Protein AF-A0A3R6YXM2-F1 (afdb_monomer_lite)

Structure (mmCIF, N/CA/C/O backbone):
data_AF-A0A3R6YXM2-F1
#
_entry.id   AF-A0A3R6YXM2-F1
#
loop_
_atom_site.group_PDB
_atom_site.id
_atom_site.type_symbol
_atom_site.label_atom_id
_atom_site.label_alt_id
_atom_site.label_comp_id
_atom_site.label_asym_id
_atom_site.label_entity_id
_atom_site.label_seq_id
_atom_site.pdbx_PDB_ins_code
_atom_site.Cartn_x
_atom_site.Cartn_y
_atom_site.Cartn_z
_atom_site.occupancy
_atom_site.B_iso_or_equiv
_atom_site.auth_seq_id
_atom_site.auth_comp_id
_atom_site.auth_asym_id
_atom_site.auth_atom_id
_atom_site.pdbx_PDB_model_num
ATOM 1 N N . MET A 1 1 ? 65.024 -7.491 -126.373 1.00 33.62 1 MET A N 1
ATOM 2 C CA . MET A 1 1 ? 64.259 -6.268 -126.694 1.00 33.62 1 MET A CA 1
ATOM 3 C C . MET A 1 1 ? 64.023 -5.520 -125.397 1.00 33.62 1 MET A C 1
ATOM 5 O O . MET A 1 1 ? 63.368 -6.037 -124.506 1.00 33.62 1 MET A O 1
ATOM 9 N N . THR A 1 2 ? 64.686 -4.381 -125.263 1.00 30.25 2 THR A N 1
ATOM 10 C CA . THR A 1 2 ? 64.676 -3.477 -124.110 1.00 30.25 2 THR A CA 1
ATOM 11 C C . THR A 1 2 ? 63.388 -2.658 -124.100 1.00 30.25 2 THR A C 1
ATOM 13 O O . THR A 1 2 ? 63.128 -1.926 -125.052 1.00 30.25 2 THR A O 1
ATOM 16 N N . VAL A 1 3 ? 62.588 -2.793 -123.041 1.00 31.59 3 VAL A N 1
ATOM 17 C CA . VAL A 1 3 ? 61.371 -1.999 -122.817 1.00 31.59 3 VAL A CA 1
ATOM 18 C C . VAL A 1 3 ? 61.752 -0.762 -121.990 1.00 31.59 3 VAL A C 1
ATOM 20 O O . VAL A 1 3 ? 62.367 -0.925 -120.934 1.00 31.59 3 VAL A O 1
ATOM 23 N N . PRO A 1 4 ? 61.461 0.464 -122.459 1.00 34.38 4 PRO A N 1
ATOM 24 C CA . PRO A 1 4 ? 61.858 1.689 -121.774 1.00 34.38 4 PRO A CA 1
ATOM 25 C C . PRO A 1 4 ? 60.945 2.017 -120.583 1.00 34.38 4 PRO A C 1
ATOM 27 O O . PRO A 1 4 ? 59.725 1.875 -120.650 1.00 34.38 4 PRO A O 1
ATOM 30 N N . PHE A 1 5 ? 61.568 2.497 -119.504 1.00 29.50 5 PHE A N 1
ATOM 31 C CA . PHE A 1 5 ? 60.925 3.100 -118.336 1.00 29.50 5 PHE A CA 1
ATOM 32 C C . PHE A 1 5 ? 60.281 4.444 -118.714 1.00 29.50 5 PHE A C 1
ATOM 34 O O . PHE A 1 5 ? 60.946 5.316 -119.273 1.00 29.50 5 PHE A O 1
ATOM 41 N N . VAL A 1 6 ? 59.005 4.622 -118.367 1.00 34.41 6 VAL A N 1
ATOM 42 C CA . VAL A 1 6 ? 58.267 5.890 -118.479 1.00 34.41 6 VAL A CA 1
ATOM 43 C C . VAL A 1 6 ? 58.193 6.522 -117.081 1.00 34.41 6 VAL A C 1
ATOM 45 O O . VAL A 1 6 ? 57.674 5.874 -116.170 1.00 34.41 6 VAL A O 1
ATOM 48 N N . PRO A 1 7 ? 58.708 7.745 -116.860 1.00 34.00 7 PRO A N 1
ATOM 49 C CA . PRO A 1 7 ? 58.595 8.415 -115.570 1.00 34.00 7 PRO A CA 1
ATOM 50 C C . PRO A 1 7 ? 57.180 8.980 -115.375 1.00 34.00 7 PRO A C 1
ATOM 52 O O . PRO A 1 7 ? 56.652 9.693 -116.228 1.00 34.00 7 PRO A O 1
ATOM 55 N N . VAL A 1 8 ? 56.573 8.651 -114.235 1.00 32.19 8 VAL A N 1
ATOM 56 C CA . VAL A 1 8 ? 55.247 9.126 -113.820 1.00 32.19 8 VAL A CA 1
ATOM 57 C C . VAL A 1 8 ? 55.351 10.579 -113.345 1.00 32.19 8 VAL A C 1
ATOM 59 O O . VAL A 1 8 ? 56.150 10.901 -112.466 1.00 32.19 8 VAL A O 1
ATOM 62 N N . VAL A 1 9 ? 54.544 11.453 -113.949 1.00 31.03 9 VAL A N 1
ATOM 63 C CA . VAL A 1 9 ? 54.412 12.881 -113.621 1.00 31.03 9 VAL A CA 1
ATOM 64 C C . VAL A 1 9 ? 53.469 13.047 -112.414 1.00 31.03 9 VAL A C 1
ATOM 66 O O . VAL A 1 9 ? 52.434 12.380 -112.364 1.00 31.03 9 VAL A O 1
ATOM 69 N N . PRO A 1 10 ? 53.786 13.922 -111.439 1.00 37.41 10 PRO A N 1
ATOM 70 C CA . PRO A 1 10 ? 52.988 14.115 -110.233 1.00 37.41 10 PRO A CA 1
ATOM 71 C C . PRO A 1 10 ? 51.841 15.096 -110.503 1.00 37.41 10 PRO A C 1
ATOM 73 O O . PRO A 1 10 ? 51.981 16.298 -110.296 1.00 37.41 10 PRO A O 1
ATOM 76 N N . SER A 1 11 ? 50.705 14.609 -110.995 1.00 32.09 11 SER A N 1
ATOM 77 C CA . SER A 1 11 ? 49.514 15.461 -111.171 1.00 32.09 11 SER A CA 1
ATOM 78 C C . SER A 1 11 ? 48.175 14.756 -110.928 1.00 32.09 11 SER A C 1
ATOM 80 O O . SER A 1 11 ? 47.137 15.243 -111.361 1.00 32.09 11 SER A O 1
ATOM 82 N N . THR A 1 12 ? 48.158 13.646 -110.185 1.00 33.53 12 THR A N 1
ATOM 83 C CA . THR A 1 12 ? 46.914 12.916 -109.851 1.00 33.53 12 THR A CA 1
ATOM 84 C C . THR A 1 12 ? 46.789 12.569 -108.365 1.00 33.53 12 THR A C 1
ATOM 86 O O . THR A 1 12 ? 46.248 11.523 -108.020 1.00 33.53 12 THR A O 1
ATOM 89 N N . LEU A 1 13 ? 47.313 13.417 -107.476 1.00 33.16 13 LEU A N 1
ATOM 90 C CA . LEU A 1 13 ? 47.232 13.237 -106.017 1.00 33.16 13 LEU A CA 1
ATOM 91 C C . LEU A 1 13 ? 46.252 14.211 -105.346 1.00 33.16 13 LEU A C 1
ATOM 93 O O . LEU A 1 13 ? 46.360 14.467 -104.154 1.00 33.16 13 LEU A O 1
ATOM 97 N N . ASP A 1 14 ? 45.281 14.713 -106.105 1.00 33.94 14 ASP A N 1
ATOM 98 C CA . ASP A 1 14 ? 44.079 15.324 -105.548 1.00 33.94 14 ASP A CA 1
ATOM 99 C C . ASP A 1 14 ? 42.930 14.320 -105.653 1.00 33.94 14 ASP A C 1
ATOM 101 O O . ASP A 1 14 ? 42.745 13.688 -106.692 1.00 33.94 14 ASP A O 1
ATOM 105 N N . ILE A 1 15 ? 42.130 14.241 -104.586 1.00 39.69 15 ILE A N 1
ATOM 106 C CA . ILE A 1 15 ? 40.940 13.392 -104.388 1.00 39.69 15 ILE A CA 1
ATOM 107 C C . ILE A 1 15 ? 41.227 12.050 -103.686 1.00 39.69 15 ILE A C 1
ATOM 109 O O . ILE A 1 15 ? 40.992 10.974 -104.226 1.00 39.69 15 ILE A O 1
ATOM 113 N N . VAL A 1 16 ? 41.616 12.113 -102.408 1.00 34.09 16 VAL A N 1
ATOM 114 C CA . VAL A 1 16 ? 41.115 11.165 -101.393 1.00 34.09 16 VAL A CA 1
ATOM 115 C C . VAL A 1 16 ? 40.808 11.959 -100.123 1.00 34.09 16 VAL A C 1
ATOM 117 O O . VAL A 1 16 ? 41.707 12.348 -99.383 1.00 34.09 16 VAL A O 1
ATOM 120 N N . ALA A 1 17 ? 39.524 12.227 -99.886 1.00 35.84 17 ALA A N 1
ATOM 121 C CA . ALA A 1 17 ? 39.037 12.759 -98.620 1.00 35.84 17 ALA A CA 1
ATOM 122 C C . ALA A 1 17 ? 39.162 11.668 -97.543 1.00 35.84 17 ALA A C 1
ATOM 124 O O . ALA A 1 17 ? 38.407 10.695 -97.546 1.00 35.84 17 ALA A O 1
ATOM 125 N N . ILE A 1 18 ? 40.141 11.809 -96.650 1.00 35.53 18 ILE A N 1
ATOM 126 C CA . ILE A 1 18 ? 40.253 11.007 -95.426 1.00 35.53 18 ILE A CA 1
ATOM 127 C C . ILE A 1 18 ? 39.327 11.668 -94.391 1.00 35.53 18 ILE A C 1
ATOM 129 O O . ILE A 1 18 ? 39.441 12.878 -94.199 1.00 35.53 18 ILE A O 1
ATOM 133 N N . PRO A 1 19 ? 38.388 10.938 -93.759 1.00 37.53 19 PRO A N 1
ATOM 134 C CA . PRO A 1 19 ? 37.489 11.528 -92.774 1.00 37.53 19 PRO A CA 1
ATOM 135 C C . PRO A 1 19 ? 38.297 11.996 -91.562 1.00 37.53 19 PRO A C 1
ATOM 137 O O . PRO A 1 19 ? 39.212 11.294 -91.130 1.00 37.53 19 PRO A O 1
ATOM 140 N N . ASP A 1 20 ? 37.951 13.177 -91.047 1.00 33.59 20 ASP A N 1
ATOM 141 C CA . ASP A 1 20 ? 38.615 13.880 -89.949 1.00 33.59 20 ASP A CA 1
ATOM 142 C C . ASP A 1 20 ? 38.993 12.941 -88.791 1.00 33.59 20 ASP A C 1
ATOM 144 O O . ASP A 1 20 ? 38.183 12.614 -87.919 1.00 33.59 20 ASP A O 1
ATOM 148 N N . ALA A 1 21 ? 40.257 12.517 -88.755 1.00 41.12 21 ALA A N 1
ATOM 149 C CA . ALA A 1 21 ? 40.858 12.032 -87.529 1.00 41.12 21 ALA A CA 1
ATOM 150 C C . ALA A 1 21 ? 40.925 13.243 -86.595 1.00 41.12 21 ALA A C 1
ATOM 152 O O . ALA A 1 21 ? 41.631 14.209 -86.878 1.00 41.12 21 ALA A O 1
ATOM 153 N N . ILE A 1 22 ? 40.141 13.226 -85.517 1.00 43.28 22 ILE A N 1
ATOM 154 C CA . ILE A 1 22 ? 40.160 14.270 -84.490 1.00 43.28 22 ILE A CA 1
ATOM 155 C C . ILE A 1 22 ? 41.529 14.196 -83.802 1.00 43.28 22 ILE A C 1
ATOM 157 O O . ILE A 1 22 ? 41.722 13.464 -82.832 1.00 43.28 22 ILE A O 1
ATOM 161 N N . VAL A 1 23 ? 42.508 14.910 -84.354 1.00 47.16 23 VAL A N 1
ATOM 162 C CA . VAL A 1 23 ? 43.833 15.077 -83.762 1.00 47.16 23 VAL A CA 1
ATOM 163 C C . VAL A 1 23 ? 43.674 16.088 -82.633 1.00 47.16 23 VAL A C 1
ATOM 165 O O . VAL A 1 23 ? 43.623 17.295 -82.863 1.00 47.16 23 VAL A O 1
ATOM 168 N N . LEU A 1 24 ? 43.523 15.582 -81.408 1.00 48.12 24 LEU A N 1
ATOM 169 C CA . LEU A 1 24 ? 43.498 16.418 -80.211 1.00 48.12 24 LEU A CA 1
ATOM 170 C C . LEU A 1 24 ? 44.863 17.101 -80.060 1.00 48.12 24 LEU A C 1
ATOM 172 O O . LEU A 1 24 ? 45.904 16.445 -80.125 1.00 48.12 24 LEU A O 1
ATOM 176 N N . SER A 1 25 ? 44.869 18.419 -79.865 1.00 54.12 25 SER A N 1
ATOM 177 C CA . SER A 1 25 ? 46.111 19.160 -79.632 1.00 54.12 25 SER A CA 1
ATOM 178 C C . SER A 1 25 ? 46.761 18.742 -78.298 1.00 54.12 25 SER A C 1
ATOM 180 O O . SER A 1 25 ? 46.068 18.253 -77.400 1.00 54.12 25 SER A O 1
ATOM 182 N N . PRO A 1 26 ? 48.078 18.949 -78.109 1.00 55.47 26 PRO A N 1
ATOM 183 C CA . PRO A 1 26 ? 48.757 18.637 -76.846 1.00 55.47 26 PRO A CA 1
ATOM 184 C C . PRO A 1 26 ? 48.091 19.275 -75.616 1.00 55.47 26 PRO A C 1
ATOM 186 O O . PRO A 1 26 ? 48.037 18.660 -74.550 1.00 55.47 26 PRO A O 1
ATOM 189 N N . ASP A 1 27 ? 47.517 20.470 -75.780 1.00 52.66 27 ASP A N 1
ATOM 190 C CA . ASP A 1 27 ? 46.759 21.158 -74.732 1.00 52.66 27 ASP A CA 1
ATOM 191 C C . ASP A 1 27 ? 45.419 20.461 -74.443 1.00 52.66 27 ASP A C 1
ATOM 193 O O . ASP A 1 27 ? 45.069 20.264 -73.283 1.00 52.66 27 ASP A O 1
ATOM 197 N N . GLN A 1 28 ? 44.718 19.966 -75.470 1.00 52.12 28 GLN A N 1
ATOM 198 C CA . GLN A 1 28 ? 43.488 19.183 -75.294 1.00 52.12 28 GLN A CA 1
ATOM 199 C C . GLN A 1 28 ? 43.748 17.831 -74.612 1.00 52.12 28 GLN A C 1
ATOM 201 O O . GLN A 1 28 ? 42.944 17.396 -73.792 1.00 52.12 28 GLN A O 1
ATOM 206 N N . ILE A 1 29 ? 44.881 17.176 -74.887 1.00 58.56 29 ILE A N 1
ATOM 207 C CA . ILE A 1 29 ? 45.281 15.938 -74.192 1.00 58.56 29 ILE A CA 1
ATOM 208 C C . ILE A 1 29 ? 45.573 16.225 -72.713 1.00 58.56 29 ILE A C 1
ATOM 210 O O . ILE A 1 29 ? 45.187 15.445 -71.838 1.00 58.56 29 ILE A O 1
ATOM 214 N N . ARG A 1 30 ? 46.221 17.358 -72.416 1.00 57.16 30 ARG A N 1
ATOM 215 C CA . ARG A 1 30 ? 46.497 17.788 -71.041 1.00 57.16 30 ARG A CA 1
ATOM 216 C C . ARG A 1 30 ? 45.212 18.115 -70.279 1.00 57.16 30 ARG A C 1
ATOM 218 O O . ARG A 1 30 ? 45.063 17.651 -69.150 1.00 57.16 30 ARG A O 1
ATOM 225 N N . ASP A 1 31 ? 44.277 18.829 -70.897 1.00 57.19 31 ASP A N 1
ATOM 226 C CA . ASP A 1 31 ? 42.992 19.184 -70.285 1.00 57.19 31 ASP A CA 1
ATOM 227 C C . ASP A 1 31 ? 42.115 17.950 -70.037 1.00 57.19 31 ASP A C 1
ATOM 229 O O . ASP A 1 31 ? 41.536 17.805 -68.958 1.00 57.19 31 ASP A O 1
ATOM 233 N N . VAL A 1 32 ? 42.080 17.005 -70.983 1.00 58.75 32 VAL A N 1
ATOM 234 C CA . VAL A 1 32 ? 41.374 15.725 -70.812 1.00 58.75 32 VAL A CA 1
ATOM 235 C C . VAL A 1 32 ? 42.035 14.875 -69.724 1.00 58.75 32 VAL A C 1
ATOM 237 O O . VAL A 1 32 ? 41.332 14.296 -68.900 1.00 58.75 32 VAL A O 1
ATOM 240 N N . SER A 1 33 ? 43.368 14.836 -69.654 1.00 59.62 33 SER A N 1
ATOM 241 C CA . SER A 1 33 ? 44.098 14.114 -68.601 1.00 59.62 33 SER A CA 1
ATOM 242 C C . SER A 1 33 ? 43.811 14.683 -67.208 1.00 59.62 33 SER A C 1
ATOM 244 O O . SER A 1 33 ? 43.491 13.931 -66.285 1.00 59.62 33 SER A O 1
ATOM 246 N N . ILE A 1 34 ? 43.826 16.013 -67.061 1.00 66.12 34 ILE A N 1
ATOM 247 C CA . ILE A 1 34 ? 43.461 16.689 -65.808 1.00 66.12 34 ILE A CA 1
ATOM 248 C C . ILE A 1 34 ? 41.994 16.405 -65.458 1.00 66.12 34 ILE A C 1
ATOM 250 O O . ILE A 1 34 ? 41.694 16.106 -64.302 1.00 66.12 34 ILE A O 1
ATOM 254 N N . ALA A 1 35 ? 41.085 16.430 -66.438 1.00 63.94 35 ALA A N 1
ATOM 255 C CA . ALA A 1 35 ? 39.673 16.120 -66.223 1.00 63.94 35 ALA A CA 1
ATOM 256 C C . ALA A 1 35 ? 39.453 14.662 -65.779 1.00 63.94 35 ALA A C 1
ATOM 258 O O . ALA A 1 35 ? 38.719 14.416 -64.822 1.00 63.94 35 ALA A O 1
ATOM 259 N N . VAL A 1 36 ? 40.123 13.692 -66.409 1.00 67.25 36 VAL A N 1
ATOM 260 C CA . VAL A 1 36 ? 40.046 12.270 -66.033 1.00 67.25 36 VAL A CA 1
ATOM 261 C C . VAL A 1 36 ? 40.626 12.049 -64.637 1.00 67.25 36 VAL A C 1
ATOM 263 O O . VAL A 1 36 ? 39.985 11.405 -63.808 1.00 67.25 36 VAL A O 1
ATOM 266 N N . GLN A 1 37 ? 41.787 12.632 -64.326 1.00 67.50 37 GLN A N 1
ATOM 267 C CA . GLN A 1 37 ? 42.371 12.559 -62.985 1.00 67.50 37 GLN A CA 1
ATOM 268 C C . GLN A 1 37 ? 41.460 13.197 -61.930 1.00 67.50 37 GLN A C 1
ATOM 270 O O . GLN A 1 37 ? 41.269 12.613 -60.865 1.00 67.50 37 GLN A O 1
ATOM 275 N N . ALA A 1 38 ? 40.837 14.341 -62.229 1.00 64.06 38 ALA A N 1
ATOM 276 C CA . ALA A 1 38 ? 39.884 14.991 -61.334 1.00 64.06 38 ALA A CA 1
ATOM 277 C C . ALA A 1 38 ? 38.639 14.122 -61.082 1.00 64.06 38 ALA A C 1
ATOM 279 O O . ALA A 1 38 ? 38.196 14.010 -59.938 1.00 64.06 38 ALA A O 1
ATOM 280 N N . ILE A 1 39 ? 38.109 13.455 -62.114 1.00 69.44 39 ILE A N 1
ATOM 281 C CA . ILE A 1 39 ? 36.972 12.527 -61.992 1.00 69.44 39 ILE A CA 1
ATOM 282 C C . ILE A 1 39 ? 37.355 11.292 -61.164 1.00 69.44 39 ILE A C 1
ATOM 284 O O . ILE A 1 39 ? 36.588 10.880 -60.292 1.00 69.44 39 ILE A O 1
ATOM 288 N N . LEU A 1 40 ? 38.545 10.723 -61.381 1.00 69.88 40 LEU A N 1
ATOM 289 C CA . LEU A 1 40 ? 39.050 9.592 -60.596 1.00 69.88 40 LEU A CA 1
ATOM 290 C C . LEU A 1 40 ? 39.202 9.964 -59.115 1.00 69.88 40 LEU A C 1
ATOM 292 O O . LEU A 1 40 ? 38.753 9.228 -58.235 1.00 69.88 40 LEU A O 1
ATOM 296 N N . LEU A 1 41 ? 39.778 11.134 -58.836 1.00 71.56 41 LEU A N 1
ATOM 297 C CA . LEU A 1 41 ? 39.989 11.632 -57.478 1.00 71.56 41 LEU A CA 1
ATOM 298 C C . LEU A 1 41 ? 38.647 11.932 -56.787 1.00 71.56 41 LEU A C 1
ATOM 300 O O . LEU A 1 41 ? 38.445 11.540 -55.637 1.00 71.56 41 LEU A O 1
ATOM 304 N N . ALA A 1 42 ? 37.686 12.516 -57.512 1.00 64.88 42 ALA A N 1
ATOM 305 C CA . ALA A 1 42 ? 36.316 12.694 -57.036 1.00 64.88 42 ALA A CA 1
ATOM 306 C C . ALA A 1 42 ? 35.635 11.348 -56.722 1.00 64.88 42 ALA A C 1
ATOM 308 O O . ALA A 1 42 ? 35.002 11.211 -55.674 1.00 64.88 42 ALA A O 1
ATOM 309 N N . GLY A 1 43 ? 35.819 10.329 -57.569 1.00 69.62 43 GLY A N 1
ATOM 310 C CA . GLY A 1 43 ? 35.308 8.976 -57.337 1.00 69.62 43 GLY A CA 1
ATOM 311 C C . GLY A 1 43 ? 35.856 8.341 -56.054 1.00 69.62 43 GLY A C 1
ATOM 312 O O . GLY A 1 43 ? 35.086 7.814 -55.248 1.00 69.62 43 GLY A O 1
ATOM 313 N N . VAL A 1 44 ? 37.166 8.455 -55.808 1.00 71.75 44 VAL A N 1
ATOM 314 C CA . VAL A 1 44 ? 37.809 7.948 -54.581 1.00 71.75 44 VAL A CA 1
ATOM 315 C C . VAL A 1 44 ? 37.293 8.676 -53.335 1.00 71.75 44 VAL A C 1
ATOM 317 O O . VAL A 1 44 ? 36.990 8.031 -52.328 1.00 71.75 44 VAL A O 1
ATOM 320 N N . ILE A 1 45 ? 37.123 10.001 -53.405 1.00 68.38 45 ILE A N 1
ATOM 321 C CA . ILE A 1 45 ? 36.560 10.797 -52.303 1.00 68.38 45 ILE A CA 1
ATOM 322 C C . ILE A 1 45 ? 35.126 10.349 -51.987 1.00 68.38 45 ILE A C 1
ATOM 324 O O . ILE A 1 45 ? 34.792 10.143 -50.819 1.00 68.38 45 ILE A O 1
ATOM 328 N N . VAL A 1 46 ? 34.285 10.138 -53.005 1.00 70.62 46 VAL A N 1
ATOM 329 C CA . VAL A 1 46 ? 32.897 9.682 -52.820 1.00 70.62 46 VAL A CA 1
ATOM 330 C C . VAL A 1 46 ? 32.847 8.303 -52.158 1.00 70.62 46 VAL A C 1
ATOM 332 O O . VAL A 1 46 ? 32.098 8.114 -51.197 1.00 70.62 46 VAL A O 1
ATOM 335 N N . VAL A 1 47 ? 33.678 7.353 -52.597 1.00 73.62 47 VAL A N 1
ATOM 336 C CA . VAL A 1 47 ? 33.760 6.016 -51.982 1.00 73.62 47 VAL A CA 1
ATOM 337 C C . VAL A 1 47 ? 34.208 6.101 -50.520 1.00 73.62 47 VAL A C 1
ATOM 339 O O . VAL A 1 47 ? 33.620 5.439 -49.661 1.00 73.62 47 VAL A O 1
ATOM 342 N N . ALA A 1 48 ? 35.194 6.946 -50.207 1.00 69.12 48 ALA A N 1
ATOM 343 C CA . ALA A 1 48 ? 35.659 7.151 -48.837 1.00 69.12 48 ALA A CA 1
ATOM 344 C C . ALA A 1 48 ? 34.569 7.761 -47.934 1.00 69.12 48 ALA A C 1
ATOM 346 O O . ALA A 1 48 ? 34.384 7.315 -46.797 1.00 69.12 48 ALA A O 1
ATOM 347 N N . ILE A 1 49 ? 33.802 8.733 -48.443 1.00 70.31 49 ILE A N 1
ATOM 348 C CA . ILE A 1 49 ? 32.671 9.341 -47.724 1.00 70.31 49 ILE A CA 1
ATOM 349 C C . ILE A 1 49 ? 31.576 8.299 -47.465 1.00 70.31 49 ILE A C 1
ATOM 351 O O . ILE A 1 49 ? 31.127 8.161 -46.326 1.00 70.31 49 ILE A O 1
ATOM 355 N N . ILE A 1 50 ? 31.184 7.520 -48.479 1.00 72.06 50 ILE A N 1
ATOM 356 C CA . ILE A 1 50 ? 30.176 6.457 -48.334 1.00 72.06 50 ILE A CA 1
ATOM 357 C C . ILE A 1 50 ? 30.648 5.406 -47.324 1.00 72.06 50 ILE A C 1
ATOM 359 O O . ILE A 1 50 ? 29.893 5.043 -46.423 1.00 72.06 50 ILE A O 1
ATOM 363 N N . GLY A 1 51 ? 31.905 4.959 -47.412 1.00 69.88 51 GLY A N 1
ATOM 364 C CA . GLY A 1 51 ? 32.489 4.008 -46.463 1.00 69.88 51 GLY A CA 1
ATOM 365 C C . GLY A 1 51 ? 32.458 4.523 -45.022 1.00 69.88 51 GLY A C 1
ATOM 366 O O . GLY A 1 51 ? 32.094 3.785 -44.102 1.00 69.88 51 GLY A O 1
ATOM 367 N N . ARG A 1 52 ? 32.749 5.815 -44.821 1.00 72.38 52 ARG A N 1
ATOM 368 C CA . ARG A 1 52 ? 32.672 6.466 -43.508 1.00 72.38 52 ARG A CA 1
ATOM 369 C C . ARG A 1 52 ? 31.237 6.546 -42.985 1.00 72.38 52 ARG A C 1
ATOM 371 O O . ARG A 1 52 ? 31.011 6.217 -41.824 1.00 72.38 52 ARG A O 1
ATOM 378 N N . ILE A 1 53 ? 30.271 6.918 -43.827 1.00 71.44 53 ILE A N 1
ATOM 379 C CA . ILE A 1 53 ? 28.845 6.955 -43.458 1.00 71.44 53 ILE A CA 1
ATOM 380 C C . ILE A 1 53 ? 28.359 5.553 -43.073 1.00 71.44 53 ILE A C 1
ATOM 382 O O . ILE A 1 53 ? 27.746 5.384 -42.022 1.00 71.44 53 ILE A O 1
ATOM 386 N N . VAL A 1 54 ? 28.680 4.530 -43.871 1.00 78.12 54 VAL A N 1
ATOM 387 C CA . VAL A 1 54 ? 28.302 3.136 -43.591 1.00 78.12 54 VAL A CA 1
ATOM 388 C C . VAL A 1 54 ? 28.909 2.650 -42.275 1.00 78.12 54 VAL A C 1
ATOM 390 O O . VAL A 1 54 ? 28.214 2.005 -41.491 1.00 78.12 54 VAL A O 1
ATOM 393 N N . SER A 1 55 ? 30.174 2.981 -42.006 1.00 72.88 55 SER A N 1
ATOM 394 C CA . SER A 1 55 ? 30.832 2.651 -40.738 1.00 72.88 55 SER A CA 1
ATOM 395 C C . SER A 1 55 ? 30.112 3.286 -39.542 1.00 72.88 55 SER A C 1
ATOM 397 O O . SER A 1 55 ? 29.748 2.578 -38.606 1.00 72.88 55 SER A O 1
ATOM 399 N N . ILE A 1 56 ? 29.797 4.586 -39.617 1.00 74.94 56 ILE A N 1
ATOM 400 C CA . ILE A 1 56 ? 29.060 5.314 -38.567 1.00 74.94 56 ILE A CA 1
ATOM 401 C C . ILE A 1 56 ? 27.658 4.726 -38.349 1.00 74.94 56 ILE A C 1
ATOM 403 O O . ILE A 1 56 ? 27.198 4.595 -37.216 1.00 74.94 56 ILE A O 1
ATOM 407 N N . VAL A 1 57 ? 26.961 4.348 -39.423 1.00 75.56 57 VAL A N 1
ATOM 408 C CA . VAL A 1 57 ? 25.629 3.737 -39.320 1.00 75.56 57 VAL A CA 1
ATOM 409 C C . VAL A 1 57 ? 25.707 2.356 -38.666 1.00 75.56 57 VAL A C 1
ATOM 411 O O . VAL A 1 57 ? 24.870 2.040 -37.823 1.00 75.56 57 VAL A O 1
ATOM 414 N N . ARG A 1 58 ? 26.708 1.534 -39.008 1.00 77.50 58 ARG A N 1
ATOM 415 C CA . ARG A 1 58 ? 26.894 0.211 -38.387 1.00 77.50 58 ARG A CA 1
ATOM 416 C C . ARG A 1 58 ? 27.213 0.316 -36.903 1.00 77.50 58 ARG A C 1
ATOM 418 O O . ARG A 1 58 ? 26.628 -0.427 -36.119 1.00 77.50 58 ARG A O 1
ATOM 425 N N . THR A 1 59 ? 28.097 1.234 -36.512 1.00 74.56 59 THR A N 1
ATOM 426 C CA . THR A 1 59 ? 28.423 1.431 -35.095 1.00 74.56 59 THR A CA 1
ATOM 427 C C . THR A 1 59 ? 27.209 1.926 -34.316 1.00 74.56 59 THR A C 1
ATOM 429 O O . THR A 1 59 ? 26.917 1.367 -33.265 1.00 74.56 59 THR A O 1
ATOM 432 N N . ARG A 1 60 ? 26.423 2.870 -34.855 1.00 77.94 60 ARG A N 1
ATOM 433 C CA . ARG A 1 60 ? 25.159 3.297 -34.225 1.00 77.94 60 ARG A CA 1
ATOM 434 C C . ARG A 1 60 ? 24.147 2.162 -34.073 1.00 77.94 60 ARG A C 1
ATOM 436 O O . ARG A 1 60 ? 23.603 1.995 -32.989 1.00 77.94 60 ARG A O 1
ATOM 443 N N . ARG A 1 61 ? 23.932 1.344 -35.109 1.00 78.50 61 ARG A N 1
ATOM 444 C CA . ARG A 1 61 ? 23.011 0.192 -35.026 1.00 78.50 61 ARG A CA 1
ATOM 445 C C . ARG A 1 61 ? 23.446 -0.827 -33.977 1.00 78.50 61 ARG A C 1
ATOM 447 O O . ARG A 1 61 ? 22.614 -1.287 -33.205 1.00 78.50 61 ARG A O 1
ATOM 454 N N . ALA A 1 62 ? 24.742 -1.130 -33.895 1.00 79.06 62 ALA A N 1
ATOM 455 C CA . ALA A 1 62 ? 25.268 -2.032 -32.870 1.00 79.06 62 ALA A CA 1
ATOM 456 C C . ALA A 1 62 ? 25.021 -1.494 -31.445 1.00 79.06 62 ALA A C 1
ATOM 458 O O . ALA A 1 62 ? 24.687 -2.253 -30.532 1.00 79.06 62 ALA A O 1
ATOM 459 N N . VAL A 1 63 ? 25.125 -0.175 -31.256 1.00 79.31 63 VAL A N 1
ATOM 460 C CA . VAL A 1 63 ? 24.805 0.482 -29.980 1.00 79.31 63 VAL A CA 1
ATOM 461 C C . VAL A 1 63 ? 23.306 0.412 -29.690 1.00 79.31 63 VAL A C 1
ATOM 463 O O . VAL A 1 63 ? 22.921 -0.006 -28.604 1.00 79.31 63 VAL A O 1
ATOM 466 N N . GLU A 1 64 ? 22.444 0.706 -30.661 1.00 80.94 64 GLU A N 1
ATOM 467 C CA . GLU A 1 64 ? 20.990 0.570 -30.499 1.00 80.94 64 GLU A CA 1
ATOM 468 C C . GLU A 1 64 ? 20.561 -0.867 -30.164 1.00 80.94 64 GLU A C 1
ATOM 470 O O . GLU A 1 64 ? 19.707 -1.077 -29.297 1.00 80.94 64 GLU A O 1
ATOM 475 N N . ASP A 1 65 ? 21.163 -1.867 -30.808 1.00 81.12 65 ASP A N 1
ATOM 476 C CA . ASP A 1 65 ? 20.863 -3.275 -30.553 1.00 81.12 65 ASP A CA 1
ATOM 477 C C . ASP A 1 65 ? 21.352 -3.731 -29.174 1.00 81.12 65 ASP A C 1
ATOM 479 O O . ASP A 1 65 ? 20.632 -4.459 -28.484 1.00 81.12 65 ASP A O 1
ATOM 483 N N . SER A 1 66 ? 22.520 -3.258 -28.725 1.00 81.75 66 SER A N 1
ATOM 484 C CA . SER A 1 66 ? 23.013 -3.528 -27.366 1.00 81.75 66 SER A CA 1
ATOM 485 C C . SER A 1 66 ? 22.160 -2.842 -26.291 1.00 81.75 66 SER A C 1
ATOM 487 O O . SER A 1 66 ? 21.810 -3.478 -25.296 1.00 81.75 66 SER A O 1
ATOM 489 N N . ILE A 1 67 ? 21.714 -1.600 -26.519 1.00 82.38 67 ILE A N 1
ATOM 490 C CA . ILE A 1 67 ? 20.747 -0.911 -25.650 1.00 82.38 67 ILE A CA 1
ATOM 491 C C . ILE A 1 67 ? 19.435 -1.705 -25.585 1.00 82.38 67 ILE A C 1
ATOM 493 O O . ILE A 1 67 ? 18.920 -1.991 -24.500 1.00 82.38 67 ILE A O 1
ATOM 497 N N . ARG A 1 68 ? 18.905 -2.136 -26.737 1.00 81.62 68 ARG A N 1
ATOM 498 C CA . ARG A 1 68 ? 17.680 -2.946 -26.802 1.00 81.62 68 ARG A CA 1
ATOM 499 C C . ARG A 1 68 ? 17.841 -4.284 -26.079 1.00 81.62 68 ARG A C 1
ATOM 501 O O . ARG A 1 68 ? 16.884 -4.748 -25.458 1.00 81.62 68 ARG A O 1
ATOM 508 N N . HIS A 1 69 ? 19.021 -4.899 -26.151 1.00 83.00 69 HIS A N 1
ATOM 509 C CA . HIS A 1 69 ? 19.333 -6.127 -25.427 1.00 83.00 69 HIS A CA 1
ATOM 510 C C . HIS A 1 69 ? 19.271 -5.916 -23.909 1.00 83.00 69 HIS A C 1
ATOM 512 O O . HIS A 1 69 ? 18.597 -6.685 -23.226 1.00 83.00 69 HIS A O 1
ATOM 518 N N . VAL A 1 70 ? 19.862 -4.835 -23.387 1.00 85.19 70 VAL A N 1
ATOM 519 C CA . VAL A 1 70 ? 19.825 -4.528 -21.946 1.00 85.19 70 VAL A CA 1
ATOM 520 C C . VAL A 1 70 ? 18.400 -4.373 -21.425 1.00 85.19 70 VAL A C 1
ATOM 522 O O . VAL A 1 70 ? 18.072 -4.939 -20.388 1.00 85.19 70 VAL A O 1
ATOM 525 N N . TYR A 1 71 ? 17.510 -3.705 -22.163 1.00 82.19 71 TYR A N 1
ATOM 526 C CA . TYR A 1 71 ? 16.107 -3.551 -21.746 1.00 82.19 71 TYR A CA 1
ATOM 527 C C . TYR A 1 71 ? 15.304 -4.867 -21.693 1.00 82.19 71 TYR A C 1
ATOM 529 O O . TYR A 1 71 ? 14.226 -4.912 -21.077 1.00 82.19 71 TYR A O 1
ATOM 537 N N . ARG A 1 72 ? 15.800 -5.934 -22.338 1.00 82.81 72 ARG A N 1
ATOM 538 C CA . ARG A 1 72 ? 15.232 -7.290 -22.247 1.00 82.81 72 ARG A CA 1
ATOM 539 C C . ARG A 1 72 ? 15.729 -8.051 -21.023 1.00 82.81 72 ARG A C 1
ATOM 541 O O . ARG A 1 72 ? 15.057 -8.989 -20.605 1.00 82.81 72 ARG A O 1
ATOM 548 N N . LEU A 1 73 ? 16.863 -7.659 -20.443 1.00 84.81 73 LEU A N 1
ATOM 549 C CA . LEU A 1 73 ? 17.365 -8.282 -19.225 1.00 84.81 73 LEU A CA 1
ATOM 550 C C . LEU A 1 73 ? 16.417 -7.971 -18.062 1.00 84.81 73 LEU A C 1
ATOM 552 O O . LEU A 1 73 ? 16.015 -6.825 -17.843 1.00 84.81 73 LEU A O 1
ATOM 556 N N . VAL A 1 74 ? 16.045 -9.026 -17.338 1.00 80.50 74 VAL A N 1
ATOM 557 C CA . VAL A 1 74 ? 15.162 -8.974 -16.160 1.00 80.50 74 VAL A CA 1
ATOM 558 C C . VAL A 1 74 ? 15.968 -9.056 -14.862 1.00 80.50 74 VAL A C 1
ATOM 560 O O . VAL A 1 74 ? 15.448 -8.735 -13.800 1.00 80.50 74 VAL A O 1
ATOM 563 N N . ASP A 1 75 ? 17.237 -9.454 -14.936 1.00 87.50 75 ASP A N 1
ATOM 564 C CA . ASP A 1 75 ? 18.111 -9.582 -13.775 1.00 87.50 75 ASP A CA 1
ATOM 565 C C . ASP A 1 75 ? 19.002 -8.343 -13.602 1.00 87.50 75 ASP A C 1
ATOM 567 O O . ASP A 1 75 ? 19.699 -7.914 -14.524 1.00 87.50 75 ASP A O 1
ATOM 571 N N . VAL A 1 76 ? 18.999 -7.788 -12.389 1.00 87.69 76 VAL A N 1
ATOM 572 C CA . VAL A 1 76 ? 19.834 -6.651 -11.982 1.00 87.69 76 VAL A CA 1
ATOM 573 C C . VAL A 1 76 ? 21.320 -7.004 -12.074 1.00 87.69 76 VAL A C 1
ATOM 575 O O . VAL A 1 76 ? 22.119 -6.150 -12.464 1.00 87.69 76 VAL A O 1
ATOM 578 N N . ALA A 1 77 ? 21.700 -8.242 -11.739 1.00 88.12 77 ALA A N 1
ATOM 579 C CA . ALA A 1 77 ? 23.092 -8.681 -11.801 1.00 88.12 77 ALA A CA 1
ATOM 580 C C . ALA A 1 77 ? 23.597 -8.713 -13.250 1.00 88.12 77 ALA A C 1
ATOM 582 O O . ALA A 1 77 ? 24.653 -8.151 -13.540 1.00 88.12 77 ALA A O 1
ATOM 583 N N . ALA A 1 78 ? 22.792 -9.256 -14.168 1.00 87.62 78 ALA A N 1
ATOM 584 C CA . ALA A 1 78 ? 23.105 -9.285 -15.595 1.00 87.62 78 ALA A CA 1
ATOM 585 C C . ALA A 1 78 ? 23.257 -7.874 -16.191 1.00 87.62 78 ALA A C 1
ATOM 587 O O . ALA A 1 78 ? 24.175 -7.623 -16.967 1.00 87.62 78 ALA A O 1
ATOM 588 N N . VAL A 1 79 ? 22.405 -6.920 -15.796 1.00 88.00 79 VAL A N 1
ATOM 589 C CA . VAL A 1 79 ? 22.521 -5.524 -16.258 1.00 88.00 79 VAL A CA 1
ATOM 590 C C . VAL A 1 79 ? 23.787 -4.857 -15.710 1.00 88.00 79 VAL A C 1
ATOM 592 O O . VAL A 1 79 ? 24.472 -4.149 -16.444 1.00 88.00 79 VAL A O 1
ATOM 595 N N . ARG A 1 80 ? 24.139 -5.095 -14.439 1.00 89.19 80 ARG A N 1
ATOM 596 C CA . ARG A 1 80 ? 25.383 -4.571 -13.843 1.00 89.19 80 ARG A CA 1
ATOM 597 C C . ARG A 1 80 ? 26.631 -5.165 -14.489 1.00 89.19 80 ARG A C 1
ATOM 599 O O . ARG A 1 80 ? 27.595 -4.437 -14.701 1.00 89.19 80 ARG A O 1
ATOM 606 N N . GLN A 1 81 ? 26.600 -6.448 -14.833 1.00 89.06 81 GLN A N 1
ATOM 607 C CA . GLN A 1 81 ? 27.677 -7.092 -15.576 1.00 89.06 81 GLN A CA 1
ATOM 608 C C . GLN A 1 81 ? 27.819 -6.487 -16.979 1.00 89.06 81 GLN A C 1
ATOM 610 O O . GLN A 1 81 ? 28.918 -6.107 -17.368 1.00 89.06 81 GLN A O 1
ATOM 615 N N . ALA A 1 82 ? 26.709 -6.280 -17.691 1.00 86.06 82 ALA A N 1
ATOM 616 C CA . ALA A 1 82 ? 26.732 -5.642 -19.005 1.00 86.06 82 ALA A CA 1
ATOM 617 C C . ALA A 1 82 ? 27.277 -4.197 -18.949 1.00 86.06 82 ALA A C 1
ATOM 619 O O . ALA A 1 82 ? 27.970 -3.756 -19.864 1.00 86.06 82 ALA A O 1
ATOM 620 N N . ILE A 1 83 ? 27.015 -3.465 -17.856 1.00 88.69 83 ILE A N 1
ATOM 621 C CA . ILE A 1 83 ? 27.635 -2.157 -17.576 1.00 88.69 83 ILE A CA 1
ATOM 622 C C . ILE A 1 83 ? 29.147 -2.292 -17.381 1.00 88.69 83 ILE A C 1
ATOM 624 O O . ILE A 1 83 ? 29.868 -1.428 -17.852 1.00 88.69 83 ILE A O 1
ATOM 628 N N . ALA A 1 84 ? 29.638 -3.331 -16.705 1.00 87.00 84 ALA A N 1
ATOM 629 C CA . ALA A 1 84 ? 31.073 -3.520 -16.481 1.00 87.00 84 ALA A CA 1
ATOM 630 C C . ALA A 1 84 ? 31.840 -3.909 -17.760 1.00 87.00 84 ALA A C 1
ATOM 632 O O . ALA A 1 84 ? 33.016 -3.582 -17.891 1.00 87.00 84 ALA A O 1
ATOM 633 N N . GLU A 1 85 ? 31.182 -4.599 -18.694 1.00 86.56 85 GLU A N 1
ATOM 634 C CA . GLU A 1 85 ? 31.785 -5.087 -19.943 1.00 86.56 85 GLU A CA 1
ATOM 635 C C . GLU A 1 85 ? 31.790 -4.041 -21.073 1.00 86.56 85 GLU A C 1
ATOM 637 O O . GLU A 1 85 ? 32.590 -4.129 -22.005 1.00 86.56 85 GLU A O 1
ATOM 642 N N . SER A 1 86 ? 30.905 -3.044 -21.008 1.00 82.94 86 SER A N 1
ATOM 643 C CA . SER A 1 86 ? 30.787 -1.995 -22.024 1.00 82.94 86 SER A CA 1
ATOM 644 C C . SER A 1 86 ? 31.661 -0.783 -21.700 1.00 82.94 86 SER A C 1
ATOM 646 O O . SER A 1 86 ? 31.853 -0.433 -20.541 1.00 82.94 86 SER A O 1
ATOM 648 N N . THR A 1 87 ? 32.161 -0.106 -22.735 1.00 82.81 87 THR A N 1
ATOM 649 C CA . THR A 1 87 ? 32.898 1.168 -22.630 1.00 82.81 87 THR A CA 1
ATOM 650 C C . THR A 1 87 ? 32.109 2.359 -23.184 1.00 82.81 87 THR A C 1
ATOM 652 O O . THR A 1 87 ? 32.602 3.488 -23.195 1.00 82.81 87 THR A O 1
ATOM 655 N N . ASN A 1 88 ? 30.887 2.134 -23.682 1.00 83.25 88 ASN A N 1
ATOM 656 C CA . ASN A 1 88 ? 30.106 3.163 -24.364 1.00 83.25 88 ASN A CA 1
ATOM 657 C C . ASN A 1 88 ? 29.233 3.967 -23.384 1.00 83.25 88 ASN A C 1
ATOM 659 O O . ASN A 1 88 ? 28.334 3.425 -22.740 1.00 83.25 88 ASN A O 1
ATOM 663 N N . ALA A 1 89 ? 29.439 5.287 -23.335 1.00 83.12 89 ALA A N 1
ATOM 664 C CA . ALA A 1 89 ? 28.690 6.218 -22.489 1.00 83.12 89 ALA A CA 1
ATOM 665 C C . ALA A 1 89 ? 27.165 6.194 -22.720 1.00 83.12 89 ALA A C 1
ATOM 667 O O . ALA A 1 89 ? 26.404 6.214 -21.752 1.00 83.12 89 ALA A O 1
ATOM 668 N N . GLU A 1 90 ? 26.706 6.104 -23.974 1.00 80.44 90 GLU A N 1
ATOM 669 C CA . GLU A 1 90 ? 25.272 6.042 -24.303 1.00 80.44 90 GLU A CA 1
ATOM 670 C C . GLU A 1 90 ? 24.638 4.754 -23.765 1.00 80.44 90 GLU A C 1
ATOM 672 O O . GLU A 1 90 ? 23.541 4.765 -23.202 1.00 80.44 90 GLU A O 1
ATOM 677 N N . PHE A 1 91 ? 25.373 3.645 -23.861 1.00 84.88 91 PHE A N 1
ATOM 678 C CA . PHE A 1 91 ? 24.967 2.368 -23.290 1.00 84.88 91 PHE A CA 1
ATOM 679 C C . PHE A 1 91 ? 24.902 2.430 -21.757 1.00 84.88 91 PHE A C 1
ATOM 681 O O . PHE A 1 91 ? 23.914 1.986 -21.175 1.00 84.88 91 PHE A O 1
ATOM 688 N N . HIS A 1 92 ? 25.903 3.016 -21.088 1.00 85.81 92 HIS A N 1
ATOM 689 C CA . HIS A 1 92 ? 25.885 3.173 -19.627 1.00 85.81 92 HIS A CA 1
ATOM 690 C C . HIS A 1 92 ? 24.707 4.038 -19.155 1.00 85.81 92 HIS A C 1
ATOM 692 O O . HIS A 1 92 ? 24.061 3.717 -18.151 1.00 85.81 92 HIS A O 1
ATOM 698 N N . ALA A 1 93 ? 24.383 5.110 -19.884 1.00 83.88 93 ALA A N 1
ATOM 699 C CA . ALA A 1 93 ? 23.224 5.949 -19.592 1.00 83.88 93 ALA A CA 1
ATOM 700 C C . ALA A 1 93 ? 21.911 5.153 -19.712 1.00 83.88 93 ALA A C 1
ATOM 702 O O . ALA A 1 93 ? 21.099 5.162 -18.786 1.00 83.88 93 ALA A O 1
ATOM 703 N N . ALA A 1 94 ? 21.735 4.386 -20.791 1.00 83.44 94 ALA A N 1
ATOM 704 C CA . ALA A 1 94 ? 20.549 3.552 -20.985 1.00 83.44 94 ALA A CA 1
ATOM 705 C C . ALA A 1 94 ? 20.440 2.412 -19.953 1.00 83.44 94 ALA A C 1
ATOM 707 O O . ALA A 1 94 ? 19.365 2.160 -19.407 1.00 83.44 94 ALA A O 1
ATOM 708 N N . ALA A 1 95 ? 21.551 1.746 -19.634 1.00 86.56 95 ALA A N 1
ATOM 709 C CA . ALA A 1 95 ? 21.586 0.650 -18.670 1.00 86.56 95 ALA A CA 1
ATOM 710 C C . ALA A 1 95 ? 21.338 1.129 -17.230 1.00 86.56 95 ALA A C 1
ATOM 712 O O . ALA A 1 95 ? 20.587 0.499 -16.484 1.00 86.56 95 ALA A O 1
ATOM 713 N N . SER A 1 96 ? 21.903 2.276 -16.839 1.00 88.00 96 SER A N 1
ATOM 714 C CA . SER A 1 96 ? 21.627 2.888 -15.531 1.00 88.00 96 SER A CA 1
ATOM 715 C C . SER A 1 96 ? 20.174 3.357 -15.407 1.00 88.00 96 SER A C 1
ATOM 717 O O . SER A 1 96 ? 19.555 3.171 -14.356 1.00 88.00 96 SER A O 1
ATOM 719 N N . LEU A 1 97 ? 19.593 3.889 -16.486 1.00 86.38 97 LEU A N 1
ATOM 720 C CA . LEU A 1 97 ? 18.168 4.195 -16.557 1.00 86.38 97 LEU A CA 1
ATOM 721 C C . LEU A 1 97 ? 17.322 2.922 -16.411 1.00 86.38 97 LEU A C 1
ATOM 723 O O . LEU A 1 97 ? 16.397 2.905 -15.604 1.00 86.38 97 LEU A O 1
ATOM 727 N N . HIS A 1 98 ? 17.661 1.840 -17.118 1.00 88.12 98 HIS A N 1
ATOM 728 C CA . HIS A 1 98 ? 16.972 0.549 -16.997 1.00 88.12 98 HIS A CA 1
ATOM 729 C C . HIS A 1 98 ? 17.000 -0.000 -15.563 1.00 88.12 98 HIS A C 1
ATOM 731 O O . HIS A 1 98 ? 15.963 -0.429 -15.060 1.00 88.12 98 HIS A O 1
ATOM 737 N N . LEU A 1 99 ? 18.132 0.103 -14.858 1.00 90.00 99 LEU A N 1
ATOM 738 C CA . LEU A 1 99 ? 18.223 -0.277 -13.441 1.00 90.00 99 LEU A CA 1
ATOM 739 C C . LEU A 1 99 ? 17.257 0.521 -12.557 1.00 90.00 99 LEU A C 1
ATOM 741 O O . LEU A 1 99 ? 16.528 -0.069 -11.760 1.00 90.00 99 LEU A O 1
ATOM 745 N N . ARG A 1 100 ? 17.205 1.849 -12.728 1.00 88.88 100 ARG A N 1
ATOM 746 C CA . ARG A 1 100 ? 16.267 2.710 -11.985 1.00 88.88 100 ARG A CA 1
ATOM 747 C C . ARG A 1 100 ? 14.812 2.361 -12.291 1.00 88.88 100 ARG A C 1
ATOM 749 O O . ARG A 1 100 ? 13.975 2.372 -11.393 1.00 88.88 100 ARG A O 1
ATOM 756 N N . LEU A 1 101 ? 14.512 2.026 -13.545 1.00 87.69 101 LEU A N 1
ATOM 757 C CA . LEU A 1 101 ? 13.178 1.594 -13.955 1.00 87.69 101 LEU A CA 1
ATOM 758 C C . LEU A 1 101 ? 12.784 0.261 -13.319 1.00 87.69 101 LEU A C 1
ATOM 760 O O . LEU A 1 101 ? 11.666 0.128 -12.828 1.00 87.69 101 LEU A O 1
ATOM 764 N N . MET A 1 102 ? 13.691 -0.714 -13.297 1.00 88.88 102 MET A N 1
ATOM 765 C CA . MET A 1 102 ? 13.450 -1.996 -12.638 1.00 88.88 102 MET A CA 1
ATOM 766 C C . MET A 1 102 ? 13.224 -1.833 -11.134 1.00 88.88 102 MET A C 1
ATOM 768 O O . MET A 1 102 ? 12.301 -2.433 -10.585 1.00 88.88 102 MET A O 1
ATOM 772 N N . GLU A 1 103 ? 14.034 -1.003 -10.476 1.00 90.69 103 GLU A N 1
ATOM 773 C CA . GLU A 1 103 ? 13.881 -0.703 -9.053 1.00 90.69 103 GLU A CA 1
ATOM 774 C C . GLU A 1 103 ? 12.531 -0.041 -8.762 1.00 90.69 103 GLU A C 1
ATOM 776 O O . GLU A 1 103 ? 11.803 -0.498 -7.878 1.00 90.69 103 GLU A O 1
ATOM 781 N N . PHE A 1 104 ? 12.155 0.973 -9.547 1.00 90.69 104 PHE A N 1
ATOM 782 C CA . PHE A 1 104 ? 10.856 1.629 -9.426 1.00 90.69 104 PHE A CA 1
ATOM 783 C C . PHE A 1 104 ? 9.702 0.639 -9.600 1.00 90.69 104 PHE A C 1
ATOM 785 O O . PHE A 1 104 ? 8.806 0.606 -8.763 1.00 90.69 104 PHE A O 1
ATOM 792 N N . LEU A 1 105 ? 9.725 -0.189 -10.650 1.00 88.88 105 LEU A N 1
ATOM 793 C CA . LEU A 1 105 ? 8.661 -1.162 -10.913 1.00 88.88 105 LEU A CA 1
ATOM 794 C C . LEU A 1 105 ? 8.531 -2.192 -9.788 1.00 88.88 105 LEU A C 1
ATOM 796 O O . LEU A 1 105 ? 7.413 -2.565 -9.434 1.00 88.88 105 LEU A O 1
ATOM 800 N N . ARG A 1 106 ? 9.650 -2.639 -9.206 1.00 90.62 106 ARG A N 1
ATOM 801 C CA . ARG A 1 106 ? 9.633 -3.544 -8.052 1.00 90.62 106 ARG A CA 1
ATOM 802 C C . ARG A 1 106 ? 8.947 -2.883 -6.857 1.00 90.62 106 ARG A C 1
ATOM 804 O O . ARG A 1 106 ? 7.949 -3.403 -6.374 1.00 90.62 106 ARG A O 1
ATOM 811 N N . VAL A 1 107 ? 9.426 -1.708 -6.446 1.00 91.44 107 VAL A N 1
ATOM 812 C CA . VAL A 1 107 ? 8.878 -0.970 -5.294 1.00 91.44 107 VAL A CA 1
ATOM 813 C C . VAL A 1 107 ? 7.408 -0.595 -5.517 1.00 91.44 107 VAL A C 1
ATOM 815 O O . VAL A 1 107 ? 6.591 -0.710 -4.608 1.00 91.44 107 VAL A O 1
ATOM 818 N N . ALA A 1 108 ? 7.043 -0.195 -6.736 1.00 89.94 108 ALA A N 1
ATOM 819 C CA . ALA A 1 108 ? 5.668 0.120 -7.107 1.00 89.94 108 ALA A CA 1
ATOM 820 C C . ALA A 1 108 ? 4.732 -1.089 -6.968 1.00 89.94 108 ALA A C 1
ATOM 822 O O . ALA A 1 108 ? 3.611 -0.942 -6.485 1.00 89.94 108 ALA A O 1
ATOM 823 N N . ASN A 1 109 ? 5.183 -2.274 -7.386 1.00 89.00 109 ASN A N 1
ATOM 824 C CA . ASN A 1 109 ? 4.406 -3.504 -7.260 1.00 89.00 109 ASN A CA 1
ATOM 825 C C . ASN A 1 109 ? 4.250 -3.938 -5.804 1.00 89.00 109 ASN A C 1
ATOM 827 O O . ASN A 1 109 ? 3.138 -4.284 -5.407 1.00 89.00 109 ASN A O 1
ATOM 831 N N . ASP A 1 110 ? 5.325 -3.864 -5.018 1.00 89.94 110 ASP A N 1
ATOM 832 C CA . ASP A 1 110 ? 5.302 -4.196 -3.592 1.00 89.94 110 ASP A CA 1
ATOM 833 C C . ASP A 1 110 ? 4.290 -3.292 -2.857 1.00 89.94 110 ASP A C 1
ATOM 835 O O . ASP A 1 110 ? 3.384 -3.785 -2.183 1.00 89.94 110 ASP A O 1
ATOM 839 N N . LEU A 1 111 ? 4.331 -1.975 -3.106 1.00 90.19 111 LEU A N 1
ATOM 840 C CA . LEU A 1 111 ? 3.387 -1.010 -2.525 1.00 90.19 111 LEU A CA 1
ATOM 841 C C . LEU A 1 111 ? 1.947 -1.186 -3.009 1.00 90.19 111 LEU A C 1
ATOM 843 O O . LEU A 1 111 ? 0.989 -1.032 -2.243 1.00 90.19 111 LEU A O 1
ATOM 847 N N . ALA A 1 112 ? 1.765 -1.487 -4.294 1.00 87.94 112 ALA A N 1
ATOM 848 C CA . ALA A 1 112 ? 0.441 -1.748 -4.839 1.00 87.94 112 ALA A CA 1
ATOM 849 C C . ALA A 1 112 ? -0.175 -3.010 -4.221 1.00 87.94 112 ALA A C 1
ATOM 851 O O . ALA A 1 112 ? -1.380 -3.020 -3.973 1.00 87.94 112 ALA A O 1
ATOM 852 N N . ALA A 1 113 ? 0.631 -4.044 -3.958 1.00 86.75 113 ALA A N 1
ATOM 853 C CA . ALA A 1 113 ? 0.192 -5.272 -3.306 1.00 86.75 113 ALA A CA 1
ATOM 854 C C . ALA A 1 113 ? -0.147 -5.039 -1.829 1.00 86.75 113 ALA A C 1
ATOM 856 O O . ALA A 1 113 ? -1.224 -5.438 -1.386 1.00 86.75 113 ALA A O 1
ATOM 857 N N . GLU A 1 114 ? 0.722 -4.334 -1.101 1.00 85.94 114 GLU A N 1
ATOM 858 C CA . GLU A 1 114 ? 0.529 -4.014 0.315 1.00 85.94 114 GLU A CA 1
ATOM 859 C C . GLU A 1 114 ? -0.772 -3.231 0.539 1.00 85.94 114 GLU A C 1
ATOM 861 O O . GLU A 1 114 ? -1.566 -3.554 1.417 1.00 85.94 114 GLU A O 1
ATOM 866 N N . THR A 1 115 ? -1.058 -2.243 -0.308 1.00 86.62 115 THR A N 1
ATOM 867 C CA . THR A 1 115 ? -2.246 -1.379 -0.171 1.00 86.62 115 THR A CA 1
ATOM 868 C C . THR A 1 115 ? -3.535 -1.980 -0.726 1.00 86.62 115 THR A C 1
ATOM 870 O O . THR A 1 115 ? -4.610 -1.403 -0.544 1.00 86.62 115 THR A O 1
ATOM 873 N N . TYR A 1 116 ? -3.473 -3.110 -1.436 1.00 84.12 116 TYR A N 1
ATOM 874 C CA . TYR A 1 116 ? -4.602 -3.580 -2.241 1.00 84.12 116 TYR A CA 1
ATOM 875 C C . TYR A 1 116 ? -5.821 -3.968 -1.396 1.00 84.12 116 TYR A C 1
ATOM 877 O O . TYR A 1 116 ? -6.958 -3.714 -1.807 1.00 84.12 116 TYR A O 1
ATOM 885 N N . TYR A 1 117 ? -5.580 -4.581 -0.237 1.00 83.81 117 TYR A N 1
ATOM 886 C CA . TYR A 1 117 ? -6.615 -5.190 0.595 1.00 83.81 117 TYR A CA 1
ATOM 887 C C . TYR A 1 117 ? -6.801 -4.509 1.953 1.00 83.81 117 TYR A C 1
ATOM 889 O O . TYR A 1 117 ? -7.538 -5.042 2.770 1.00 83.81 117 TYR A O 1
ATOM 897 N N . LYS A 1 118 ? -6.183 -3.356 2.223 1.00 88.62 118 LYS A N 1
ATOM 898 C CA . LYS A 1 118 ? -6.321 -2.705 3.535 1.00 88.62 118 LYS A CA 1
ATOM 899 C C . LYS A 1 118 ? -7.692 -2.038 3.684 1.00 88.62 118 LYS A C 1
ATOM 901 O O . LYS A 1 118 ? -8.123 -1.282 2.811 1.00 88.62 118 LYS A O 1
ATOM 906 N N . GLU A 1 119 ? -8.364 -2.316 4.796 1.00 88.69 119 GLU A N 1
ATOM 907 C CA . GLU A 1 119 ? -9.685 -1.793 5.149 1.00 88.69 119 GLU A CA 1
ATOM 908 C C . GLU A 1 119 ? -9.723 -1.465 6.651 1.00 88.69 119 GLU A C 1
ATOM 910 O O . GLU A 1 119 ? -8.990 -2.060 7.441 1.00 88.69 119 GLU A O 1
ATOM 915 N N . PHE A 1 120 ? -10.551 -0.500 7.052 1.00 89.06 120 PHE A N 1
ATOM 916 C CA . PHE A 1 120 ? -10.718 -0.135 8.459 1.00 89.06 120 PHE A CA 1
ATOM 917 C C . PHE A 1 120 ? -11.923 -0.863 9.054 1.00 89.06 120 PHE A C 1
ATOM 919 O O . PHE A 1 120 ? -13.052 -0.663 8.597 1.00 89.06 120 PHE A O 1
ATOM 926 N N . ASP A 1 121 ? -11.689 -1.682 10.079 1.00 87.00 121 ASP A N 1
ATOM 927 C CA . ASP A 1 121 ? -12.750 -2.300 10.867 1.00 87.00 121 ASP A CA 1
ATOM 928 C C . ASP A 1 121 ? -13.109 -1.399 12.052 1.00 87.00 121 ASP A C 1
ATOM 930 O O . ASP A 1 121 ? -12.430 -1.364 13.080 1.00 87.00 121 ASP A O 1
ATOM 934 N N . HIS A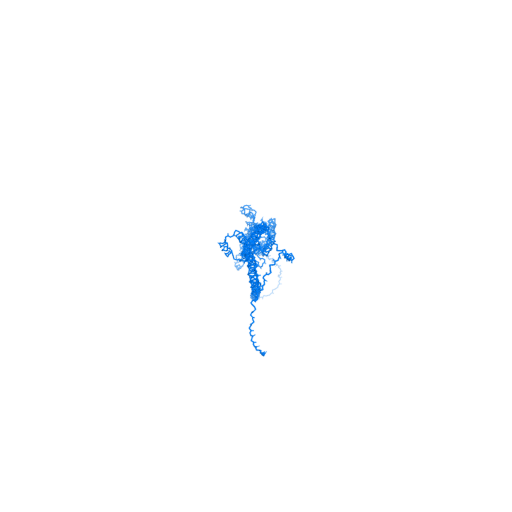 1 122 ? -14.214 -0.671 11.896 1.00 83.50 122 HIS A N 1
ATOM 935 C CA . HIS A 1 122 ? -14.746 0.215 12.926 1.00 83.50 122 HIS A CA 1
ATOM 936 C C . HIS A 1 122 ? -15.217 -0.536 14.178 1.00 83.50 122 HIS A C 1
ATOM 938 O O . HIS A 1 122 ? -15.224 0.041 15.260 1.00 83.50 122 HIS A O 1
ATOM 944 N N . ALA A 1 123 ? -15.657 -1.792 14.059 1.00 82.50 123 ALA A N 1
ATOM 945 C CA . ALA A 1 123 ? -16.168 -2.530 15.211 1.00 82.50 123 ALA A CA 1
ATOM 946 C C . ALA A 1 123 ? -15.039 -2.937 16.164 1.00 82.50 123 ALA A C 1
ATOM 948 O O . ALA A 1 123 ? -15.255 -3.018 17.366 1.00 82.50 123 ALA A O 1
ATOM 949 N N . ARG A 1 124 ? -13.842 -3.183 15.622 1.00 80.88 124 ARG A N 1
ATOM 950 C CA . ARG A 1 124 ? -12.682 -3.682 16.375 1.00 80.88 124 ARG A CA 1
ATOM 951 C C . ARG A 1 124 ? -11.563 -2.656 16.555 1.00 80.88 124 ARG A C 1
ATOM 953 O O . ARG A 1 124 ? -10.547 -2.997 17.163 1.00 80.88 124 ARG A O 1
ATOM 960 N N . TRP A 1 125 ? -11.739 -1.451 16.005 1.00 85.00 125 TRP A N 1
ATOM 961 C CA . TRP A 1 125 ? -10.757 -0.363 16.008 1.00 85.00 125 TRP A CA 1
ATOM 962 C C . TRP A 1 125 ? -9.385 -0.817 15.515 1.00 85.00 125 TRP A C 1
ATOM 964 O O . TRP A 1 125 ? -8.374 -0.656 16.190 1.00 85.00 125 TRP A O 1
ATOM 974 N N . MET A 1 126 ? -9.344 -1.391 14.312 1.00 86.12 126 MET A N 1
ATOM 975 C CA . MET A 1 126 ? -8.106 -1.916 13.735 1.00 86.12 126 MET A CA 1
ATOM 976 C C . MET A 1 126 ? -8.126 -1.899 12.206 1.00 86.12 126 MET A C 1
ATOM 978 O O . MET A 1 126 ? -9.183 -1.887 11.569 1.00 86.12 126 MET A O 1
ATOM 982 N N . ILE A 1 127 ? -6.935 -1.907 11.610 1.00 87.31 127 ILE A N 1
ATOM 983 C CA . ILE A 1 127 ? -6.765 -2.091 10.168 1.00 87.31 127 ILE A CA 1
ATOM 984 C C . ILE A 1 127 ? -6.696 -3.588 9.905 1.00 87.31 127 ILE A C 1
ATOM 986 O O . ILE A 1 127 ? -5.932 -4.314 10.541 1.00 87.31 127 ILE A O 1
ATOM 990 N N . VAL A 1 128 ? -7.517 -4.044 8.968 1.00 88.19 128 VAL A N 1
ATOM 991 C CA . VAL A 1 128 ? -7.603 -5.452 8.601 1.00 88.19 128 VAL A CA 1
ATOM 992 C C . VAL A 1 128 ? -7.349 -5.633 7.123 1.00 88.19 128 VAL A C 1
ATOM 994 O O . VAL A 1 128 ? -7.666 -4.780 6.285 1.00 88.19 128 VAL A O 1
ATOM 997 N N . ASN A 1 129 ? -6.839 -6.808 6.788 1.00 86.19 129 ASN A N 1
ATOM 998 C CA . ASN A 1 129 ? -6.872 -7.262 5.416 1.00 86.19 129 ASN A CA 1
ATOM 999 C C . ASN A 1 129 ? -8.313 -7.667 5.061 1.00 86.19 129 ASN A C 1
ATOM 1001 O O . ASN A 1 129 ? -8.910 -8.546 5.677 1.00 86.19 129 ASN A O 1
ATOM 1005 N N . 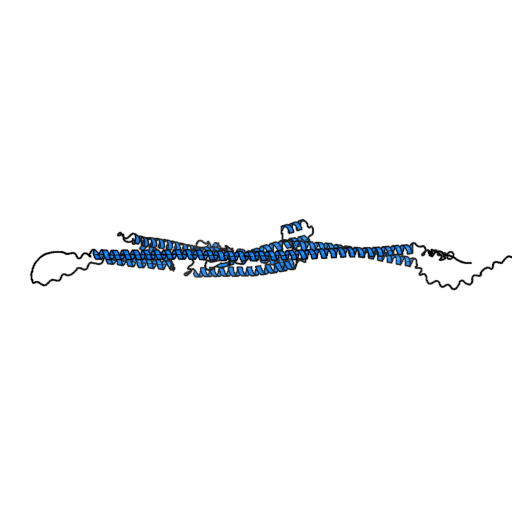ARG A 1 130 ? -8.888 -7.045 4.034 1.00 81.31 130 ARG A N 1
ATOM 1006 C CA . ARG A 1 130 ? -10.252 -7.280 3.549 1.00 81.31 130 ARG A CA 1
ATOM 1007 C C . ARG A 1 130 ? -10.537 -8.749 3.233 1.00 81.31 130 ARG A C 1
ATOM 1009 O O . ARG A 1 130 ? -11.686 -9.169 3.364 1.00 81.31 130 ARG A O 1
ATOM 1016 N N . VAL A 1 131 ? -9.528 -9.504 2.791 1.00 82.50 131 VAL A N 1
ATOM 1017 C CA . VAL A 1 131 ? -9.671 -10.903 2.360 1.00 82.50 131 VAL A CA 1
ATOM 1018 C C . VAL A 1 131 ? -9.555 -11.863 3.534 1.00 82.50 131 VAL A C 1
ATOM 1020 O O . VAL A 1 131 ? -10.426 -12.713 3.693 1.00 82.50 131 VAL A O 1
ATOM 1023 N N . THR A 1 132 ? -8.502 -11.742 4.344 1.00 81.50 132 THR A N 1
ATOM 1024 C CA . THR A 1 132 ? -8.261 -12.674 5.458 1.00 81.50 132 THR A CA 1
ATOM 1025 C C . THR A 1 132 ? -8.999 -12.271 6.733 1.00 81.50 132 THR A C 1
ATOM 1027 O O . THR A 1 132 ? -9.221 -13.115 7.591 1.00 81.50 132 THR A O 1
ATOM 1030 N N . LYS A 1 133 ? -9.420 -11.002 6.844 1.00 80.12 133 LYS A N 1
ATOM 1031 C CA . LYS A 1 133 ? -9.984 -10.379 8.057 1.00 80.12 133 LYS A CA 1
ATOM 1032 C C . LYS A 1 133 ? -9.052 -10.458 9.272 1.00 80.12 133 LYS A C 1
ATOM 1034 O O . LYS A 1 133 ? -9.485 -10.262 10.407 1.00 80.12 133 LYS A O 1
ATOM 1039 N N . GLU A 1 134 ? -7.774 -10.710 9.015 1.00 83.25 134 GLU A N 1
ATOM 1040 C CA . GLU A 1 134 ? -6.711 -10.698 10.009 1.00 83.25 134 GLU A CA 1
ATOM 1041 C C . GLU A 1 134 ? -6.199 -9.276 10.230 1.00 83.25 134 GLU A C 1
ATOM 1043 O O . GLU A 1 134 ? -6.340 -8.398 9.370 1.00 83.25 134 GLU A O 1
ATOM 1048 N N . GLU A 1 135 ? -5.623 -9.079 11.411 1.00 79.88 135 GLU A N 1
ATOM 1049 C CA . GLU A 1 135 ? -4.958 -7.845 11.804 1.00 79.88 135 GLU A CA 1
ATOM 1050 C C . GLU A 1 135 ? -3.761 -7.560 10.904 1.00 79.88 135 GLU A C 1
ATOM 1052 O O . GLU A 1 135 ? -2.934 -8.437 10.659 1.00 79.88 135 GLU A O 1
ATOM 1057 N N . ASP A 1 136 ? -3.672 -6.321 10.430 1.00 77.06 136 ASP A N 1
ATOM 1058 C CA . ASP A 1 136 ? -2.565 -5.857 9.606 1.00 77.06 136 ASP A CA 1
ATOM 1059 C C . ASP A 1 136 ? -1.952 -4.608 10.262 1.00 77.06 136 ASP A C 1
ATOM 1061 O O . ASP A 1 136 ? -2.448 -3.495 10.030 1.00 77.06 136 ASP A O 1
ATOM 1065 N N . PRO A 1 137 ? -0.916 -4.764 11.115 1.00 73.25 137 PRO A N 1
ATOM 1066 C CA . PRO A 1 137 ? -0.289 -3.657 11.830 1.00 73.25 137 PRO A CA 1
ATOM 1067 C C . PRO A 1 137 ? 0.429 -2.745 10.832 1.00 73.25 137 PRO A C 1
ATOM 1069 O O . PRO A 1 137 ? 1.597 -2.925 10.495 1.00 73.25 137 PRO A O 1
ATOM 1072 N N . THR A 1 138 ? -0.306 -1.760 10.323 1.00 80.75 138 THR A N 1
ATOM 1073 C CA . THR A 1 138 ? 0.153 -0.875 9.256 1.00 80.75 138 THR A CA 1
ATOM 1074 C C . THR A 1 138 ? 0.293 0.539 9.780 1.00 80.75 138 THR A C 1
ATOM 1076 O O . THR A 1 138 ? -0.691 1.144 10.197 1.00 80.75 138 THR A O 1
ATOM 1079 N N . ASN A 1 139 ? 1.485 1.118 9.653 1.00 86.88 139 ASN A N 1
ATOM 1080 C CA . ASN A 1 139 ? 1.650 2.562 9.780 1.00 86.88 139 ASN A CA 1
ATOM 1081 C C . ASN A 1 139 ? 1.096 3.250 8.518 1.00 86.88 139 ASN A C 1
ATOM 1083 O O . ASN A 1 139 ? 1.777 3.347 7.495 1.00 86.88 139 ASN A O 1
ATOM 1087 N N . VAL A 1 140 ? -0.159 3.702 8.577 1.00 88.75 140 VAL A N 1
ATOM 1088 C CA . VAL A 1 140 ? -0.871 4.324 7.449 1.00 88.75 140 VAL A CA 1
ATOM 1089 C C . VAL A 1 140 ? -0.192 5.611 6.997 1.00 88.75 140 VAL A C 1
ATOM 1091 O O . VAL A 1 140 ? -0.087 5.843 5.792 1.00 88.75 140 VAL A O 1
ATOM 1094 N N . ALA A 1 141 ? 0.275 6.442 7.932 1.00 89.38 141 ALA A N 1
ATOM 1095 C CA . ALA A 1 141 ? 0.955 7.691 7.598 1.00 89.38 141 ALA A CA 1
ATOM 1096 C C . ALA A 1 141 ? 2.305 7.447 6.923 1.00 89.38 141 ALA A C 1
ATOM 1098 O O . ALA A 1 141 ? 2.558 8.007 5.856 1.00 89.38 141 ALA A O 1
ATOM 1099 N N . GLY A 1 142 ? 3.123 6.554 7.486 1.00 89.50 142 GLY A N 1
ATOM 1100 C CA . GLY A 1 142 ? 4.403 6.169 6.889 1.00 89.50 142 GLY A CA 1
ATOM 1101 C C . GLY A 1 142 ? 4.226 5.548 5.501 1.00 89.50 142 GLY A C 1
ATOM 1102 O O . GLY A 1 142 ? 4.956 5.882 4.568 1.00 89.50 142 GLY A O 1
ATOM 1103 N N . LEU A 1 143 ? 3.198 4.711 5.320 1.00 91.19 143 LEU A N 1
ATOM 1104 C CA . LEU A 1 143 ? 2.863 4.134 4.019 1.00 91.19 143 LEU A CA 1
ATOM 1105 C C . LEU A 1 143 ? 2.422 5.210 3.015 1.00 91.19 143 LEU A C 1
ATOM 1107 O O . LEU A 1 143 ? 2.865 5.200 1.868 1.00 91.19 143 LEU A O 1
ATOM 1111 N N . LEU A 1 144 ? 1.597 6.175 3.432 1.00 92.88 144 LEU A N 1
ATOM 1112 C CA . LEU A 1 144 ? 1.180 7.301 2.590 1.00 92.88 144 LEU A CA 1
ATOM 1113 C C . LEU A 1 144 ? 2.347 8.193 2.164 1.00 92.88 144 LEU A C 1
ATOM 1115 O O . LEU A 1 144 ? 2.417 8.590 0.995 1.00 92.88 144 LEU A O 1
ATOM 1119 N N . GLU A 1 145 ? 3.257 8.494 3.088 1.00 92.81 145 GLU A N 1
ATOM 1120 C CA . GLU A 1 145 ? 4.480 9.238 2.802 1.00 92.81 145 GLU A CA 1
ATOM 1121 C C . GLU A 1 145 ? 5.350 8.463 1.811 1.00 92.81 145 GLU A C 1
ATOM 1123 O O . GLU A 1 145 ? 5.735 8.996 0.766 1.00 92.81 145 GLU A O 1
ATOM 1128 N N . HIS A 1 146 ? 5.570 7.170 2.059 1.00 93.00 146 HIS A N 1
ATOM 1129 C CA . HIS A 1 146 ? 6.356 6.335 1.164 1.00 93.00 146 HIS A CA 1
ATOM 1130 C C . HIS A 1 146 ? 5.742 6.279 -0.244 1.00 93.00 146 HIS A C 1
ATOM 1132 O O . HIS A 1 146 ? 6.438 6.537 -1.230 1.00 93.00 146 HIS A O 1
ATOM 1138 N N . MET A 1 147 ? 4.426 6.086 -0.364 1.00 93.38 147 MET A N 1
ATOM 1139 C CA . MET A 1 147 ? 3.725 6.162 -1.648 1.00 93.38 147 MET A CA 1
ATOM 1140 C C . MET A 1 147 ? 3.879 7.528 -2.321 1.00 93.38 147 MET A C 1
ATOM 1142 O O . MET A 1 147 ? 4.061 7.590 -3.537 1.00 93.38 147 MET A O 1
ATOM 1146 N N . ALA A 1 148 ? 3.826 8.630 -1.566 1.00 93.38 148 ALA A N 1
ATOM 1147 C CA . ALA A 1 148 ? 4.047 9.963 -2.116 1.00 93.38 148 ALA A CA 1
ATOM 1148 C C . ALA A 1 148 ? 5.459 10.102 -2.704 1.00 93.38 148 ALA A C 1
ATOM 1150 O O . ALA A 1 148 ? 5.582 10.560 -3.838 1.00 93.38 148 ALA A O 1
ATOM 1151 N N . THR A 1 149 ? 6.491 9.641 -1.988 1.00 93.94 149 THR A N 1
ATOM 1152 C CA . THR A 1 149 ? 7.880 9.667 -2.481 1.00 93.94 149 THR A CA 1
ATOM 1153 C C . THR A 1 149 ? 8.086 8.799 -3.721 1.00 93.94 149 THR A C 1
ATOM 1155 O O . THR A 1 149 ? 8.850 9.156 -4.615 1.00 93.94 149 THR A O 1
ATOM 1158 N N . VAL A 1 150 ? 7.409 7.653 -3.811 1.00 93.38 150 VAL A N 1
ATOM 1159 C CA . VAL A 1 150 ? 7.528 6.762 -4.970 1.00 93.38 150 VAL A CA 1
ATOM 1160 C C . VAL A 1 150 ? 6.796 7.342 -6.175 1.00 93.38 150 VAL A C 1
ATOM 1162 O O . VAL A 1 150 ? 7.335 7.301 -7.277 1.00 93.38 150 VAL A O 1
ATOM 1165 N N . VAL A 1 151 ? 5.622 7.954 -5.985 1.00 93.75 151 VAL A N 1
ATOM 1166 C CA . VAL A 1 151 ? 4.911 8.657 -7.065 1.00 93.75 151 VAL A CA 1
ATOM 1167 C C . VAL A 1 151 ? 5.757 9.806 -7.620 1.00 93.75 151 VAL A C 1
ATOM 1169 O O . VAL A 1 151 ? 5.921 9.878 -8.835 1.00 93.75 151 VAL A O 1
ATOM 1172 N N . THR A 1 152 ? 6.365 10.643 -6.771 1.00 93.25 152 THR A N 1
ATOM 1173 C CA . THR A 1 152 ? 7.221 11.749 -7.245 1.00 93.25 152 THR A CA 1
ATOM 1174 C C . THR A 1 152 ? 8.477 11.245 -7.958 1.00 93.25 152 THR A C 1
ATOM 1176 O O . THR A 1 152 ? 8.840 11.774 -9.008 1.00 93.25 152 THR A O 1
ATOM 1179 N N . LYS A 1 153 ? 9.112 10.172 -7.458 1.00 91.19 153 LYS A N 1
ATOM 1180 C CA . LYS A 1 153 ? 10.216 9.491 -8.161 1.00 91.19 153 LYS A CA 1
ATOM 1181 C C . LYS A 1 153 ? 9.778 8.952 -9.524 1.00 91.19 153 LYS A C 1
ATOM 1183 O O . LYS A 1 153 ? 10.510 9.101 -10.499 1.00 91.19 153 LYS A O 1
ATOM 1188 N N . GLY A 1 154 ? 8.593 8.352 -9.606 1.00 89.81 154 GLY A N 1
ATOM 1189 C CA . GLY A 1 154 ? 8.016 7.868 -10.858 1.00 89.81 154 GLY A CA 1
ATOM 1190 C C . GLY A 1 154 ? 7.750 8.997 -11.855 1.00 89.81 154 GLY A C 1
ATOM 1191 O O . GLY A 1 154 ? 8.051 8.858 -13.037 1.00 89.81 154 GLY A O 1
ATOM 1192 N N . GLU A 1 155 ? 7.236 10.135 -11.388 1.00 90.62 155 GLU A N 1
ATOM 1193 C CA . GLU A 1 155 ? 6.969 11.310 -12.228 1.00 90.62 155 GLU A CA 1
ATOM 1194 C C . GLU A 1 155 ? 8.266 11.914 -12.766 1.00 90.62 155 GLU A C 1
ATOM 1196 O O . GLU A 1 155 ? 8.361 12.206 -13.959 1.00 90.62 155 GLU A O 1
ATOM 1201 N N . ALA A 1 156 ? 9.300 12.000 -11.924 1.00 88.75 156 ALA A N 1
ATOM 1202 C CA . ALA A 1 156 ? 10.638 12.388 -12.352 1.00 88.75 156 ALA A CA 1
ATOM 1203 C C . ALA A 1 156 ? 11.209 11.407 -13.393 1.00 88.75 156 ALA A C 1
ATOM 1205 O O . ALA A 1 156 ? 11.780 11.840 -14.391 1.00 88.75 156 ALA A O 1
ATOM 1206 N N . LEU A 1 157 ? 11.008 10.094 -13.217 1.00 87.69 157 LEU A N 1
ATOM 1207 C CA . LEU A 1 157 ? 11.425 9.090 -14.202 1.00 87.69 157 LEU A CA 1
ATOM 1208 C C . LEU A 1 157 ? 10.701 9.273 -15.542 1.00 87.69 157 LEU A C 1
ATOM 1210 O O . LEU A 1 157 ? 11.355 9.296 -16.582 1.00 87.69 157 LEU A O 1
ATOM 1214 N N . VAL A 1 158 ? 9.384 9.481 -15.541 1.00 86.94 158 VAL A N 1
ATOM 1215 C CA . VAL A 1 158 ? 8.624 9.759 -16.773 1.00 86.94 158 VAL A CA 1
ATOM 1216 C C . VAL A 1 158 ? 9.108 11.046 -17.448 1.00 86.94 158 VAL A C 1
ATOM 1218 O O . VAL A 1 158 ? 9.271 11.062 -18.668 1.00 86.94 158 VAL A O 1
ATOM 1221 N N . ALA A 1 159 ? 9.416 12.094 -16.678 1.00 85.56 159 ALA A N 1
ATOM 1222 C CA . ALA A 1 159 ? 9.991 13.325 -17.215 1.00 85.56 159 ALA A CA 1
ATOM 1223 C C . ALA A 1 159 ? 11.378 13.090 -17.841 1.00 85.56 159 ALA A C 1
ATOM 1225 O O . ALA A 1 159 ? 11.628 13.552 -18.953 1.00 85.56 159 ALA A O 1
ATOM 1226 N N . THR A 1 160 ? 12.256 12.307 -17.197 1.00 83.50 160 THR A N 1
ATOM 1227 C CA . THR A 1 160 ? 13.564 11.948 -17.782 1.00 83.50 160 THR A CA 1
ATOM 1228 C C . THR A 1 160 ? 13.424 11.136 -19.069 1.00 83.50 160 THR A C 1
ATOM 1230 O O . THR A 1 160 ? 14.155 11.384 -20.022 1.00 83.50 160 THR A O 1
ATOM 1233 N N . LEU A 1 161 ? 12.439 10.234 -19.139 1.00 81.12 161 LEU A N 1
ATOM 1234 C CA . LEU A 1 161 ? 12.116 9.463 -20.343 1.00 81.12 161 LEU A CA 1
ATOM 1235 C C . LEU A 1 161 ? 11.526 10.312 -21.474 1.00 81.12 161 LEU A C 1
ATOM 1237 O O . LEU A 1 161 ? 11.579 9.902 -22.629 1.00 81.12 161 LEU A O 1
ATOM 1241 N N . ALA A 1 162 ? 10.908 11.449 -21.153 1.00 79.50 162 ALA A N 1
ATOM 1242 C CA . ALA A 1 162 ? 10.408 12.394 -22.144 1.00 79.50 162 ALA A CA 1
ATOM 1243 C C . ALA A 1 162 ? 11.499 13.358 -22.636 1.00 79.50 162 ALA A C 1
ATOM 1245 O O . ALA A 1 162 ? 11.438 13.795 -23.780 1.00 79.50 162 ALA A O 1
ATOM 1246 N N . ALA A 1 163 ? 12.474 13.686 -21.781 1.00 76.19 163 ALA A N 1
ATOM 1247 C CA . ALA A 1 163 ? 13.551 14.627 -22.081 1.00 76.19 163 ALA A CA 1
ATOM 1248 C C . ALA A 1 163 ? 14.769 13.989 -22.774 1.00 76.19 163 ALA A C 1
ATOM 1250 O O . ALA A 1 163 ? 15.528 14.694 -23.432 1.00 76.19 163 ALA A O 1
ATOM 1251 N N . GLN A 1 164 ? 14.995 12.682 -22.603 1.00 65.81 164 GLN A N 1
ATOM 1252 C CA . GLN A 1 164 ? 16.115 11.977 -23.225 1.00 65.81 164 GLN A CA 1
ATOM 1253 C C . GLN A 1 164 ? 15.730 11.376 -24.583 1.00 65.81 164 GLN A C 1
ATOM 1255 O O . GLN A 1 164 ? 14.800 10.578 -24.663 1.00 65.81 164 GLN A O 1
ATOM 1260 N N . ASP A 1 165 ? 16.549 11.628 -25.610 1.00 59.47 165 ASP A N 1
ATOM 1261 C CA . ASP A 1 165 ? 16.541 10.917 -26.907 1.00 59.47 165 ASP A CA 1
ATOM 1262 C C . ASP A 1 165 ? 17.059 9.462 -26.799 1.00 59.47 165 ASP A C 1
ATOM 1264 O O . ASP A 1 165 ? 17.461 8.841 -27.784 1.00 59.47 165 ASP A O 1
ATOM 1268 N N . VAL A 1 166 ? 17.087 8.889 -25.591 1.00 61.44 166 VAL A N 1
ATOM 1269 C CA . VAL A 1 166 ? 17.522 7.508 -25.373 1.00 61.44 166 VAL A CA 1
ATOM 1270 C C . VAL A 1 166 ? 16.409 6.573 -25.860 1.00 61.44 166 VAL A C 1
ATOM 1272 O O . VAL A 1 166 ? 15.265 6.701 -25.412 1.00 61.44 166 VAL A O 1
ATOM 1275 N N . PRO A 1 167 ? 16.704 5.607 -26.749 1.00 64.94 167 PRO A N 1
ATOM 1276 C CA . PRO A 1 167 ? 15.697 4.721 -27.319 1.00 64.94 167 PRO A CA 1
ATOM 1277 C C . PRO A 1 167 ? 15.183 3.724 -26.270 1.00 64.94 167 PRO A C 1
ATOM 1279 O O . PRO A 1 167 ? 15.652 2.591 -26.161 1.00 64.94 167 PRO A O 1
ATOM 1282 N N . VAL A 1 168 ? 14.182 4.139 -25.495 1.00 70.50 168 VAL A N 1
ATOM 1283 C CA . VAL A 1 168 ? 13.469 3.273 -24.550 1.00 70.50 168 VAL A CA 1
ATOM 1284 C C . VAL A 1 168 ? 12.337 2.553 -25.294 1.00 70.50 168 VAL A C 1
ATOM 1286 O O . VAL A 1 168 ? 11.566 3.195 -26.018 1.00 70.50 168 VAL A O 1
ATOM 1289 N N . PRO A 1 169 ? 12.168 1.228 -25.124 1.00 73.69 169 PRO A N 1
ATOM 1290 C CA . PRO A 1 169 ? 11.056 0.505 -25.732 1.00 73.69 169 PRO A CA 1
ATOM 1291 C C . PRO A 1 169 ? 9.696 1.099 -25.336 1.00 73.69 169 PRO A C 1
ATOM 1293 O O . PRO A 1 169 ? 9.421 1.309 -24.152 1.00 73.69 169 PRO A O 1
ATOM 1296 N N . LYS A 1 170 ? 8.809 1.314 -26.318 1.00 77.06 170 LYS A N 1
ATOM 1297 C CA . LYS A 1 170 ? 7.463 1.888 -26.101 1.00 77.06 170 LYS A CA 1
ATOM 1298 C C . LYS A 1 170 ? 6.659 1.132 -25.036 1.00 77.06 170 LYS A C 1
ATOM 1300 O O . LYS A 1 170 ? 5.935 1.753 -24.262 1.00 77.06 170 LYS A O 1
ATOM 1305 N N . ASP A 1 171 ? 6.828 -0.185 -24.964 1.00 75.00 171 ASP A N 1
ATOM 1306 C CA . ASP A 1 171 ? 6.130 -1.042 -24.000 1.00 75.00 171 ASP A CA 1
ATOM 1307 C C . ASP A 1 171 ? 6.556 -0.757 -22.555 1.00 75.00 171 ASP A C 1
ATOM 1309 O O . ASP A 1 171 ? 5.722 -0.748 -21.652 1.00 75.00 171 ASP A O 1
ATOM 1313 N N . ARG A 1 172 ? 7.839 -0.437 -22.330 1.00 75.50 172 ARG A N 1
ATOM 1314 C CA . ARG A 1 172 ? 8.353 -0.069 -21.002 1.00 75.50 172 ARG A CA 1
ATOM 1315 C C . ARG A 1 172 ? 7.799 1.275 -20.549 1.00 75.50 172 ARG A C 1
ATOM 1317 O O . ARG A 1 172 ? 7.378 1.388 -19.402 1.00 75.50 172 ARG A O 1
ATOM 1324 N N . LYS A 1 173 ? 7.735 2.260 -21.451 1.00 79.56 173 LYS A N 1
ATOM 1325 C CA . LYS A 1 173 ? 7.137 3.572 -21.159 1.00 79.56 173 LYS A CA 1
ATOM 1326 C C . LYS A 1 173 ? 5.671 3.436 -20.730 1.00 79.56 173 LYS A C 1
ATOM 1328 O O . LYS A 1 173 ? 5.302 3.930 -19.670 1.00 79.56 173 LYS A O 1
ATOM 1333 N N . ARG A 1 174 ? 4.875 2.674 -21.491 1.00 82.75 174 ARG A N 1
ATOM 1334 C CA . ARG A 1 174 ? 3.467 2.389 -21.155 1.00 82.75 174 ARG A CA 1
ATOM 1335 C C . ARG A 1 174 ? 3.311 1.657 -19.824 1.00 82.75 174 ARG A C 1
ATOM 1337 O O . ARG A 1 174 ? 2.410 1.981 -19.056 1.00 82.75 174 ARG A O 1
ATOM 1344 N N . ALA A 1 175 ? 4.177 0.683 -19.540 1.00 81.81 175 ALA A N 1
ATOM 1345 C CA . ALA A 1 175 ? 4.138 -0.044 -18.274 1.00 81.81 175 ALA A CA 1
ATOM 1346 C C . ALA A 1 175 ? 4.360 0.896 -17.078 1.00 81.81 175 ALA A C 1
ATOM 1348 O O . ALA A 1 175 ? 3.618 0.828 -16.102 1.00 81.81 175 ALA A O 1
ATOM 1349 N N . ILE A 1 176 ? 5.331 1.808 -17.167 1.00 84.50 176 ILE A N 1
ATOM 1350 C CA . ILE A 1 176 ? 5.617 2.782 -16.102 1.00 84.50 176 ILE A CA 1
ATOM 1351 C C . ILE A 1 176 ? 4.428 3.713 -15.887 1.00 84.50 176 ILE A C 1
ATOM 1353 O O . ILE A 1 176 ? 3.992 3.876 -14.751 1.00 84.50 176 ILE A O 1
ATOM 1357 N N . GLU A 1 177 ? 3.883 4.283 -16.963 1.00 87.56 177 GLU A N 1
ATOM 1358 C CA . GLU A 1 177 ? 2.712 5.165 -16.895 1.00 87.56 177 GLU A CA 1
ATOM 1359 C C . GLU A 1 177 ? 1.518 4.454 -16.233 1.00 87.56 177 GLU A C 1
ATOM 1361 O O . GLU A 1 177 ? 0.903 5.007 -15.322 1.00 87.56 177 GLU A O 1
ATOM 1366 N N . SER A 1 178 ? 1.261 3.192 -16.597 1.00 88.50 178 SER A N 1
ATOM 1367 C CA . SER A 1 178 ? 0.189 2.373 -16.013 1.00 88.50 178 SER A CA 1
ATOM 1368 C C . SER A 1 178 ? 0.409 2.042 -14.527 1.00 88.50 178 SER A C 1
ATOM 1370 O O . SER A 1 178 ? -0.516 2.153 -13.714 1.00 88.50 178 SER A O 1
ATOM 1372 N N . HIS A 1 179 ? 1.632 1.667 -14.133 1.00 88.56 179 HIS A N 1
ATOM 1373 C CA . HIS A 1 179 ? 1.957 1.422 -12.723 1.00 88.56 179 HIS A CA 1
ATOM 1374 C C . HIS A 1 179 ? 1.850 2.698 -11.891 1.00 88.56 179 HIS A C 1
ATOM 1376 O O . HIS A 1 179 ? 1.370 2.665 -10.759 1.00 88.56 179 HIS A O 1
ATOM 1382 N N . LEU A 1 180 ? 2.250 3.832 -12.458 1.00 91.69 180 LEU A N 1
ATOM 1383 C CA . LEU A 1 180 ? 2.184 5.123 -11.797 1.00 91.69 180 LEU A CA 1
ATOM 1384 C C . LEU A 1 180 ? 0.730 5.585 -11.620 1.00 91.69 180 LEU A C 1
ATOM 1386 O O . LEU A 1 180 ? 0.362 6.046 -10.540 1.00 91.69 180 LEU A O 1
ATOM 1390 N N . GLU A 1 181 ? -0.126 5.388 -12.622 1.00 91.69 181 GLU A N 1
ATOM 1391 C CA . GLU A 1 181 ? -1.571 5.613 -12.503 1.00 91.69 181 GLU A CA 1
ATOM 1392 C C . GLU A 1 181 ? -2.195 4.739 -11.404 1.00 91.69 181 GLU A C 1
ATOM 1394 O O . GLU A 1 181 ? -2.922 5.238 -10.540 1.00 91.69 181 GLU A O 1
ATOM 1399 N N . THR A 1 182 ? -1.824 3.456 -11.366 1.00 90.75 182 THR A N 1
ATOM 1400 C CA . THR A 1 182 ? -2.259 2.527 -10.313 1.00 90.75 182 THR A CA 1
ATOM 1401 C C . THR A 1 182 ? -1.816 3.009 -8.930 1.00 90.75 182 THR A C 1
ATOM 1403 O O . THR A 1 182 ? -2.628 3.059 -8.005 1.00 90.75 182 THR A O 1
ATOM 1406 N N . LEU A 1 183 ? -0.554 3.423 -8.778 1.00 91.88 183 LEU A N 1
ATOM 1407 C CA . LEU A 1 183 ? -0.029 3.963 -7.523 1.00 91.88 183 LEU A CA 1
ATOM 1408 C C . LEU A 1 183 ? -0.749 5.244 -7.089 1.00 91.88 183 LEU A C 1
ATOM 1410 O O . LEU A 1 183 ? -1.063 5.382 -5.908 1.00 91.88 183 LEU A O 1
ATOM 1414 N N . ARG A 1 184 ? -1.062 6.163 -8.013 1.00 92.50 184 ARG A N 1
ATOM 1415 C CA . ARG A 1 184 ? -1.838 7.378 -7.698 1.00 92.50 184 ARG A CA 1
ATOM 1416 C C . ARG A 1 184 ? -3.234 7.036 -7.189 1.00 92.50 184 ARG A C 1
ATOM 1418 O O . ARG A 1 184 ? -3.663 7.580 -6.169 1.00 92.50 184 ARG A O 1
ATOM 1425 N N . ALA A 1 185 ? -3.923 6.109 -7.856 1.00 91.56 185 ALA A N 1
ATOM 1426 C CA . ALA A 1 185 ? -5.239 5.648 -7.425 1.00 91.56 185 ALA A CA 1
ATOM 1427 C C . ALA A 1 185 ? -5.180 5.016 -6.024 1.00 91.56 185 ALA A C 1
ATOM 1429 O O . ALA A 1 185 ? -6.010 5.319 -5.163 1.00 91.56 185 ALA A O 1
ATOM 1430 N N . ARG A 1 186 ? -4.155 4.197 -5.757 1.00 90.38 186 ARG A N 1
ATOM 1431 C CA . ARG A 1 186 ? -3.949 3.567 -4.445 1.00 90.38 186 ARG A CA 1
ATOM 1432 C C . ARG A 1 186 ? -3.585 4.576 -3.362 1.00 90.38 186 ARG A C 1
ATOM 1434 O O . ARG A 1 186 ? -4.139 4.502 -2.270 1.00 90.38 186 ARG A O 1
ATOM 1441 N N . LYS A 1 187 ? -2.743 5.566 -3.668 1.00 93.75 187 LYS A N 1
ATOM 1442 C CA . LYS A 1 187 ? -2.419 6.668 -2.752 1.00 93.75 187 LYS A CA 1
ATOM 1443 C C . LYS A 1 187 ? -3.684 7.436 -2.369 1.00 93.75 187 LYS A C 1
ATOM 1445 O O . LYS A 1 187 ? -3.897 7.715 -1.195 1.00 93.75 187 LYS A O 1
ATOM 1450 N N . SER A 1 188 ? -4.555 7.728 -3.339 1.00 92.38 188 SER A N 1
ATOM 1451 C CA . SER A 1 188 ? -5.850 8.370 -3.077 1.00 92.38 188 SER A CA 1
ATOM 1452 C C . SER A 1 188 ? -6.749 7.512 -2.180 1.00 92.38 188 SER A C 1
ATOM 1454 O O . SER A 1 188 ? -7.353 8.035 -1.247 1.00 92.38 188 SER A O 1
ATOM 1456 N N . HIS A 1 189 ? -6.808 6.197 -2.415 1.00 90.38 189 HIS A N 1
ATOM 1457 C CA . HIS A 1 189 ? -7.554 5.273 -1.558 1.00 90.38 189 HIS A CA 1
ATOM 1458 C C . HIS A 1 189 ? -7.036 5.280 -0.114 1.00 90.38 189 HIS A C 1
ATOM 1460 O O . HIS A 1 189 ? -7.821 5.456 0.815 1.00 90.38 189 HIS A O 1
ATOM 1466 N N . MET A 1 190 ? -5.721 5.160 0.079 1.00 92.12 190 MET A N 1
ATOM 1467 C CA . MET A 1 190 ? -5.108 5.208 1.409 1.00 92.12 190 MET A CA 1
ATOM 1468 C C . MET A 1 190 ? -5.316 6.564 2.094 1.00 92.12 190 MET A C 1
ATOM 1470 O O . MET A 1 190 ? -5.539 6.605 3.298 1.00 92.12 190 MET A O 1
ATOM 1474 N N . ALA A 1 191 ? -5.317 7.670 1.343 1.00 92.75 191 ALA A N 1
ATOM 1475 C CA . ALA A 1 191 ? -5.578 8.997 1.898 1.00 92.75 191 ALA A CA 1
ATOM 1476 C C . ALA A 1 191 ? -7.032 9.125 2.374 1.00 92.75 191 ALA A C 1
ATOM 1478 O O . ALA A 1 191 ? -7.289 9.651 3.452 1.00 92.75 191 ALA A O 1
ATOM 1479 N N . LYS A 1 192 ? -7.991 8.582 1.612 1.00 92.69 192 LYS A N 1
ATOM 1480 C CA . LYS A 1 192 ? -9.394 8.496 2.047 1.00 92.69 192 LYS A CA 1
ATOM 1481 C C . LYS A 1 192 ? -9.544 7.631 3.294 1.00 92.69 192 LYS A C 1
ATOM 1483 O O . LYS A 1 192 ? -10.293 8.005 4.193 1.00 92.69 192 LYS A O 1
ATOM 1488 N N . LEU A 1 193 ? -8.836 6.502 3.355 1.00 90.69 193 LEU A N 1
ATOM 1489 C CA . LEU A 1 193 ? -8.823 5.633 4.529 1.00 90.69 193 LEU A CA 1
ATOM 1490 C C . LEU A 1 193 ? -8.295 6.390 5.755 1.00 90.69 193 LEU A C 1
ATOM 1492 O O . LEU A 1 193 ? -8.968 6.413 6.776 1.00 90.69 193 LEU A O 1
ATOM 1496 N N . HIS A 1 194 ? -7.159 7.082 5.625 1.00 93.12 194 HIS A N 1
ATOM 1497 C CA . HIS A 1 194 ? -6.567 7.910 6.683 1.00 93.12 194 HIS A CA 1
ATOM 1498 C C . HIS A 1 194 ? -7.546 8.965 7.215 1.00 93.12 194 HIS A C 1
ATOM 1500 O O . HIS A 1 194 ? -7.806 9.004 8.417 1.00 93.12 194 HIS A O 1
ATOM 1506 N N . VAL A 1 195 ? -8.182 9.736 6.324 1.00 92.50 195 VAL A N 1
ATOM 1507 C CA . VAL A 1 195 ? -9.205 10.732 6.699 1.00 92.50 195 VAL A CA 1
ATOM 1508 C C . VAL A 1 195 ? -10.406 10.079 7.387 1.00 92.50 195 VAL A C 1
ATOM 1510 O O . VAL A 1 195 ? -10.927 10.617 8.361 1.00 92.50 195 VAL A O 1
ATOM 1513 N N . THR A 1 196 ? -10.839 8.910 6.910 1.00 91.50 196 THR A N 1
ATOM 1514 C CA . THR A 1 196 ? -11.981 8.187 7.488 1.00 91.50 196 THR A CA 1
ATOM 1515 C C . THR A 1 196 ? -11.676 7.707 8.903 1.00 91.50 196 THR A C 1
ATOM 1517 O O . THR A 1 196 ? -12.481 7.937 9.801 1.00 91.50 196 THR A O 1
ATOM 1520 N N . ILE A 1 197 ? -10.517 7.073 9.119 1.00 91.12 197 ILE A N 1
ATOM 1521 C CA . ILE A 1 197 ? -10.100 6.611 10.451 1.00 91.12 197 ILE A CA 1
ATOM 1522 C C . ILE A 1 197 ? -9.987 7.814 11.389 1.00 91.12 197 ILE A C 1
ATOM 1524 O O . ILE A 1 197 ? -10.553 7.787 12.478 1.00 91.12 197 ILE A O 1
ATOM 1528 N N . ARG A 1 198 ? -9.335 8.896 10.944 1.00 90.56 198 ARG A N 1
ATOM 1529 C CA . ARG A 1 198 ? -9.190 10.123 11.732 1.00 90.56 198 ARG A CA 1
ATOM 1530 C C . ARG A 1 198 ? -10.541 10.704 12.150 1.00 90.56 198 ARG A C 1
ATOM 1532 O O . ARG A 1 198 ? -10.755 10.926 13.333 1.00 90.56 198 ARG A O 1
ATOM 1539 N N . SER A 1 199 ? -11.469 10.874 11.209 1.00 89.75 199 SER A N 1
ATOM 1540 C CA . SER A 1 199 ? -12.812 11.388 11.503 1.00 89.75 199 SER A CA 1
ATOM 1541 C C . SER A 1 199 ? -13.574 10.495 12.487 1.00 89.75 199 SER A C 1
ATOM 1543 O O . SER A 1 199 ? -14.303 10.994 13.341 1.00 89.75 199 SER A O 1
ATOM 1545 N N . LYS A 1 200 ? -13.402 9.170 12.402 1.00 88.50 200 LYS A N 1
ATOM 1546 C CA . LYS A 1 200 ? -14.022 8.225 13.340 1.00 88.50 200 LYS A CA 1
ATOM 1547 C C . LYS A 1 200 ? -13.418 8.305 14.736 1.00 88.50 200 LYS A C 1
ATOM 1549 O O . LYS A 1 200 ? -14.170 8.269 15.704 1.00 88.50 200 LYS A O 1
ATOM 1554 N N . ILE A 1 201 ? -12.100 8.446 14.834 1.00 86.69 201 ILE A N 1
ATOM 1555 C CA . ILE A 1 201 ? -11.410 8.686 16.102 1.00 86.69 201 ILE A CA 1
ATOM 1556 C C . ILE A 1 201 ? -11.878 10.009 16.718 1.00 86.69 201 ILE A C 1
ATOM 1558 O O . ILE A 1 201 ? -12.269 10.015 17.878 1.00 86.69 201 ILE A O 1
ATOM 1562 N N . GLU A 1 202 ? -11.905 11.103 15.953 1.00 85.44 202 GLU A N 1
ATOM 1563 C CA . GLU A 1 202 ? -12.373 12.416 16.424 1.00 85.44 202 GLU A CA 1
ATOM 1564 C C . GLU A 1 202 ? -13.823 12.337 16.930 1.00 85.44 202 GLU A C 1
ATOM 1566 O O . GLU A 1 202 ? -14.105 12.756 18.051 1.00 85.44 202 GLU A O 1
ATOM 1571 N N . ALA A 1 203 ? -14.719 11.685 16.180 1.00 83.81 203 ALA A N 1
ATOM 1572 C CA . ALA A 1 203 ? -16.100 11.460 16.608 1.00 83.81 203 ALA A CA 1
ATOM 1573 C C . ALA A 1 203 ? -16.202 10.613 17.891 1.00 83.81 203 ALA A C 1
ATOM 1575 O O . ALA A 1 203 ? -17.056 10.875 18.739 1.00 83.81 203 ALA A O 1
ATOM 1576 N N . ALA A 1 204 ? -15.337 9.607 18.062 1.00 79.81 204 ALA A N 1
ATOM 1577 C CA . ALA A 1 204 ? -15.279 8.841 19.303 1.00 79.81 204 ALA A CA 1
ATOM 1578 C C . ALA A 1 204 ? -14.765 9.702 20.465 1.00 79.81 204 ALA A C 1
ATOM 1580 O O . ALA A 1 204 ? -15.348 9.674 21.545 1.00 79.81 204 ALA A O 1
ATOM 1581 N N . ILE A 1 205 ? -13.734 10.518 20.264 1.00 78.62 205 ILE A N 1
ATOM 1582 C CA . ILE A 1 205 ? -13.234 11.421 21.307 1.00 78.62 205 ILE A CA 1
ATOM 1583 C C . ILE A 1 205 ? -14.317 12.432 21.711 1.00 78.62 205 ILE A C 1
ATOM 1585 O O . ILE A 1 205 ? -14.525 12.650 22.901 1.00 78.62 205 ILE A O 1
ATOM 1589 N N . GLU A 1 206 ? -15.071 12.999 20.770 1.00 75.00 206 GLU A N 1
ATOM 1590 C CA . GLU A 1 206 ? -16.169 13.927 21.083 1.00 75.00 206 GLU A CA 1
ATOM 1591 C C . GLU A 1 206 ? -17.321 13.255 21.848 1.00 75.00 206 GLU A C 1
ATOM 1593 O O . GLU A 1 206 ? -17.873 13.834 22.787 1.00 75.00 206 GLU A O 1
ATOM 1598 N N . ALA A 1 207 ? -17.648 12.005 21.510 1.00 70.06 207 ALA A N 1
ATOM 1599 C CA . ALA A 1 207 ? -18.670 11.223 22.209 1.00 70.06 207 ALA A CA 1
ATOM 1600 C C . ALA A 1 207 ? -18.254 10.784 23.633 1.00 70.06 207 ALA A C 1
ATOM 1602 O O . ALA A 1 207 ? -19.105 10.370 24.431 1.00 70.06 207 ALA A O 1
ATOM 1603 N N . SER A 1 208 ? -16.966 10.909 23.984 1.00 58.19 208 SER A N 1
ATOM 1604 C CA . SER A 1 208 ? -16.378 10.404 25.234 1.00 58.19 208 SER A CA 1
ATOM 1605 C C . SER A 1 208 ? -16.876 11.065 26.523 1.00 58.19 208 SER A C 1
ATOM 1607 O O . SER A 1 208 ? -16.561 10.567 27.597 1.00 58.19 208 SER A O 1
ATOM 1609 N N . LYS A 1 209 ? -17.684 12.134 26.464 1.00 54.53 209 LYS A N 1
ATOM 1610 C CA . LYS A 1 209 ? -18.205 12.749 27.694 1.00 54.53 209 LYS A CA 1
ATOM 1611 C C . LYS A 1 209 ? -19.282 11.923 28.400 1.00 54.53 209 LYS A C 1
ATOM 1613 O O . LYS A 1 209 ? -19.297 11.963 29.617 1.00 54.53 209 LYS A O 1
ATOM 1618 N N . HIS A 1 210 ? -20.129 11.168 27.687 1.00 49.03 210 HIS A N 1
ATOM 1619 C CA . HIS A 1 210 ? -21.238 10.427 28.327 1.00 49.03 210 HIS A CA 1
ATOM 1620 C C . HIS A 1 210 ? -21.657 9.109 27.633 1.00 49.03 210 HIS A C 1
ATOM 1622 O O . HIS A 1 210 ? -22.636 8.504 28.055 1.00 49.03 210 HIS A O 1
ATOM 1628 N N . ARG A 1 211 ? -21.029 8.672 26.522 1.00 49.22 211 ARG A N 1
ATOM 1629 C CA . ARG A 1 211 ? -21.661 7.651 25.645 1.00 49.22 211 ARG A CA 1
ATOM 1630 C C . ARG A 1 211 ? -20.772 6.662 24.907 1.00 49.22 211 ARG A C 1
ATOM 1632 O O . ARG A 1 211 ? -21.285 5.906 24.082 1.00 49.22 211 ARG A O 1
ATOM 1639 N N . ASN A 1 212 ? -19.478 6.607 25.175 1.00 57.34 212 ASN A N 1
ATOM 1640 C CA . ASN A 1 212 ? -18.684 5.572 24.532 1.00 57.34 212 ASN A CA 1
ATOM 1641 C C . ASN A 1 212 ? -18.698 4.311 25.379 1.00 57.34 212 ASN A C 1
ATOM 1643 O O . ASN A 1 212 ? -17.892 4.162 26.288 1.00 57.34 212 ASN A O 1
ATOM 1647 N N . GLY A 1 213 ? -19.578 3.373 25.018 1.00 62.09 213 GLY A N 1
ATOM 1648 C CA . GLY A 1 213 ? -19.514 1.963 25.428 1.00 62.09 213 GLY A CA 1
ATOM 1649 C C . GLY A 1 213 ? -18.280 1.236 24.873 1.00 62.09 213 GLY A C 1
ATOM 1650 O O . GLY A 1 213 ? -18.369 0.089 24.451 1.00 62.09 213 GLY A O 1
ATOM 1651 N N . MET A 1 214 ? -17.148 1.934 24.800 1.00 73.62 214 MET A N 1
ATOM 1652 C CA . MET A 1 214 ? -15.875 1.459 24.289 1.00 73.62 214 MET A CA 1
ATOM 1653 C C . MET A 1 214 ? -15.169 0.701 25.408 1.00 73.62 214 MET A C 1
ATOM 1655 O O . MET A 1 214 ? -15.032 1.210 26.520 1.00 73.62 214 MET A O 1
ATOM 1659 N N . GLN A 1 215 ? -14.751 -0.530 25.128 1.00 79.06 215 GLN A N 1
ATOM 1660 C CA . GLN A 1 215 ? -14.081 -1.358 26.125 1.00 79.06 215 GLN A CA 1
ATOM 1661 C C . GLN A 1 215 ? -12.618 -0.926 26.298 1.00 79.06 215 GLN A C 1
ATOM 1663 O O . GLN A 1 215 ? -12.046 -0.252 25.438 1.00 79.06 215 GLN A O 1
ATOM 1668 N N . LEU A 1 216 ? -11.987 -1.347 27.401 1.00 83.88 216 LEU A N 1
ATOM 1669 C CA . LEU A 1 216 ? -10.582 -1.028 27.680 1.00 83.88 216 LEU A CA 1
ATOM 1670 C C . LEU A 1 216 ? -9.649 -1.454 26.532 1.00 83.88 216 LEU A C 1
ATOM 1672 O O . LEU A 1 216 ? -8.719 -0.725 26.186 1.00 83.88 216 LEU A O 1
ATOM 1676 N N . ASP A 1 217 ? -9.905 -2.614 25.926 1.00 84.75 217 ASP A N 1
ATOM 1677 C CA . ASP A 1 217 ? -9.096 -3.130 24.818 1.00 84.75 217 ASP A CA 1
ATOM 1678 C C . ASP A 1 217 ? -9.246 -2.282 23.548 1.00 84.75 217 ASP A C 1
ATOM 1680 O O . ASP A 1 217 ? -8.254 -1.998 22.876 1.00 84.75 217 ASP A O 1
ATOM 1684 N N . ASP A 1 218 ? -10.458 -1.808 23.252 1.00 85.19 218 ASP A N 1
ATOM 1685 C CA . ASP A 1 218 ? -10.710 -0.911 22.120 1.00 85.19 218 ASP A CA 1
ATOM 1686 C C . ASP A 1 218 ? -10.048 0.457 22.337 1.00 85.19 218 ASP A C 1
ATOM 1688 O O . ASP A 1 218 ? -9.510 1.042 21.396 1.00 85.19 218 ASP A O 1
ATOM 1692 N N . TRP A 1 219 ? -10.012 0.942 23.584 1.00 85.75 219 TRP A N 1
ATOM 1693 C CA . TRP A 1 219 ? -9.312 2.179 23.943 1.00 85.75 219 TRP A CA 1
ATOM 1694 C C . TRP A 1 219 ? -7.796 2.064 23.741 1.00 85.75 219 TRP A C 1
ATOM 1696 O O . TRP A 1 219 ? -7.170 2.968 23.187 1.00 85.75 219 TRP A O 1
ATOM 1706 N N . LYS A 1 220 ? -7.199 0.927 24.121 1.00 85.88 220 LYS A N 1
ATOM 1707 C CA . LYS A 1 220 ? -5.773 0.653 23.873 1.00 85.88 220 LYS A CA 1
ATOM 1708 C C . LYS A 1 220 ? -5.462 0.600 22.377 1.00 85.88 220 LYS A C 1
ATOM 1710 O O . LYS A 1 220 ? -4.506 1.232 21.936 1.00 85.88 220 LYS A O 1
ATOM 1715 N N . ARG A 1 221 ? -6.309 -0.063 21.583 1.00 86.75 221 ARG A N 1
ATOM 1716 C CA . ARG A 1 221 ? -6.165 -0.099 20.117 1.00 86.75 221 ARG A CA 1
ATOM 1717 C C . ARG A 1 221 ? -6.336 1.270 19.466 1.00 86.75 221 ARG A C 1
ATOM 1719 O O . ARG A 1 221 ? -5.685 1.554 18.465 1.00 86.75 221 ARG A O 1
ATOM 1726 N N . LEU A 1 222 ? -7.169 2.143 20.035 1.00 87.62 222 LEU A N 1
ATOM 1727 C CA . LEU A 1 222 ? -7.322 3.515 19.553 1.00 87.62 222 LEU A CA 1
ATOM 1728 C C . LEU A 1 222 ? -6.008 4.300 19.646 1.00 87.62 222 LEU A C 1
ATOM 1730 O O . LEU A 1 222 ? -5.711 5.069 18.733 1.00 87.62 222 LEU A O 1
ATOM 1734 N N . LYS A 1 223 ? -5.193 4.078 20.687 1.00 86.81 223 LYS A N 1
ATOM 1735 C CA . LYS A 1 223 ? -3.839 4.648 20.755 1.00 86.81 223 LYS A CA 1
ATOM 1736 C C . LYS A 1 223 ? -2.958 4.134 19.625 1.00 86.81 223 LYS A C 1
ATOM 1738 O O . LYS A 1 223 ? -2.339 4.944 18.941 1.00 86.81 223 LYS A O 1
ATOM 1743 N N . ASP A 1 224 ? -2.924 2.827 19.395 1.00 86.38 224 ASP A N 1
ATOM 1744 C CA . ASP A 1 224 ? -2.097 2.255 18.327 1.00 86.38 224 ASP A CA 1
ATOM 1745 C C . ASP A 1 224 ? -2.531 2.783 16.949 1.00 86.38 224 ASP A C 1
ATOM 1747 O O . ASP A 1 224 ? -1.696 3.155 16.122 1.00 86.38 224 ASP A O 1
ATOM 1751 N N . LEU A 1 225 ? -3.842 2.935 16.730 1.00 88.19 225 LEU A N 1
ATOM 1752 C CA . LEU A 1 225 ? -4.389 3.586 15.542 1.00 88.19 225 LEU A CA 1
ATOM 1753 C C . LEU A 1 225 ? -4.002 5.064 15.439 1.00 88.19 225 LEU A C 1
ATOM 1755 O O . LEU A 1 225 ? -3.602 5.498 14.360 1.00 88.19 225 LEU A O 1
ATOM 1759 N N . TRP A 1 226 ? -4.098 5.834 16.523 1.00 88.75 226 TRP A N 1
ATOM 1760 C CA . TRP A 1 226 ? -3.703 7.246 16.560 1.00 88.75 226 TRP A CA 1
ATOM 1761 C C . TRP A 1 226 ? -2.255 7.423 16.098 1.00 88.75 226 TRP A C 1
ATOM 1763 O O . TRP A 1 226 ? -1.969 8.220 15.202 1.00 88.75 226 TRP A O 1
ATOM 1773 N N . ILE A 1 227 ? -1.360 6.601 16.645 1.00 87.94 227 ILE A N 1
ATOM 1774 C CA . ILE A 1 227 ? 0.059 6.586 16.286 1.00 87.94 227 ILE A CA 1
ATOM 1775 C C . ILE A 1 227 ? 0.238 6.141 14.826 1.00 87.94 227 ILE A C 1
ATOM 1777 O O . ILE A 1 227 ? 0.976 6.774 14.073 1.00 87.94 227 ILE A O 1
ATOM 1781 N N . SER A 1 228 ? -0.497 5.118 14.372 1.00 87.25 228 SER A N 1
ATOM 1782 C CA . SER A 1 228 ? -0.445 4.641 12.978 1.00 87.25 228 SER A CA 1
ATOM 1783 C C . SER A 1 228 ? -0.869 5.694 11.941 1.00 87.25 228 SER A C 1
ATOM 1785 O O . SER A 1 228 ? -0.452 5.641 10.782 1.00 87.25 228 SER A O 1
ATOM 1787 N N . LEU A 1 229 ? -1.694 6.666 12.345 1.00 87.81 229 LEU A N 1
ATOM 1788 C CA . LEU A 1 229 ? -2.095 7.805 11.520 1.00 87.81 229 LEU A CA 1
ATOM 1789 C C . LEU A 1 229 ? -1.049 8.927 11.498 1.00 87.81 229 LEU A C 1
ATOM 1791 O O . LEU A 1 229 ? -1.283 9.941 10.833 1.00 87.81 229 LEU A O 1
ATOM 1795 N N . GLY A 1 230 ? 0.088 8.758 12.180 1.00 85.38 230 GLY A N 1
ATOM 1796 C CA . GLY A 1 230 ? 1.145 9.763 12.286 1.00 85.38 230 GLY A CA 1
ATOM 1797 C C . GLY A 1 230 ? 0.753 10.959 13.152 1.00 85.38 230 GLY A C 1
ATOM 1798 O O . GLY A 1 230 ? 1.288 12.050 12.965 1.00 85.38 230 GLY A O 1
ATOM 1799 N N . LEU A 1 231 ? -0.221 10.785 14.050 1.00 85.88 231 LEU A N 1
ATOM 1800 C CA . LEU A 1 231 ? -0.627 11.817 14.998 1.00 85.88 231 LEU A CA 1
ATOM 1801 C C . LEU A 1 231 ? 0.318 11.833 16.210 1.00 85.88 231 LEU A C 1
ATOM 1803 O O . LEU A 1 231 ? 1.078 10.894 16.442 1.00 85.88 231 LEU A O 1
ATOM 1807 N N . SER A 1 232 ? 0.289 12.927 16.976 1.00 84.62 232 SER A N 1
ATOM 1808 C CA . SER A 1 232 ? 1.254 13.170 18.052 1.00 84.62 232 SER A CA 1
ATOM 1809 C C . SER A 1 232 ? 1.200 12.083 19.127 1.00 84.62 232 SER A C 1
ATOM 1811 O O . SER A 1 232 ? 0.196 11.940 19.827 1.00 84.62 232 SER A O 1
ATOM 1813 N N . GLU A 1 233 ? 2.307 11.357 19.302 1.00 84.88 233 GLU A N 1
ATOM 1814 C CA . GLU A 1 233 ? 2.487 10.428 20.424 1.00 84.88 233 GLU A CA 1
ATOM 1815 C C . GLU A 1 233 ? 2.515 11.163 21.768 1.00 84.88 233 GLU A C 1
ATOM 1817 O O . GLU A 1 233 ? 2.089 10.620 22.786 1.00 84.88 233 GLU A O 1
ATOM 1822 N N . VAL A 1 234 ? 3.002 12.408 21.775 1.00 83.56 234 VAL A N 1
ATOM 1823 C CA . VAL A 1 234 ? 3.121 13.229 22.987 1.00 83.56 234 VAL A CA 1
ATOM 1824 C C . VAL A 1 234 ? 1.744 13.508 23.582 1.00 83.56 234 VAL A C 1
ATOM 1826 O O . VAL A 1 234 ? 1.576 13.410 24.790 1.00 83.56 234 VAL A O 1
ATOM 1829 N N . GLU A 1 235 ? 0.751 13.776 22.735 1.00 81.31 235 GLU A N 1
ATOM 1830 C CA . GLU A 1 235 ? -0.617 14.088 23.162 1.00 81.31 235 GLU A CA 1
ATOM 1831 C C . GLU A 1 235 ? -1.291 12.901 23.872 1.00 81.31 235 GLU A C 1
ATOM 1833 O O . GLU A 1 235 ? -1.976 13.058 24.879 1.00 81.31 235 GLU A O 1
ATOM 1838 N N . VAL A 1 236 ? -1.051 11.683 23.381 1.00 84.50 236 VAL A N 1
ATOM 1839 C CA . VAL A 1 236 ? -1.633 10.450 23.939 1.00 84.50 236 VAL A CA 1
ATOM 1840 C C . VAL A 1 236 ? -0.867 9.961 25.176 1.00 84.50 236 VAL A C 1
ATOM 1842 O O . VAL A 1 236 ? -1.424 9.292 26.053 1.00 84.50 236 VAL A O 1
ATOM 1845 N N . ASN A 1 237 ? 0.423 10.282 25.266 1.00 84.75 237 ASN A N 1
ATOM 1846 C CA . ASN A 1 237 ? 1.284 9.903 26.386 1.00 84.75 237 ASN A CA 1
ATOM 1847 C C . ASN A 1 237 ? 1.333 10.955 27.507 1.00 84.75 237 ASN A C 1
ATOM 1849 O O . ASN A 1 237 ? 1.950 10.698 28.540 1.00 84.75 237 ASN A O 1
ATOM 1853 N N . GLU A 1 238 ? 0.693 12.114 27.336 1.00 87.38 238 GLU A N 1
ATOM 1854 C CA . GLU A 1 238 ? 0.658 13.159 28.354 1.00 87.38 238 GLU A CA 1
ATOM 1855 C C . GLU A 1 238 ? -0.010 12.638 29.644 1.00 87.38 238 GLU A C 1
ATOM 1857 O O . GLU A 1 238 ? -1.150 12.167 29.584 1.00 87.38 238 GLU A O 1
ATOM 1862 N N . PRO A 1 239 ? 0.650 12.720 30.821 1.00 81.81 239 PRO A N 1
ATOM 1863 C CA . PRO A 1 239 ? 0.162 12.103 32.058 1.00 81.81 239 PRO A CA 1
ATOM 1864 C C . PRO A 1 239 ? -1.237 12.558 32.475 1.00 81.81 239 PRO A C 1
ATOM 1866 O O . PRO A 1 239 ? -2.000 11.758 33.017 1.00 81.81 239 PRO A O 1
ATOM 1869 N N . ASP A 1 240 ? -1.567 13.817 32.196 1.00 80.44 240 ASP A N 1
ATOM 1870 C CA . ASP A 1 240 ? -2.873 14.414 32.467 1.00 80.44 240 ASP A CA 1
ATOM 1871 C C . ASP A 1 240 ? -3.645 14.713 31.176 1.00 80.44 240 ASP A C 1
ATOM 1873 O O . ASP A 1 240 ? -4.606 15.480 31.200 1.00 80.44 240 ASP A O 1
ATOM 1877 N N . GLY A 1 241 ? -3.258 14.103 30.055 1.00 82.31 241 GLY A N 1
ATOM 1878 C CA . GLY A 1 241 ? -3.951 14.222 28.777 1.00 82.31 241 GLY A CA 1
ATOM 1879 C C . GLY A 1 241 ? -5.305 13.509 28.772 1.00 82.31 241 GLY A C 1
ATOM 1880 O O . GLY A 1 241 ? -5.602 12.659 29.620 1.00 82.31 241 GLY A O 1
ATOM 1881 N N . TRP A 1 242 ? -6.139 13.833 27.781 1.00 83.00 242 TRP A N 1
ATOM 1882 C CA . TRP A 1 242 ? -7.478 13.247 27.624 1.00 83.00 242 TRP A CA 1
ATOM 1883 C C . TRP A 1 242 ? -7.433 11.712 27.550 1.00 83.00 242 TRP A C 1
ATOM 1885 O O . TRP A 1 242 ? -8.255 11.036 28.169 1.00 83.00 242 TRP A O 1
ATOM 1895 N N . TYR A 1 243 ? -6.431 11.158 26.858 1.00 86.06 243 TYR A N 1
ATOM 1896 C CA . TYR A 1 243 ? -6.287 9.717 26.681 1.00 86.06 243 TYR A CA 1
ATOM 1897 C C . TYR A 1 243 ? -5.976 8.997 27.996 1.00 86.06 243 TYR A C 1
ATOM 1899 O O . TYR A 1 243 ? -6.637 8.011 28.323 1.00 86.06 243 TYR A O 1
ATOM 1907 N N . GLN A 1 244 ? -4.997 9.494 28.763 1.00 87.12 244 GLN A N 1
ATOM 1908 C CA . GLN A 1 244 ? -4.579 8.875 30.025 1.00 87.12 244 GLN A CA 1
ATOM 1909 C C . GLN A 1 244 ? -5.665 8.976 31.097 1.00 87.12 244 GLN A C 1
ATOM 1911 O O . GLN A 1 244 ? -5.864 8.028 31.855 1.00 87.12 244 GLN A O 1
ATOM 1916 N N . ARG A 1 245 ? -6.413 10.089 31.144 1.00 84.62 245 ARG A N 1
ATOM 1917 C CA . ARG A 1 245 ? -7.560 10.230 32.056 1.00 84.62 245 ARG A CA 1
ATOM 1918 C C . ARG A 1 245 ? -8.641 9.192 31.764 1.00 84.62 245 ARG A C 1
ATOM 1920 O O . ARG A 1 245 ? -9.079 8.504 32.683 1.00 84.62 245 ARG A O 1
ATOM 1927 N N . ASN A 1 246 ? -9.021 9.039 30.497 1.00 83.38 246 ASN A N 1
ATOM 1928 C CA . ASN A 1 246 ? -10.026 8.055 30.094 1.00 83.38 246 ASN A CA 1
ATOM 1929 C C . ASN A 1 246 ? -9.536 6.616 30.288 1.00 83.38 246 ASN A C 1
ATOM 1931 O O . ASN A 1 246 ? -10.300 5.783 30.765 1.00 83.38 246 ASN A O 1
ATOM 1935 N N . LEU A 1 247 ? -8.259 6.333 30.006 1.00 87.38 247 LEU A N 1
ATOM 1936 C CA . LEU A 1 247 ? -7.661 5.022 30.262 1.00 87.38 247 LEU A CA 1
ATOM 1937 C C . LEU A 1 247 ? -7.770 4.646 31.747 1.00 87.38 247 LEU A C 1
ATOM 1939 O O . LEU A 1 247 ? -8.272 3.573 32.063 1.00 87.38 247 LEU A O 1
ATOM 1943 N N . ARG A 1 248 ? -7.376 5.548 32.657 1.00 86.44 248 ARG A N 1
ATOM 1944 C CA . ARG A 1 248 ? -7.487 5.315 34.109 1.00 86.44 248 ARG A CA 1
ATOM 1945 C C . ARG A 1 248 ? -8.935 5.116 34.554 1.00 86.44 248 ARG A C 1
ATOM 1947 O O . ARG A 1 248 ? -9.183 4.282 35.419 1.00 86.44 248 ARG A O 1
ATOM 1954 N N . ASN A 1 249 ? -9.880 5.864 33.979 1.00 85.62 249 ASN A N 1
ATOM 1955 C CA . ASN A 1 249 ? -11.304 5.705 34.281 1.00 85.62 249 ASN A CA 1
ATOM 1956 C C . ASN A 1 249 ? -11.811 4.315 33.855 1.00 85.62 249 ASN A C 1
ATOM 1958 O O . ASN A 1 249 ? -12.396 3.601 34.664 1.00 85.62 249 ASN A O 1
ATOM 1962 N N . LEU A 1 250 ? -11.489 3.876 32.632 1.00 85.62 250 LEU A N 1
ATOM 1963 C CA . LEU A 1 250 ? -11.843 2.543 32.128 1.00 85.62 250 LEU A CA 1
ATOM 1964 C C . LEU A 1 250 ? -11.178 1.411 32.932 1.00 85.62 250 LEU A C 1
ATOM 1966 O O . LEU A 1 250 ? -11.811 0.392 33.205 1.00 85.62 250 LEU A O 1
ATOM 1970 N N . GLU A 1 251 ? -9.922 1.579 33.353 1.00 88.81 251 GLU A N 1
ATOM 1971 C CA . GLU A 1 251 ? -9.233 0.620 34.229 1.00 88.81 251 GLU A CA 1
ATOM 1972 C C . GLU A 1 251 ? -9.901 0.530 35.609 1.00 88.81 251 GLU A C 1
ATOM 1974 O O . GLU A 1 251 ? -10.124 -0.570 36.122 1.00 88.81 251 GLU A O 1
ATOM 1979 N N . LEU A 1 252 ? -10.279 1.672 36.197 1.00 87.56 252 LEU A N 1
ATOM 1980 C CA . LEU A 1 252 ? -11.027 1.730 37.456 1.00 87.56 252 LEU A CA 1
ATOM 1981 C C . LEU A 1 252 ? -12.398 1.051 37.316 1.00 87.56 252 LEU A C 1
ATOM 1983 O O . LEU A 1 252 ? -12.817 0.292 38.195 1.00 87.56 252 LEU A O 1
ATOM 1987 N N . GLN A 1 253 ? -13.087 1.299 36.205 1.00 85.75 253 GLN A N 1
ATOM 1988 C CA . GLN A 1 253 ? -14.378 0.704 35.882 1.00 85.75 253 GLN A CA 1
ATOM 1989 C C . GLN A 1 253 ? -14.278 -0.821 35.753 1.00 85.75 253 GLN A C 1
ATOM 1991 O O . GLN A 1 253 ? -15.052 -1.552 36.369 1.00 85.75 253 GLN A O 1
ATOM 1996 N N . GLN A 1 254 ? -13.279 -1.335 35.032 1.00 86.94 254 GLN A N 1
ATOM 1997 C CA . GLN A 1 254 ? -13.082 -2.779 34.904 1.00 86.94 254 GLN A CA 1
ATOM 1998 C C . GLN A 1 254 ? -12.705 -3.430 36.244 1.00 86.94 254 GLN A C 1
ATOM 2000 O O . GLN A 1 254 ? -13.215 -4.502 36.575 1.00 86.94 254 GLN A O 1
ATOM 2005 N N . ALA A 1 255 ? -11.854 -2.779 37.044 1.00 88.06 255 ALA A N 1
ATOM 2006 C CA . ALA A 1 255 ? -11.468 -3.274 38.364 1.00 88.06 255 ALA A CA 1
ATOM 2007 C C . ALA A 1 255 ? -12.658 -3.329 39.339 1.00 88.06 255 ALA A C 1
ATOM 2009 O O . ALA A 1 255 ? -12.812 -4.299 40.083 1.00 88.06 255 ALA A O 1
ATOM 2010 N N . THR A 1 256 ? -13.527 -2.314 39.319 1.00 87.44 256 THR A N 1
ATOM 2011 C CA . THR A 1 256 ? -14.736 -2.281 40.160 1.00 87.44 256 THR A CA 1
ATOM 2012 C C . THR A 1 256 ? -15.767 -3.320 39.730 1.00 87.44 256 THR A C 1
ATOM 2014 O O . THR A 1 256 ? -16.305 -4.005 40.599 1.00 87.44 256 THR A O 1
ATOM 2017 N N . LEU A 1 257 ? -15.993 -3.514 38.425 1.00 88.12 257 LEU A N 1
ATOM 2018 C CA . LEU A 1 257 ? -16.827 -4.612 37.924 1.00 88.12 257 LEU A CA 1
ATOM 2019 C C . LEU A 1 257 ? -16.284 -5.973 38.360 1.00 88.12 257 LEU A C 1
ATOM 2021 O O . LEU A 1 257 ? -17.042 -6.812 38.842 1.00 88.12 257 LEU A O 1
ATOM 2025 N N . PHE A 1 258 ? -14.973 -6.192 38.236 1.00 89.12 258 PHE A N 1
ATOM 2026 C CA . PHE A 1 258 ? -14.341 -7.441 38.651 1.00 89.12 258 PHE A CA 1
ATOM 2027 C C . PHE A 1 258 ? -14.557 -7.734 40.144 1.00 89.12 258 PHE A C 1
ATOM 2029 O O . PHE A 1 258 ? -14.966 -8.841 40.505 1.00 89.12 258 PHE A O 1
ATOM 2036 N N . GLU A 1 259 ? -14.348 -6.743 41.016 1.00 89.81 259 GLU A N 1
ATOM 2037 C CA . GLU A 1 259 ? -14.605 -6.906 42.451 1.00 89.81 259 GLU A CA 1
ATOM 2038 C C . GLU A 1 259 ? -16.100 -7.096 42.755 1.00 89.81 259 GLU A C 1
ATOM 2040 O O . GLU A 1 259 ? -16.445 -7.962 43.560 1.00 89.81 259 GLU A O 1
ATOM 2045 N N . LEU A 1 260 ? -17.008 -6.393 42.068 1.00 88.88 260 LEU A N 1
ATOM 2046 C CA . LEU A 1 260 ? -18.452 -6.612 42.211 1.00 88.88 260 LEU A CA 1
ATOM 2047 C C . LEU A 1 260 ? -18.873 -8.031 41.806 1.00 88.88 260 LEU A C 1
ATOM 2049 O O . LEU A 1 260 ? -19.652 -8.660 42.523 1.00 88.88 260 LEU A O 1
ATOM 2053 N N . TYR A 1 261 ? -18.340 -8.575 40.709 1.00 89.06 261 TYR A N 1
ATOM 2054 C CA . TYR A 1 261 ? -18.616 -9.955 40.294 1.00 89.06 261 TYR A CA 1
ATOM 2055 C C . TYR A 1 261 ? -18.087 -10.980 41.298 1.00 89.06 261 TYR A C 1
ATOM 2057 O O . TYR A 1 261 ? -18.767 -11.959 41.606 1.00 89.06 261 TYR A O 1
ATOM 2065 N N . LYS A 1 262 ? -16.904 -10.741 41.864 1.00 89.12 262 LYS A N 1
ATOM 2066 C CA . LYS A 1 262 ? -16.326 -11.583 42.916 1.00 89.12 262 LYS A CA 1
ATOM 2067 C C . LYS A 1 262 ? -17.159 -11.543 44.200 1.00 89.12 262 LYS A C 1
ATOM 2069 O O . LYS A 1 262 ? -17.372 -12.586 44.821 1.00 89.12 262 LYS A O 1
ATOM 2074 N N . LEU A 1 263 ? -17.664 -10.371 44.593 1.00 86.69 263 LEU A N 1
ATOM 2075 C CA . LEU A 1 263 ? -18.577 -10.225 45.732 1.00 86.69 263 LEU A CA 1
ATOM 2076 C C . LEU A 1 263 ? -19.933 -10.886 45.460 1.00 86.69 263 LEU A C 1
ATOM 2078 O O . LEU A 1 263 ? -20.435 -11.602 46.327 1.00 86.69 263 LEU A O 1
ATOM 2082 N N . LYS A 1 264 ? -20.476 -10.751 44.244 1.00 86.00 264 LYS A N 1
ATOM 2083 C CA . LYS A 1 264 ? -21.680 -11.470 43.804 1.00 86.00 264 LYS A CA 1
ATOM 2084 C C . LYS A 1 264 ? -21.491 -12.983 43.917 1.00 86.00 264 LYS A C 1
ATOM 2086 O O . LYS A 1 264 ? -22.313 -13.652 44.537 1.00 86.00 264 LYS A O 1
ATOM 2091 N N . GLN A 1 265 ? -20.381 -13.516 43.404 1.00 85.69 265 GLN A N 1
ATOM 2092 C CA . GLN A 1 265 ? -20.063 -14.943 43.491 1.00 85.69 265 GLN A CA 1
ATOM 2093 C C . GLN A 1 265 ? -19.949 -15.410 44.950 1.00 85.69 265 GLN A C 1
ATOM 2095 O O . GLN A 1 265 ? -20.456 -16.478 45.294 1.00 85.69 265 GLN A O 1
ATOM 2100 N N . ARG A 1 266 ? -19.344 -14.602 45.836 1.00 81.69 266 ARG A N 1
ATOM 2101 C CA . ARG A 1 266 ? -19.324 -14.877 47.284 1.00 81.69 266 ARG A CA 1
ATOM 2102 C C . ARG A 1 266 ? -20.740 -14.920 47.864 1.00 81.69 266 ARG A C 1
ATOM 2104 O O . ARG A 1 266 ? -21.085 -15.907 48.508 1.00 81.69 266 ARG A O 1
ATOM 2111 N N . ALA A 1 267 ? -21.572 -13.918 47.583 1.00 76.50 267 ALA A N 1
ATOM 2112 C CA . ALA A 1 267 ? -22.960 -13.843 48.047 1.00 76.50 267 ALA A CA 1
ATOM 2113 C C . ALA A 1 267 ? -23.855 -14.982 47.511 1.00 76.50 267 ALA A C 1
ATOM 2115 O O . ALA A 1 267 ? -24.820 -15.389 48.161 1.00 76.50 267 ALA A O 1
ATOM 2116 N N . GLU A 1 268 ? -23.558 -15.516 46.327 1.00 76.56 268 GLU A N 1
ATOM 2117 C CA . GLU A 1 268 ? -24.212 -16.707 45.773 1.00 76.56 268 GLU A CA 1
ATOM 2118 C C . GLU A 1 268 ? -23.701 -17.998 46.426 1.00 76.56 268 GLU A C 1
ATOM 2120 O O . GLU A 1 268 ? -24.502 -18.841 46.826 1.00 76.56 268 GLU A O 1
ATOM 2125 N N . SER A 1 269 ? -22.387 -18.132 46.623 1.00 67.56 269 SER A N 1
ATOM 2126 C CA . SER A 1 269 ? -21.779 -19.316 47.248 1.00 67.56 269 SER A CA 1
ATOM 2127 C C . SER A 1 269 ? -22.160 -19.497 48.722 1.00 67.56 269 SER A C 1
ATOM 2129 O O . SER A 1 269 ? -22.342 -20.628 49.172 1.00 67.56 269 SER A O 1
ATOM 2131 N N . SER A 1 270 ? -22.376 -18.399 49.455 1.00 59.31 270 SER A N 1
ATOM 2132 C CA . SER A 1 270 ? -22.861 -18.436 50.837 1.00 59.31 270 SER A CA 1
ATOM 2133 C C . SER A 1 270 ? -24.256 -19.054 50.960 1.00 59.31 270 SER A C 1
ATOM 2135 O O . SER A 1 270 ? -24.587 -19.552 52.025 1.00 59.31 270 SER A O 1
ATOM 2137 N N . ILE A 1 271 ? -25.069 -19.102 49.897 1.00 52.88 271 ILE A N 1
ATOM 2138 C CA . ILE A 1 271 ? -26.374 -19.787 49.944 1.00 52.88 271 ILE A CA 1
ATOM 2139 C C . ILE A 1 271 ? -26.204 -21.307 49.967 1.00 52.88 271 ILE A C 1
ATOM 2141 O O . ILE A 1 271 ? -26.929 -21.996 50.678 1.00 52.88 271 ILE A O 1
ATOM 2145 N N . VAL A 1 272 ? -25.240 -21.841 49.214 1.00 49.38 272 VAL A N 1
ATOM 2146 C CA . VAL A 1 272 ? -25.061 -23.296 49.059 1.00 49.38 272 VAL A CA 1
ATOM 2147 C C . VAL A 1 272 ? -24.578 -23.947 50.362 1.00 49.38 272 VAL A C 1
ATOM 2149 O O . VAL A 1 272 ? -24.796 -25.135 50.580 1.00 49.38 272 VAL A O 1
ATOM 2152 N N . VAL A 1 273 ? -23.970 -23.168 51.262 1.00 41.94 273 VAL A N 1
ATOM 2153 C CA . VAL A 1 273 ? -23.452 -23.646 52.555 1.00 41.94 273 VAL A CA 1
ATOM 2154 C C . VAL A 1 273 ? -24.445 -23.412 53.711 1.00 41.94 273 VAL A C 1
ATOM 2156 O O . VAL A 1 273 ? -24.313 -24.011 54.777 1.00 41.94 273 VAL A O 1
ATOM 2159 N N . VAL A 1 274 ? -25.499 -22.607 53.520 1.00 41.28 274 VAL A N 1
ATOM 2160 C CA . VAL A 1 274 ? -26.466 -22.249 54.579 1.00 41.28 274 VAL A CA 1
ATOM 2161 C C . VAL A 1 274 ? -27.649 -23.228 54.614 1.00 41.28 274 VAL A C 1
ATOM 2163 O O . VAL A 1 274 ? -28.817 -22.864 54.618 1.00 41.28 274 VAL A O 1
ATOM 2166 N N . SER A 1 275 ? -27.333 -24.517 54.734 1.00 40.84 275 SER A N 1
ATOM 2167 C CA . SER A 1 275 ? -28.164 -25.464 55.494 1.00 40.84 275 SER A CA 1
ATOM 2168 C C . SER A 1 275 ? -27.793 -25.483 56.988 1.00 40.84 275 SER A C 1
ATOM 2170 O O . SER A 1 275 ? -28.422 -26.189 57.770 1.00 40.84 275 SER A O 1
ATOM 2172 N N . SER A 1 276 ? -26.818 -24.668 57.420 1.00 36.97 276 SER A N 1
ATOM 2173 C CA . SER A 1 276 ? -26.549 -24.386 58.837 1.00 36.97 276 SER A CA 1
ATOM 2174 C C . SER A 1 276 ? -26.430 -22.877 59.101 1.00 36.97 276 SER A C 1
ATOM 2176 O O . SER A 1 276 ? -25.371 -22.288 58.909 1.00 36.97 276 SER A O 1
ATOM 2178 N N . SER A 1 277 ? -27.540 -22.253 59.498 1.00 39.47 277 SER A N 1
ATOM 2179 C CA . SER A 1 277 ? -27.659 -21.121 60.443 1.00 39.47 277 SER A CA 1
ATOM 2180 C C . SER A 1 277 ? -26.501 -20.107 60.608 1.00 39.47 277 SER A C 1
ATOM 2182 O O . SER A 1 277 ? -26.196 -19.704 61.732 1.00 39.47 277 SER A O 1
ATOM 2184 N N . LYS A 1 278 ? -25.873 -19.633 59.531 1.00 43.69 278 LYS A N 1
ATOM 2185 C CA . LYS A 1 278 ? -25.117 -18.374 59.544 1.00 43.69 278 LYS A CA 1
ATOM 2186 C C . LYS A 1 278 ? -25.732 -17.459 58.501 1.00 43.69 278 LYS A C 1
ATOM 2188 O O . LYS A 1 278 ? -25.606 -17.702 57.306 1.00 43.69 278 LYS A O 1
ATOM 2193 N N . SER A 1 279 ? -26.449 -16.448 58.984 1.00 49.03 279 SER A N 1
ATOM 2194 C CA . SER A 1 279 ? -26.922 -15.317 58.189 1.00 49.03 279 SER A CA 1
ATOM 2195 C C . SER A 1 279 ? -25.792 -14.825 57.290 1.00 49.03 279 SER A C 1
ATOM 2197 O O . SER A 1 279 ? -24.669 -14.638 57.764 1.00 49.03 279 SER A O 1
ATOM 2199 N N . MET A 1 280 ? -26.090 -14.641 56.007 1.00 52.03 280 MET A N 1
ATOM 2200 C CA . MET A 1 280 ? -25.186 -14.010 55.050 1.00 52.03 280 MET A CA 1
ATOM 2201 C C . MET A 1 280 ? -24.643 -12.716 55.673 1.00 52.03 280 MET A C 1
ATOM 2203 O O . MET A 1 280 ? -25.436 -11.931 56.185 1.00 52.03 280 MET A O 1
ATOM 2207 N N . GLU A 1 281 ? -23.319 -12.529 55.722 1.00 56.09 281 GLU A N 1
ATOM 2208 C CA . GLU A 1 281 ? -22.751 -11.361 56.405 1.00 56.09 281 GLU A CA 1
ATOM 2209 C C . GLU A 1 281 ? -23.283 -10.069 55.749 1.00 56.09 281 GLU A C 1
ATOM 2211 O O . GLU A 1 281 ? -23.022 -9.856 54.560 1.00 56.09 281 GLU A O 1
ATOM 2216 N N . PRO A 1 282 ? -23.992 -9.195 56.495 1.00 60.47 282 PRO A N 1
ATOM 2217 C CA . PRO A 1 282 ? -24.492 -7.904 56.000 1.00 60.47 282 PRO A CA 1
ATOM 2218 C C . PRO A 1 282 ? -23.391 -7.064 55.331 1.00 60.47 282 PRO A C 1
ATOM 2220 O O . PRO A 1 282 ? -23.636 -6.347 54.364 1.00 60.47 282 PRO A O 1
ATOM 2223 N N . SER A 1 283 ? -22.145 -7.275 55.770 1.00 74.62 283 SER A N 1
ATOM 2224 C CA . SER A 1 283 ? -20.932 -6.632 55.267 1.00 74.62 283 SER A CA 1
ATOM 2225 C C . SER A 1 283 ? -20.719 -6.770 53.751 1.00 74.62 283 SER A C 1
ATOM 2227 O O . SER A 1 283 ? -20.168 -5.859 53.139 1.00 74.62 283 SER A O 1
ATOM 2229 N N . VAL A 1 284 ? -21.141 -7.878 53.123 1.00 79.44 284 VAL A N 1
ATOM 2230 C CA . VAL A 1 284 ? -20.877 -8.138 51.694 1.00 79.44 284 VAL A CA 1
ATOM 2231 C C . VAL A 1 284 ? -21.818 -7.332 50.800 1.00 79.44 284 VAL A C 1
ATOM 2233 O O . VAL A 1 284 ? -21.377 -6.772 49.797 1.00 79.44 284 VAL A O 1
ATOM 2236 N N . LEU A 1 285 ? -23.101 -7.242 51.166 1.00 80.06 285 LEU A N 1
ATOM 2237 C CA . LEU A 1 285 ? -24.077 -6.431 50.430 1.00 80.06 285 LEU A CA 1
ATOM 2238 C C . LEU A 1 285 ? -23.801 -4.933 50.616 1.00 80.06 285 LEU A C 1
ATOM 2240 O O . LEU A 1 285 ? -23.920 -4.180 49.650 1.00 80.06 285 LEU A O 1
ATOM 2244 N N . ASP A 1 286 ? -23.346 -4.519 51.802 1.00 82.75 286 ASP A N 1
ATOM 2245 C CA . ASP A 1 286 ? -22.915 -3.141 52.063 1.00 82.75 286 ASP A CA 1
ATOM 2246 C C . ASP A 1 286 ? -21.696 -2.758 51.206 1.00 82.75 286 ASP A C 1
ATOM 2248 O O . ASP A 1 286 ? -21.701 -1.716 50.550 1.00 82.75 286 ASP A O 1
ATOM 2252 N N . GLN A 1 287 ? -20.692 -3.641 51.107 1.00 85.50 287 GLN A N 1
ATOM 2253 C CA . GLN A 1 287 ? -19.532 -3.441 50.225 1.00 85.50 287 GLN A CA 1
ATOM 2254 C C . GLN A 1 287 ? -19.932 -3.331 48.747 1.00 85.50 287 GLN A C 1
ATOM 2256 O O . GLN A 1 287 ? -19.411 -2.476 48.028 1.00 85.50 287 GLN A O 1
ATOM 2261 N N . MET A 1 288 ? -20.867 -4.168 48.280 1.00 86.88 288 MET A N 1
ATOM 2262 C CA . MET A 1 288 ? -21.392 -4.060 46.914 1.00 86.88 288 MET A CA 1
ATOM 2263 C C . MET A 1 288 ? -22.156 -2.744 46.707 1.00 86.88 288 MET A C 1
ATOM 2265 O O . MET A 1 288 ? -21.961 -2.084 45.688 1.00 86.88 288 MET A O 1
ATOM 2269 N N . SER A 1 289 ? -22.974 -2.330 47.678 1.00 87.31 289 SER A N 1
ATOM 2270 C CA . SER A 1 289 ? -23.721 -1.065 47.649 1.00 87.31 289 SER A CA 1
ATOM 2271 C C . SER A 1 289 ? -22.796 0.150 47.569 1.00 87.31 289 SER A C 1
ATOM 2273 O O . SER A 1 289 ? -23.034 1.060 46.775 1.00 87.31 289 SER A O 1
ATOM 2275 N N . ASP A 1 290 ? -21.697 0.162 48.324 1.00 89.50 290 ASP A N 1
ATOM 2276 C CA . ASP A 1 290 ? -20.734 1.265 48.300 1.00 89.50 290 ASP A CA 1
ATOM 2277 C C . ASP A 1 290 ? -19.977 1.360 46.969 1.00 89.50 290 ASP A C 1
ATOM 2279 O O . ASP A 1 290 ? -19.783 2.463 46.445 1.00 89.50 290 ASP A O 1
ATOM 2283 N N . LEU A 1 291 ? -19.614 0.220 46.370 1.00 88.94 291 LEU A N 1
ATOM 2284 C CA . LEU A 1 291 ? -19.013 0.180 45.033 1.00 88.94 291 LEU A CA 1
ATOM 2285 C C . LEU A 1 291 ? -19.998 0.623 43.938 1.00 88.94 291 LEU A C 1
ATOM 2287 O O . LEU A 1 291 ? -19.604 1.364 43.038 1.00 88.94 291 LEU A O 1
ATOM 2291 N N . LEU A 1 292 ? -21.279 0.253 44.035 1.00 89.19 292 LEU A N 1
ATOM 2292 C CA . LEU A 1 292 ? -22.326 0.713 43.112 1.00 89.19 292 LEU A CA 1
ATOM 2293 C C . LEU A 1 292 ? -22.623 2.211 43.273 1.00 89.19 292 LEU A C 1
ATOM 2295 O O . LEU A 1 292 ? -22.777 2.926 42.284 1.00 89.19 292 LEU A O 1
ATOM 2299 N N . LYS A 1 293 ? -22.620 2.737 44.505 1.00 89.31 293 LYS A N 1
ATOM 2300 C CA . LYS A 1 293 ? -22.704 4.188 44.747 1.00 89.31 293 LYS A CA 1
ATOM 2301 C C . LYS A 1 293 ? -21.515 4.921 44.140 1.00 89.31 293 LYS A C 1
ATOM 2303 O O . LYS A 1 293 ? -21.701 6.014 43.614 1.00 89.31 293 LYS A O 1
ATOM 2308 N N . LYS A 1 294 ? -20.308 4.350 44.218 1.00 87.75 294 LYS A N 1
ATOM 2309 C CA . LYS A 1 294 ? -19.125 4.907 43.551 1.00 87.75 294 LYS A CA 1
ATOM 2310 C C . LYS A 1 294 ? -19.320 4.929 42.033 1.00 87.75 294 LYS A C 1
ATOM 2312 O O . LYS A 1 294 ? -19.142 5.987 41.447 1.00 87.75 294 LYS A O 1
ATOM 2317 N N . ALA A 1 295 ? -19.771 3.828 41.432 1.00 84.50 295 ALA A N 1
ATOM 2318 C CA . ALA A 1 295 ? -20.078 3.764 40.000 1.00 84.50 295 ALA A CA 1
ATOM 2319 C C . ALA A 1 295 ? -21.099 4.832 39.565 1.00 84.50 295 ALA A C 1
ATOM 2321 O O . ALA A 1 295 ? -20.910 5.503 38.557 1.00 84.50 295 ALA A O 1
ATOM 2322 N N . LYS A 1 296 ? -22.135 5.060 40.382 1.00 85.19 296 LYS A N 1
ATOM 2323 C CA . LYS A 1 296 ? -23.150 6.093 40.139 1.00 85.19 296 LYS A CA 1
ATOM 2324 C C . LYS A 1 296 ? -22.616 7.524 40.269 1.00 85.19 296 LYS A C 1
ATOM 2326 O O . LYS A 1 296 ? -23.093 8.408 39.570 1.00 85.19 296 LYS A O 1
ATOM 2331 N N . ARG A 1 297 ? -21.643 7.769 41.159 1.00 85.62 297 ARG A N 1
ATOM 2332 C CA . ARG A 1 297 ? -20.970 9.081 41.281 1.00 85.62 297 ARG A CA 1
ATOM 2333 C C . ARG A 1 297 ? -20.087 9.393 40.077 1.00 85.62 297 ARG A C 1
ATOM 2335 O O . ARG A 1 297 ? -19.952 10.558 39.737 1.00 85.62 297 ARG A O 1
ATOM 2342 N N . GLU A 1 298 ? -19.495 8.365 39.479 1.00 82.19 298 GLU A N 1
ATOM 2343 C CA . GLU A 1 298 ? -18.653 8.471 38.280 1.00 82.19 298 GLU A CA 1
ATOM 2344 C C . GLU A 1 298 ? -19.472 8.399 36.973 1.00 82.19 298 GLU A C 1
ATOM 2346 O O . GLU A 1 298 ? -18.890 8.392 35.892 1.00 82.19 298 GLU A O 1
ATOM 2351 N N . GLU A 1 299 ? -20.811 8.350 37.062 1.00 79.56 299 GLU A N 1
ATOM 2352 C CA . GLU A 1 299 ? -21.744 8.310 35.920 1.00 79.56 299 GLU A CA 1
ATOM 2353 C C . GLU A 1 299 ? -21.491 7.135 34.950 1.00 79.56 299 GLU A C 1
ATOM 2355 O O . GLU A 1 299 ? -21.560 7.270 33.728 1.00 79.56 299 GLU A O 1
ATOM 2360 N N . TRP A 1 300 ? -21.171 5.951 35.482 1.00 83.31 300 TRP A N 1
ATOM 2361 C CA . TRP A 1 300 ? -20.966 4.755 34.659 1.00 83.31 300 TRP A CA 1
ATOM 2362 C C . TRP A 1 300 ? -22.293 4.083 34.264 1.00 83.31 300 TRP A C 1
ATOM 2364 O O . TRP A 1 300 ? -22.852 3.292 35.023 1.00 83.31 300 TRP A O 1
ATOM 2374 N N . ASP A 1 301 ? -22.751 4.335 33.036 1.00 71.12 301 ASP A N 1
ATOM 2375 C CA . ASP A 1 301 ? -24.064 3.909 32.510 1.00 71.12 301 ASP A CA 1
ATOM 2376 C C . ASP A 1 301 ? -24.081 2.515 31.832 1.00 71.12 301 ASP A C 1
ATOM 2378 O O . ASP A 1 301 ? -24.730 2.308 30.807 1.00 71.12 301 ASP A O 1
ATOM 2382 N N . GLN A 1 302 ? -23.349 1.533 32.362 1.00 75.31 302 GLN A N 1
ATOM 2383 C CA . GLN A 1 302 ? -23.313 0.176 31.789 1.00 75.31 302 GLN A CA 1
ATOM 2384 C C . GLN A 1 302 ? -24.414 -0.743 32.344 1.00 75.31 302 GLN A C 1
ATOM 2386 O O . GLN A 1 302 ? -24.674 -0.764 33.551 1.00 75.31 302 GLN A O 1
ATOM 2391 N N . ASP A 1 303 ? -24.994 -1.579 31.472 1.00 80.31 303 ASP A N 1
ATOM 2392 C CA . ASP A 1 303 ? -26.022 -2.570 31.826 1.00 80.31 303 ASP A CA 1
ATOM 2393 C C . ASP A 1 303 ? -25.541 -3.539 32.922 1.00 80.31 303 ASP A C 1
ATOM 2395 O O . ASP A 1 303 ? -26.333 -3.986 33.756 1.00 80.31 303 ASP A O 1
ATOM 2399 N N . GLU A 1 304 ? -24.240 -3.847 32.972 1.00 82.81 304 GLU A N 1
ATOM 2400 C CA . GLU A 1 304 ? -23.652 -4.701 34.003 1.00 82.81 304 GLU A CA 1
ATOM 2401 C C . GLU A 1 304 ? -23.823 -4.120 35.413 1.00 82.81 304 GLU A C 1
ATOM 2403 O O . GLU A 1 304 ? -24.165 -4.860 36.340 1.00 82.81 304 GLU A O 1
ATOM 2408 N N . PHE A 1 305 ? -23.635 -2.806 35.588 1.00 84.50 305 PHE A N 1
ATOM 2409 C CA . PHE A 1 305 ? -23.853 -2.155 36.883 1.00 84.50 305 PHE A CA 1
ATOM 2410 C C . PHE A 1 305 ? -25.332 -2.173 37.268 1.00 84.50 305 PHE A C 1
ATOM 2412 O O . PHE A 1 305 ? -25.645 -2.445 38.426 1.00 84.50 305 PHE A O 1
ATOM 2419 N N . TYR A 1 306 ? -26.240 -1.989 36.304 1.00 84.38 306 TYR A N 1
ATOM 2420 C CA . TYR A 1 306 ? -27.682 -2.075 36.544 1.00 84.38 306 TYR A CA 1
ATOM 2421 C C . TYR A 1 306 ? -28.116 -3.481 36.992 1.00 84.38 306 TYR A C 1
ATOM 2423 O O . TYR A 1 306 ? -28.853 -3.636 37.966 1.00 84.38 306 TYR A O 1
ATOM 2431 N N . GLN A 1 307 ? -27.607 -4.530 36.339 1.00 85.94 307 GLN A N 1
ATOM 2432 C CA . GLN A 1 307 ? -27.863 -5.926 36.724 1.00 85.94 307 GLN A CA 1
ATOM 2433 C C . GLN A 1 307 ? -27.343 -6.241 38.136 1.00 85.94 307 GLN A C 1
ATOM 2435 O O . GLN A 1 307 ? -27.972 -6.987 38.892 1.00 85.94 307 GLN A O 1
ATOM 2440 N N . LEU A 1 308 ? -26.186 -5.682 38.503 1.00 86.44 308 LEU A N 1
ATOM 2441 C CA . LEU A 1 308 ? -25.599 -5.834 39.835 1.00 86.44 308 LEU A CA 1
ATOM 2442 C C . LEU A 1 308 ? -26.372 -5.043 40.900 1.00 86.44 308 LEU A C 1
ATOM 2444 O O . LEU A 1 308 ? -26.548 -5.545 42.009 1.00 86.44 308 LEU A O 1
ATOM 2448 N N . GLU A 1 309 ? -26.884 -3.859 40.567 1.00 87.56 309 GLU A N 1
ATOM 2449 C CA . GLU A 1 309 ? -27.757 -3.074 41.445 1.00 87.56 309 GLU A CA 1
ATOM 2450 C C . GLU A 1 309 ? -29.079 -3.801 41.713 1.00 87.56 309 GLU A C 1
ATOM 2452 O O . GLU A 1 309 ? -29.458 -3.972 42.874 1.00 87.56 309 GLU A O 1
ATOM 2457 N N . LEU A 1 310 ? -29.720 -4.337 40.669 1.00 86.25 310 LEU A N 1
ATOM 2458 C CA . LEU A 1 310 ? -30.932 -5.148 40.798 1.00 86.25 310 LEU A CA 1
ATOM 2459 C C . LEU A 1 310 ? -30.695 -6.390 41.671 1.00 86.25 310 LEU A C 1
ATOM 2461 O O . LEU A 1 310 ? -31.537 -6.745 42.500 1.00 86.25 310 LEU A O 1
ATOM 2465 N N . PHE A 1 311 ? -29.535 -7.040 41.523 1.00 86.00 311 PHE A N 1
ATOM 2466 C CA . PHE A 1 311 ? -29.147 -8.176 42.361 1.00 86.00 311 PHE A CA 1
ATOM 2467 C C . PHE A 1 311 ? -29.048 -7.794 43.844 1.00 86.00 311 PHE A C 1
ATOM 2469 O O . PHE A 1 311 ? -29.580 -8.514 44.693 1.00 86.00 311 PHE A O 1
ATOM 2476 N N . VAL A 1 312 ? -28.393 -6.672 44.164 1.00 84.75 312 VAL A N 1
ATOM 2477 C CA . VAL A 1 312 ? -28.257 -6.193 45.549 1.00 84.75 312 VAL A CA 1
ATOM 2478 C C . VAL A 1 312 ? -29.621 -5.822 46.134 1.00 84.75 312 VAL A C 1
ATOM 2480 O O . VAL A 1 312 ? -29.914 -6.242 47.252 1.00 84.75 312 VAL A O 1
ATOM 2483 N N . GLN A 1 313 ? -30.471 -5.116 45.380 1.00 83.38 313 GLN A N 1
ATOM 2484 C CA . GLN A 1 313 ? -31.825 -4.737 45.813 1.00 83.38 313 GLN A CA 1
ATOM 2485 C C . GLN A 1 313 ? -32.688 -5.968 46.113 1.00 83.38 313 GLN A C 1
ATOM 2487 O O . GLN A 1 313 ? -33.163 -6.130 47.233 1.00 83.38 313 GLN A O 1
ATOM 2492 N N . THR A 1 314 ? -32.777 -6.909 45.166 1.00 81.00 314 THR A N 1
ATOM 2493 C CA . THR A 1 314 ? -33.572 -8.141 45.328 1.00 81.00 314 THR A CA 1
ATOM 2494 C C . THR A 1 314 ? -33.141 -8.939 46.565 1.00 81.00 314 THR A C 1
ATOM 2496 O O . THR A 1 314 ? -33.967 -9.514 47.276 1.00 81.00 314 THR A O 1
ATOM 2499 N N . ARG A 1 315 ? -31.829 -8.981 46.841 1.00 74.56 315 ARG A N 1
ATOM 2500 C CA . ARG A 1 315 ? -31.262 -9.675 48.007 1.00 74.56 315 ARG A CA 1
ATOM 2501 C C . ARG A 1 315 ? -31.512 -8.944 49.320 1.00 74.56 315 ARG A C 1
ATOM 2503 O O . ARG A 1 315 ? -31.766 -9.614 50.320 1.00 74.56 315 ARG A O 1
ATOM 2510 N N . ALA A 1 316 ? -31.417 -7.617 49.328 1.00 73.12 316 ALA A N 1
ATOM 2511 C CA . ALA A 1 316 ? -31.722 -6.810 50.503 1.00 73.12 316 ALA A CA 1
ATOM 2512 C C . ALA A 1 316 ? -33.192 -6.988 50.913 1.00 73.12 316 ALA A C 1
ATOM 2514 O O . ALA A 1 316 ? -33.463 -7.261 52.082 1.00 73.12 316 ALA A O 1
ATOM 2515 N N . ASP A 1 317 ? -34.108 -6.961 49.943 1.00 70.62 317 ASP A N 1
ATOM 2516 C CA . ASP A 1 317 ? -35.543 -7.154 50.175 1.00 70.62 317 ASP A CA 1
ATOM 2517 C C . ASP A 1 317 ? -35.840 -8.548 50.756 1.00 70.62 317 ASP A C 1
ATOM 2519 O O . ASP A 1 317 ? -36.512 -8.664 51.780 1.00 70.62 317 ASP A O 1
ATOM 2523 N N . HIS A 1 318 ? -35.237 -9.607 50.196 1.00 66.56 318 HIS A N 1
ATOM 2524 C CA . HIS A 1 318 ? -35.374 -10.972 50.730 1.00 66.56 318 HIS A CA 1
ATOM 2525 C C . HIS A 1 318 ? -34.840 -11.113 52.165 1.00 66.56 318 HIS A C 1
ATOM 2527 O O . HIS A 1 318 ? -35.399 -11.860 52.968 1.00 66.56 318 HIS A O 1
ATOM 2533 N N . HIS A 1 319 ? -33.747 -10.424 52.506 1.00 62.72 319 HIS A N 1
ATOM 2534 C CA . HIS A 1 319 ? -33.192 -10.460 53.859 1.00 62.72 319 HIS A CA 1
ATOM 2535 C C . HIS A 1 319 ? -34.098 -9.735 54.867 1.00 62.72 319 HIS A C 1
ATOM 2537 O O . HIS A 1 319 ? -34.294 -10.228 55.979 1.00 62.72 319 HIS A O 1
ATOM 2543 N N . ILE A 1 320 ? -34.691 -8.600 54.477 1.00 60.53 320 ILE A N 1
ATOM 2544 C CA . ILE A 1 320 ? -35.653 -7.854 55.302 1.00 60.53 320 ILE A CA 1
ATOM 2545 C C . ILE A 1 320 ? -36.918 -8.689 55.541 1.00 60.53 320 ILE A C 1
ATOM 2547 O O . ILE A 1 320 ? -37.376 -8.783 56.680 1.00 60.53 320 ILE A O 1
ATOM 2551 N N . GLU A 1 321 ? -37.446 -9.353 54.508 1.00 59.00 321 GLU A N 1
ATOM 2552 C CA . GLU A 1 321 ? -38.601 -10.252 54.639 1.00 59.00 321 GLU A CA 1
ATOM 2553 C C . GLU A 1 321 ? -38.318 -11.418 55.597 1.00 59.00 321 GLU A C 1
ATOM 2555 O O . GLU A 1 321 ? -39.125 -11.702 56.485 1.00 59.00 321 GLU A O 1
ATOM 2560 N N . GLN A 1 322 ? -37.147 -12.055 55.491 1.00 58.81 322 GLN A N 1
ATOM 2561 C CA . GLN A 1 322 ? -36.744 -13.130 56.404 1.00 58.81 322 GLN A CA 1
ATOM 2562 C C . GLN A 1 322 ? -36.601 -12.645 57.854 1.00 58.81 322 GLN A C 1
ATOM 2564 O O . GLN A 1 322 ? -37.033 -13.337 58.777 1.00 58.81 322 GLN A O 1
ATOM 2569 N N . GLN A 1 323 ? -36.040 -11.452 58.079 1.00 56.34 323 GLN A N 1
ATOM 2570 C CA . GLN A 1 323 ? -35.942 -10.866 59.420 1.00 56.34 323 GLN A CA 1
ATOM 2571 C C . GLN A 1 323 ? -37.315 -10.501 59.999 1.00 56.34 323 GLN A C 1
ATOM 2573 O O . GLN A 1 323 ? -37.577 -10.780 61.170 1.00 56.34 323 GLN A O 1
ATOM 2578 N N . ALA A 1 324 ? -38.214 -9.935 59.188 1.00 55.22 324 ALA A N 1
ATOM 2579 C CA . ALA A 1 324 ? -39.577 -9.608 59.603 1.00 55.22 324 ALA A CA 1
ATOM 2580 C C . ALA A 1 324 ? -40.384 -10.865 59.974 1.00 55.22 324 ALA A C 1
ATOM 2582 O O . ALA A 1 324 ? -41.144 -10.851 60.942 1.00 55.22 324 ALA A O 1
ATOM 2583 N N . MET A 1 325 ? -40.171 -11.973 59.260 1.00 53.59 325 MET A N 1
ATOM 2584 C CA . MET A 1 325 ? -40.832 -13.253 59.526 1.00 53.59 325 MET A CA 1
ATOM 2585 C C . MET A 1 325 ? -40.348 -13.916 60.831 1.00 53.59 325 MET A C 1
ATOM 2587 O O . MET A 1 325 ? -41.123 -14.605 61.491 1.00 53.59 325 MET A O 1
ATOM 2591 N N . VAL A 1 326 ? -39.095 -13.676 61.239 1.00 53.78 326 VAL A N 1
ATOM 2592 C CA . VAL A 1 326 ? -38.522 -14.154 62.516 1.00 53.78 326 VAL A CA 1
ATOM 2593 C C . VAL A 1 326 ? -38.914 -13.260 63.705 1.00 53.78 326 VAL A C 1
ATOM 2595 O O . VAL A 1 326 ? -38.986 -13.744 64.834 1.00 53.78 326 VAL A O 1
ATOM 2598 N N . LEU A 1 327 ? -39.190 -11.973 63.469 1.00 47.72 327 LEU A N 1
ATOM 2599 C CA . LEU A 1 327 ? -39.521 -10.981 64.505 1.00 47.72 327 LEU A CA 1
ATOM 2600 C C . LEU A 1 327 ? -41.032 -10.757 64.715 1.00 47.72 327 LEU A C 1
ATOM 2602 O O . LEU A 1 327 ? -41.412 -9.977 65.590 1.00 47.72 327 LEU A O 1
ATOM 2606 N N . ALA A 1 328 ? -41.902 -11.419 63.948 1.00 40.72 328 ALA A N 1
ATOM 2607 C CA . ALA A 1 328 ? -43.349 -11.314 64.122 1.00 40.72 328 ALA A CA 1
ATOM 2608 C C . ALA A 1 328 ? -43.786 -11.850 65.511 1.00 40.72 328 ALA A C 1
ATOM 2610 O O . ALA A 1 328 ? -43.492 -13.004 65.836 1.00 40.72 328 ALA A O 1
ATOM 2611 N N . PRO A 1 329 ? -44.508 -11.067 66.343 1.00 42.72 329 PRO A N 1
ATOM 2612 C CA . PRO A 1 329 ? -45.005 -11.544 67.631 1.00 42.72 329 PRO A CA 1
ATOM 2613 C C . PRO A 1 329 ? -46.069 -12.627 67.416 1.00 42.72 329 PRO A C 1
ATOM 2615 O O . PRO A 1 329 ? -47.045 -12.406 66.698 1.00 42.72 329 PRO A O 1
ATOM 2618 N N . LEU A 1 330 ? -45.915 -13.783 68.070 1.00 44.09 330 LEU A N 1
ATOM 2619 C CA . LEU A 1 330 ? -46.979 -14.787 68.171 1.00 44.09 330 LEU A CA 1
ATOM 2620 C C . LEU A 1 330 ? -48.241 -14.125 68.766 1.00 44.09 330 LEU A C 1
ATOM 2622 O O . LEU A 1 330 ? -48.157 -13.572 69.867 1.00 44.09 330 LEU A O 1
ATOM 2626 N N . PRO A 1 331 ? -49.407 -14.158 68.093 1.00 42.22 331 PRO A N 1
ATOM 2627 C CA . PRO A 1 331 ? -50.612 -13.540 68.627 1.00 42.22 331 PRO A CA 1
ATOM 2628 C C . PRO A 1 331 ? -51.083 -14.296 69.877 1.00 42.22 331 PRO A C 1
ATOM 2630 O O . PRO A 1 331 ? -51.308 -15.507 69.848 1.00 42.22 331 PRO A O 1
ATOM 2633 N N . ALA A 1 332 ? -51.232 -13.570 70.987 1.00 39.53 332 ALA A N 1
ATOM 2634 C CA . ALA A 1 332 ? -51.825 -14.073 72.220 1.00 39.53 332 ALA A CA 1
ATOM 2635 C C . ALA A 1 332 ? -53.304 -14.432 71.982 1.00 39.53 332 ALA A C 1
ATOM 2637 O O . ALA A 1 332 ? -54.112 -13.579 71.617 1.00 39.53 332 ALA A O 1
ATOM 2638 N N . SER A 1 333 ? -53.655 -15.703 72.177 1.00 32.69 333 SER A N 1
ATOM 2639 C CA . SER A 1 333 ? -55.022 -16.212 72.018 1.00 32.69 333 SER A CA 1
ATOM 2640 C C . SER A 1 333 ? -55.894 -15.838 73.228 1.00 32.69 333 SER A C 1
ATOM 2642 O O . SER A 1 333 ? -55.490 -16.127 74.357 1.00 32.69 333 SER A O 1
ATOM 2644 N N . PRO A 1 334 ? -57.102 -15.269 73.047 1.00 38.97 334 PRO A N 1
ATOM 2645 C CA . PRO A 1 334 ? -58.052 -15.074 74.137 1.00 38.97 334 PRO A CA 1
ATOM 2646 C C . PRO A 1 334 ? -58.873 -16.355 74.383 1.00 38.97 334 PRO A C 1
ATOM 2648 O O . PRO A 1 334 ? -59.331 -17.012 73.450 1.00 38.97 334 PRO A O 1
ATOM 2651 N N . LEU A 1 335 ? -59.050 -16.715 75.655 1.00 38.28 335 LEU A N 1
ATOM 2652 C CA . LEU A 1 335 ? -59.932 -17.789 76.135 1.00 38.28 335 LEU A CA 1
ATOM 2653 C C . LEU A 1 335 ? -61.402 -17.325 76.149 1.00 38.28 335 LEU A C 1
ATOM 2655 O O . LEU A 1 335 ? -61.662 -16.247 76.689 1.00 38.28 335 LEU A O 1
ATOM 2659 N N . PRO A 1 336 ? -62.381 -18.141 75.710 1.00 38.06 336 PRO A N 1
ATOM 2660 C CA . PRO A 1 336 ? -63.777 -17.947 76.073 1.00 38.06 336 PRO A CA 1
ATOM 2661 C C . PRO A 1 336 ? -64.189 -18.853 77.247 1.00 38.06 336 PRO A C 1
ATOM 2663 O O . PRO A 1 336 ? -63.925 -20.054 77.271 1.00 38.06 336 PRO A O 1
ATOM 2666 N N . ARG A 1 337 ? -64.863 -18.239 78.225 1.00 31.80 337 ARG A N 1
ATOM 2667 C CA . ARG A 1 337 ? -65.650 -18.881 79.290 1.00 31.80 337 ARG A CA 1
ATOM 2668 C C . ARG A 1 337 ? -67.085 -19.148 78.808 1.00 31.80 337 ARG A C 1
ATOM 2670 O O . ARG A 1 337 ? -67.603 -18.383 78.000 1.00 31.80 337 ARG A O 1
ATOM 2677 N N . SER A 1 338 ? -67.722 -20.117 79.477 1.00 30.12 338 SER A N 1
ATOM 2678 C CA . SER A 1 338 ? -69.165 -20.432 79.599 1.00 30.12 338 SER A CA 1
ATOM 2679 C C . SER A 1 338 ? -69.728 -21.549 78.703 1.00 30.12 338 SER A C 1
ATOM 2681 O O . SER A 1 338 ? -69.982 -21.345 77.523 1.00 30.12 338 SER A O 1
ATOM 2683 N N . LEU A 1 339 ? -69.920 -22.746 79.281 1.00 33.72 339 LEU A N 1
ATOM 2684 C CA . LEU A 1 339 ? -71.219 -23.257 79.767 1.00 33.72 339 LEU A CA 1
ATOM 2685 C C . LEU A 1 339 ? -71.066 -24.703 80.299 1.00 33.72 339 LEU A C 1
ATOM 2687 O O . LEU A 1 339 ? -70.892 -25.651 79.542 1.00 33.72 339 LEU A O 1
ATOM 2691 N N . GLU A 1 340 ? -71.107 -24.818 81.629 1.00 30.28 340 GLU A N 1
ATOM 2692 C CA . GLU A 1 340 ? -71.740 -25.900 82.414 1.00 30.28 340 GLU A CA 1
ATOM 2693 C C . GLU A 1 340 ? -73.151 -26.205 81.844 1.00 30.28 340 GLU A C 1
ATOM 2695 O O . GLU A 1 340 ? -73.818 -25.267 81.420 1.00 30.28 340 GLU A O 1
ATOM 2700 N N . ASN A 1 341 ? -73.732 -27.406 81.763 1.00 30.11 341 ASN A N 1
ATOM 2701 C CA . ASN A 1 341 ? -73.539 -28.725 82.366 1.00 30.11 341 ASN A CA 1
ATOM 2702 C C . ASN A 1 341 ? -74.160 -29.779 81.421 1.00 30.11 341 ASN A C 1
ATOM 2704 O O . ASN A 1 341 ? -75.200 -29.507 80.828 1.00 30.11 341 ASN A O 1
ATOM 2708 N N . ASP A 1 342 ? -73.564 -30.966 81.298 1.00 32.44 342 ASP A N 1
ATOM 2709 C CA . ASP A 1 342 ? -74.190 -32.217 81.756 1.00 32.44 342 ASP A CA 1
ATOM 2710 C C . ASP A 1 342 ? -73.219 -33.398 81.600 1.00 32.44 342 ASP A C 1
ATOM 2712 O O . ASP A 1 342 ? -72.423 -33.493 80.665 1.00 32.44 342 ASP A O 1
ATOM 2716 N N . VAL A 1 343 ? -73.240 -34.236 82.628 1.00 35.50 343 VAL A N 1
ATOM 2717 C CA . VAL A 1 343 ? -72.231 -35.212 83.040 1.00 35.50 343 VAL A CA 1
ATOM 2718 C C . VAL A 1 343 ? -72.532 -36.581 82.435 1.00 35.50 343 VAL A C 1
ATOM 2720 O O . VAL A 1 343 ? -73.643 -37.064 82.601 1.00 35.50 343 VAL A O 1
ATOM 2723 N N . GLU A 1 344 ? -71.533 -37.245 81.842 1.00 31.81 344 GLU A N 1
ATOM 2724 C CA . GLU A 1 344 ? -71.192 -38.631 82.202 1.00 31.81 344 GLU A CA 1
ATOM 2725 C C . GLU A 1 344 ? -69.812 -39.058 81.671 1.00 31.81 344 GLU A C 1
ATOM 2727 O O . GLU A 1 344 ? -69.273 -38.545 80.694 1.00 31.81 344 GLU A O 1
ATOM 2732 N N . GLU A 1 345 ? -69.200 -39.953 82.429 1.00 33.84 345 GLU A N 1
ATOM 2733 C CA . GLU A 1 345 ? -67.777 -40.060 82.724 1.00 33.84 345 GLU A CA 1
ATOM 2734 C C . GLU A 1 345 ? -67.175 -41.317 82.066 1.00 33.84 345 GLU A C 1
ATOM 2736 O O . GLU A 1 345 ? -67.747 -42.394 82.224 1.00 33.84 345 GLU A O 1
ATOM 2741 N N . ARG A 1 346 ? -66.006 -41.217 81.398 1.00 30.00 346 ARG A N 1
ATOM 2742 C CA . ARG A 1 346 ? -64.785 -42.022 81.688 1.00 30.00 346 ARG A CA 1
ATOM 2743 C C . ARG A 1 346 ? -63.729 -42.078 80.563 1.00 30.00 346 ARG A C 1
ATOM 2745 O O . ARG A 1 346 ? -63.974 -42.569 79.468 1.00 30.00 346 ARG A O 1
ATOM 2752 N N . THR A 1 347 ? -62.505 -41.739 80.992 1.00 31.11 347 THR A N 1
ATOM 2753 C CA . THR A 1 347 ? -61.157 -42.179 80.555 1.00 31.11 347 THR A CA 1
ATOM 2754 C C . THR A 1 347 ? -60.562 -41.728 79.207 1.00 31.11 347 THR A C 1
ATOM 2756 O O . THR A 1 347 ? -60.942 -42.201 78.143 1.00 31.11 347 THR A O 1
ATOM 2759 N N . ASP A 1 348 ? -59.482 -40.944 79.360 1.00 34.62 348 ASP A N 1
ATOM 2760 C CA . ASP A 1 348 ? -58.163 -41.041 78.699 1.00 34.62 348 ASP A CA 1
ATOM 2761 C C . ASP A 1 348 ? -57.677 -39.949 77.711 1.00 34.62 348 ASP A C 1
ATOM 2763 O O . ASP A 1 348 ? -58.469 -39.239 77.094 1.00 34.62 348 ASP A O 1
ATOM 2767 N N . PRO A 1 349 ? -56.340 -39.708 77.671 1.00 44.59 349 PRO A N 1
ATOM 2768 C CA . PRO A 1 349 ? -55.739 -38.376 77.574 1.00 44.59 349 PRO A CA 1
ATOM 2769 C C . PRO A 1 349 ? -55.143 -38.069 76.189 1.00 44.59 349 PRO A C 1
ATOM 2771 O O . PRO A 1 349 ? -54.887 -38.967 75.395 1.00 44.59 349 PRO A O 1
ATOM 2774 N N . GLY A 1 350 ? -54.767 -36.806 75.945 1.00 33.72 350 GLY A N 1
ATOM 2775 C CA . GLY A 1 350 ? -53.635 -36.524 75.050 1.00 33.72 350 GLY A CA 1
ATOM 2776 C C . GLY A 1 350 ? -53.788 -35.364 74.072 1.00 33.72 350 GLY A C 1
ATOM 2777 O O . GLY A 1 350 ? -54.263 -35.509 72.952 1.00 33.72 350 GLY A O 1
ATOM 2778 N N . TYR A 1 351 ? -53.195 -34.233 74.449 1.00 43.78 351 TYR A N 1
ATOM 2779 C CA . TYR A 1 351 ? -52.443 -33.386 73.524 1.00 43.78 351 TYR A CA 1
ATOM 2780 C C . TYR A 1 351 ? -51.560 -34.235 72.585 1.00 43.78 351 TYR A C 1
ATOM 2782 O O . TYR A 1 351 ? -50.761 -35.027 73.083 1.00 43.78 351 TYR A O 1
ATOM 2790 N N . LYS A 1 352 ? -51.649 -34.005 71.263 1.00 43.25 352 LYS A N 1
ATOM 2791 C CA . LYS A 1 352 ? -50.550 -33.939 70.262 1.00 43.25 352 LYS A CA 1
ATOM 2792 C C . LYS A 1 352 ? -51.112 -34.123 68.846 1.00 43.25 352 LYS A C 1
ATOM 2794 O O . LYS A 1 352 ? -51.208 -35.234 68.339 1.00 43.25 352 LYS A O 1
ATOM 2799 N N . ARG A 1 353 ? -51.397 -33.017 68.154 1.00 43.75 353 ARG A N 1
ATOM 2800 C CA . ARG A 1 353 ? -51.505 -33.020 66.687 1.00 43.75 353 ARG A CA 1
ATOM 2801 C C . ARG A 1 353 ? -50.086 -32.945 66.113 1.00 43.75 353 ARG A C 1
ATOM 2803 O O . ARG A 1 353 ? -49.624 -31.882 65.719 1.00 43.75 353 ARG A O 1
ATOM 2810 N N . GLY A 1 354 ? -49.357 -34.057 66.183 1.00 44.28 354 GLY A N 1
ATOM 2811 C CA . GLY A 1 354 ? -48.159 -34.245 65.368 1.00 44.28 354 GLY A CA 1
ATOM 2812 C C . GLY A 1 354 ? -48.588 -34.446 63.918 1.00 44.28 354 GLY A C 1
ATOM 2813 O O . GLY A 1 354 ? -49.596 -35.109 63.677 1.00 44.28 354 GLY A O 1
ATOM 2814 N N . MET A 1 355 ? -47.858 -33.867 62.960 1.00 50.62 355 MET A N 1
ATOM 2815 C CA . MET A 1 355 ? -47.949 -34.308 61.565 1.00 50.62 355 MET A CA 1
ATOM 2816 C C . MET A 1 355 ? -47.824 -35.830 61.546 1.00 50.62 355 MET A C 1
ATOM 2818 O O . MET A 1 355 ? -46.877 -36.381 62.115 1.00 50.62 355 MET A O 1
ATOM 2822 N N . ASN A 1 356 ? -48.791 -36.507 60.931 1.00 55.12 356 ASN A N 1
ATOM 2823 C CA . ASN A 1 356 ? -48.719 -37.947 60.779 1.00 55.12 356 ASN A CA 1
ATOM 2824 C C . ASN A 1 356 ? -47.446 -38.268 59.990 1.00 55.12 356 ASN A C 1
ATOM 2826 O O . ASN A 1 356 ? -47.154 -37.628 58.981 1.00 55.12 356 ASN A O 1
ATOM 2830 N N . LEU A 1 357 ? -46.688 -39.272 60.440 1.00 54.66 357 LEU A N 1
ATOM 2831 C CA . LEU A 1 357 ? -45.465 -39.746 59.775 1.00 54.66 357 LEU A CA 1
ATOM 2832 C C . LEU A 1 357 ? -45.695 -39.996 58.270 1.00 54.66 357 LEU A C 1
ATOM 2834 O O . LEU A 1 357 ? -44.791 -39.822 57.459 1.00 54.66 357 LEU A O 1
ATOM 2838 N N . HIS A 1 358 ? -46.931 -40.348 57.905 1.00 62.94 358 HIS A N 1
ATOM 2839 C CA . HIS A 1 358 ? -47.393 -40.508 56.533 1.00 62.94 358 HIS A CA 1
ATOM 2840 C C . HIS A 1 358 ? -47.284 -39.225 55.692 1.00 62.94 358 HIS A C 1
ATOM 2842 O O . HIS A 1 358 ? -46.756 -39.290 54.587 1.00 62.94 358 HIS A O 1
ATOM 2848 N N . ASP A 1 359 ? -47.690 -38.067 56.218 1.00 56.88 359 ASP A N 1
ATOM 2849 C CA . ASP A 1 359 ? -47.683 -36.790 55.488 1.00 56.88 359 ASP A CA 1
ATOM 2850 C C . ASP A 1 359 ? -46.252 -36.264 55.301 1.00 56.88 359 ASP A C 1
ATOM 2852 O O . ASP A 1 359 ? -45.893 -35.758 54.236 1.00 56.88 359 ASP A O 1
ATOM 2856 N N . VAL A 1 360 ? -45.390 -36.467 56.305 1.00 61.72 360 VAL A N 1
ATOM 2857 C CA . VAL A 1 360 ? -43.953 -36.145 56.224 1.00 61.72 360 VAL A CA 1
ATOM 2858 C C . VAL A 1 360 ? -43.254 -37.032 55.190 1.00 61.72 360 VAL A C 1
ATOM 2860 O O . VAL A 1 360 ? -42.479 -36.534 54.372 1.00 61.72 360 VAL A O 1
ATOM 2863 N N . LEU A 1 361 ? -43.564 -38.333 55.169 1.00 63.16 361 LEU A N 1
ATOM 2864 C CA . LEU A 1 361 ? -43.050 -39.268 54.163 1.00 63.16 361 LEU A CA 1
ATOM 2865 C C . LEU A 1 361 ? -43.565 -38.939 52.756 1.00 63.16 361 LEU A C 1
ATOM 2867 O O . LEU A 1 361 ? -42.815 -39.058 51.788 1.00 63.16 361 LEU A O 1
ATOM 2871 N N . GLN A 1 362 ? -44.814 -38.488 52.622 1.00 66.50 362 GLN A N 1
ATOM 2872 C CA . GLN A 1 362 ? -45.386 -38.086 51.335 1.00 66.50 362 GLN A CA 1
ATOM 2873 C C . GLN A 1 362 ? -44.718 -36.819 50.790 1.00 66.50 362 GLN A C 1
ATOM 2875 O O . GLN A 1 362 ? -44.382 -36.759 49.606 1.00 66.50 362 GLN A O 1
ATOM 2880 N N . MET A 1 363 ? -44.458 -35.838 51.657 1.00 68.44 363 MET A N 1
ATOM 2881 C CA . MET A 1 363 ? -43.762 -34.604 51.299 1.00 68.44 363 MET A CA 1
ATOM 2882 C C . MET A 1 363 ? -42.287 -34.862 50.945 1.00 68.44 363 MET A C 1
ATOM 2884 O O . MET A 1 363 ? -41.798 -34.332 49.946 1.00 68.44 363 MET A O 1
ATOM 2888 N N . GLN A 1 364 ? -41.599 -35.746 51.681 1.00 63.56 364 GLN A N 1
ATOM 2889 C CA . GLN A 1 364 ? -40.249 -36.198 51.320 1.00 63.56 364 GLN A CA 1
ATOM 2890 C C . GLN A 1 364 ? -40.226 -36.953 49.987 1.00 63.56 364 GLN A C 1
ATOM 2892 O O . GLN A 1 364 ? -39.339 -36.708 49.173 1.00 63.56 364 GLN A O 1
ATOM 2897 N N . MET A 1 365 ? -41.200 -37.831 49.722 1.00 66.06 365 MET A N 1
ATOM 2898 C CA . MET A 1 365 ? -41.311 -38.521 48.430 1.00 66.06 365 MET A CA 1
ATOM 2899 C C . MET A 1 365 ? -41.609 -37.562 47.269 1.00 66.06 365 MET A C 1
ATOM 2901 O O . MET A 1 365 ? -41.140 -37.780 46.153 1.00 66.06 365 MET A O 1
ATOM 2905 N N . ALA A 1 366 ? -42.371 -36.493 47.506 1.00 68.69 366 ALA A N 1
ATOM 2906 C CA . ALA A 1 366 ? -42.612 -35.458 46.505 1.00 68.69 366 ALA A CA 1
ATOM 2907 C C . ALA A 1 366 ? -41.342 -34.636 46.218 1.00 68.69 366 ALA A C 1
ATOM 2909 O O . ALA A 1 366 ? -41.025 -34.386 45.055 1.00 68.69 366 ALA A O 1
ATOM 2910 N N . GLN A 1 367 ? -40.573 -34.278 47.253 1.00 67.81 367 GLN A N 1
ATOM 2911 C CA . GLN A 1 367 ? -39.286 -33.593 47.094 1.00 67.81 367 GLN A CA 1
ATOM 2912 C C . GLN A 1 367 ? -38.243 -34.455 46.379 1.00 67.81 367 GLN A C 1
ATOM 2914 O O . GLN A 1 367 ? -37.541 -33.951 45.503 1.00 67.81 367 GLN A O 1
ATOM 2919 N N . THR A 1 368 ? -38.144 -35.749 46.697 1.00 66.31 368 THR A N 1
ATOM 2920 C CA . THR A 1 368 ? -37.196 -36.639 46.012 1.00 66.31 368 THR A CA 1
ATOM 2921 C C . THR A 1 368 ? -37.573 -36.854 44.552 1.00 66.31 368 THR A C 1
ATOM 2923 O O . THR A 1 368 ? -36.685 -36.805 43.704 1.00 66.31 368 THR A O 1
ATOM 2926 N N . ARG A 1 369 ? -38.867 -36.980 44.223 1.00 67.62 369 ARG A N 1
ATOM 2927 C CA . ARG A 1 369 ? -39.329 -37.012 42.823 1.00 67.62 369 ARG A CA 1
ATOM 2928 C C . ARG A 1 369 ? -38.997 -35.722 42.074 1.00 67.62 369 ARG A C 1
ATOM 2930 O O . ARG A 1 369 ? -38.446 -35.797 40.984 1.00 67.62 369 ARG A O 1
ATOM 2937 N N . ALA A 1 370 ? -39.230 -34.556 42.677 1.00 68.25 370 ALA A N 1
ATOM 2938 C CA . ALA A 1 370 ? -38.893 -33.272 42.059 1.00 68.25 370 ALA A CA 1
ATOM 2939 C C . ALA A 1 370 ? -37.379 -33.108 41.818 1.00 68.25 370 ALA A C 1
ATOM 2941 O O . ALA A 1 370 ? -36.958 -32.605 40.776 1.00 68.25 370 ALA A O 1
ATOM 2942 N N . LEU A 1 371 ? -36.540 -33.569 42.753 1.00 70.25 371 LEU A N 1
ATOM 2943 C CA . LEU A 1 371 ? -35.084 -33.585 42.580 1.00 70.25 371 LEU A CA 1
ATOM 2944 C C . LEU A 1 371 ? -34.646 -34.551 41.471 1.00 70.25 371 LEU A C 1
ATOM 2946 O O . LEU A 1 371 ? -33.731 -34.239 40.710 1.00 70.25 371 LEU A O 1
ATOM 2950 N N . GLN A 1 372 ? -35.311 -35.698 41.352 1.00 74.44 372 GLN A N 1
ATOM 2951 C CA . GLN A 1 372 ? -35.017 -36.709 40.340 1.00 74.44 372 GLN A CA 1
ATOM 2952 C C . GLN A 1 372 ? -35.439 -36.251 38.932 1.00 74.44 372 GLN A C 1
ATOM 2954 O O . GLN A 1 372 ? -34.679 -36.431 37.979 1.00 74.44 372 GLN A O 1
ATOM 2959 N N . ASP A 1 373 ? -36.578 -35.566 38.811 1.00 73.12 373 ASP A N 1
ATOM 2960 C CA . ASP A 1 373 ? -37.030 -34.942 37.563 1.00 73.12 373 ASP A CA 1
ATOM 2961 C C . ASP A 1 373 ? -36.106 -33.792 37.135 1.00 73.12 373 ASP A C 1
ATOM 2963 O O . ASP A 1 373 ? -35.732 -33.697 35.963 1.00 73.12 373 ASP A O 1
ATOM 2967 N N . ASN A 1 374 ? -35.642 -32.971 38.084 1.00 72.69 374 ASN A N 1
ATOM 2968 C CA . ASN A 1 374 ? -34.646 -31.932 37.812 1.00 72.69 374 ASN A CA 1
ATOM 2969 C C . ASN A 1 374 ? -33.298 -32.524 37.376 1.00 72.69 374 ASN A C 1
ATOM 2971 O O . ASN A 1 374 ? -32.683 -32.017 36.437 1.00 72.69 374 ASN A O 1
ATOM 2975 N N . ALA A 1 375 ? -32.849 -33.621 37.994 1.00 71.31 375 ALA A N 1
ATOM 2976 C CA . ALA A 1 375 ? -31.629 -34.315 37.586 1.00 71.31 375 ALA A CA 1
ATOM 2977 C C . ALA A 1 375 ? -31.740 -34.872 36.154 1.00 71.31 375 ALA A C 1
ATOM 2979 O O . ALA A 1 375 ? -30.807 -34.730 35.361 1.00 71.31 375 ALA A O 1
ATOM 2980 N N . LEU A 1 376 ? -32.895 -35.436 35.786 1.00 76.62 376 LEU A N 1
ATOM 2981 C CA . LEU A 1 376 ? -33.175 -35.908 34.426 1.00 76.62 376 LEU A CA 1
ATOM 2982 C C . LEU A 1 376 ? -33.238 -34.759 33.407 1.00 76.62 376 LEU A C 1
ATOM 2984 O O . LEU A 1 376 ? -32.727 -34.901 32.293 1.00 76.62 376 LEU A O 1
ATOM 2988 N N . ALA A 1 377 ? -33.820 -33.616 33.779 1.00 73.12 377 ALA A N 1
ATOM 2989 C CA . ALA A 1 377 ? -33.867 -32.422 32.935 1.00 73.12 377 ALA A CA 1
ATOM 2990 C C . ALA A 1 377 ? -32.465 -31.842 32.682 1.00 73.12 377 ALA A C 1
ATOM 2992 O O . ALA A 1 377 ? -32.117 -31.541 31.537 1.00 73.12 377 ALA A O 1
ATOM 2993 N N . PHE A 1 378 ? -31.627 -31.769 33.721 1.00 72.12 378 PHE A N 1
ATOM 2994 C CA . PHE A 1 378 ? -30.223 -31.375 33.590 1.00 72.12 378 PHE A CA 1
ATOM 2995 C C . PHE A 1 378 ? -29.439 -32.340 32.706 1.00 72.12 378 PHE A C 1
ATOM 2997 O O . PHE A 1 378 ? -28.669 -31.904 31.850 1.00 72.12 378 PHE A O 1
ATOM 3004 N N . HIS A 1 379 ? -29.657 -33.647 32.868 1.00 73.06 379 HIS A N 1
ATOM 3005 C CA . HIS A 1 379 ? -28.967 -34.642 32.059 1.00 73.06 379 HIS A CA 1
ATOM 3006 C C . HIS A 1 379 ? -29.342 -34.520 30.576 1.00 73.06 379 HIS A C 1
ATOM 3008 O O . HIS A 1 379 ? -28.442 -34.557 29.737 1.00 73.06 379 HIS A O 1
ATOM 3014 N N . LYS A 1 380 ? -30.631 -34.289 30.265 1.00 77.50 380 LYS A N 1
ATOM 3015 C CA . LYS A 1 380 ? -31.123 -34.016 28.902 1.00 77.50 380 LYS A CA 1
ATOM 3016 C C . LYS A 1 380 ? -30.496 -32.761 28.296 1.00 77.50 380 LYS A C 1
ATOM 3018 O O . LYS A 1 380 ? -29.941 -32.841 27.201 1.00 77.50 380 LYS A O 1
ATOM 3023 N N . LEU A 1 381 ? -30.508 -31.644 29.028 1.00 76.94 381 LEU A N 1
ATOM 3024 C CA . LEU A 1 381 ? -29.881 -30.385 28.604 1.00 76.94 381 LEU A CA 1
ATOM 3025 C C . LEU A 1 381 ? -28.388 -30.556 28.301 1.00 76.94 381 LEU A C 1
ATOM 3027 O O . LEU A 1 381 ? -27.882 -30.005 27.322 1.00 76.94 381 LEU A O 1
ATOM 3031 N N . ASN A 1 382 ? -27.684 -31.346 29.114 1.00 74.31 382 ASN A N 1
ATOM 3032 C CA . ASN A 1 382 ? -26.261 -31.589 28.915 1.00 74.31 382 ASN A CA 1
ATOM 3033 C C . ASN A 1 382 ? -26.003 -32.470 27.679 1.00 74.31 382 ASN A C 1
ATOM 3035 O O . ASN A 1 382 ? -25.123 -32.160 26.876 1.00 74.31 382 ASN A O 1
ATOM 3039 N N . THR A 1 383 ? -26.811 -33.515 27.455 1.00 78.50 383 THR A N 1
ATOM 3040 C CA . THR A 1 383 ? -26.734 -34.324 26.223 1.00 78.50 383 THR A CA 1
ATOM 3041 C C . THR A 1 383 ? -27.043 -33.520 24.961 1.00 78.50 383 THR A C 1
ATOM 3043 O O . THR A 1 383 ? -26.324 -33.662 23.971 1.00 78.50 383 THR A O 1
ATOM 3046 N N . ASP A 1 384 ? -28.041 -32.635 24.989 1.00 79.06 384 ASP A N 1
ATOM 3047 C CA . ASP A 1 384 ? -28.376 -31.788 23.838 1.00 79.06 384 ASP A CA 1
ATOM 3048 C C . ASP A 1 384 ? -27.256 -30.789 23.533 1.00 79.06 384 ASP A C 1
ATOM 3050 O O . ASP A 1 384 ? -26.894 -30.583 22.371 1.00 79.06 384 ASP A O 1
ATOM 3054 N N . ARG A 1 385 ? -26.629 -30.225 24.572 1.00 75.50 385 ARG A N 1
ATOM 3055 C CA . ARG A 1 385 ? -25.473 -29.333 24.423 1.00 75.50 385 ARG A CA 1
ATOM 3056 C C . ARG A 1 385 ? -24.271 -30.048 23.801 1.00 75.50 385 ARG A C 1
ATOM 3058 O O . ARG A 1 385 ? -23.637 -29.488 22.905 1.00 75.50 385 ARG A O 1
ATOM 3065 N N . ILE A 1 386 ? -23.986 -31.282 24.221 1.00 82.12 386 ILE A N 1
ATOM 3066 C CA . ILE A 1 386 ? -22.910 -32.109 23.649 1.00 82.12 386 ILE A CA 1
ATOM 3067 C C . ILE A 1 386 ? -23.210 -32.445 22.180 1.00 82.12 386 ILE A C 1
ATOM 3069 O O . ILE A 1 386 ? -22.332 -32.308 21.326 1.00 82.12 386 ILE A O 1
ATOM 3073 N N . MET A 1 387 ? -24.452 -32.816 21.849 1.00 81.19 387 MET A N 1
ATOM 3074 C CA . MET A 1 387 ? -24.841 -33.104 20.463 1.00 81.19 387 MET A CA 1
ATOM 3075 C C . MET A 1 387 ? -24.765 -31.869 19.556 1.00 81.19 387 MET A C 1
ATOM 3077 O O . MET A 1 387 ? -24.330 -31.979 18.406 1.00 81.19 387 MET A O 1
ATOM 3081 N N . LEU A 1 388 ? -25.137 -30.689 20.059 1.00 79.06 388 LEU A N 1
ATOM 3082 C CA . LEU A 1 388 ? -25.013 -29.428 19.325 1.00 79.06 388 LEU A CA 1
ATOM 3083 C C . LEU A 1 388 ? -23.549 -29.048 19.071 1.00 79.06 388 LEU A C 1
ATOM 3085 O O . LEU A 1 388 ? -23.225 -28.637 17.955 1.00 79.06 388 LEU A O 1
ATOM 3089 N N . HIS A 1 389 ? -22.662 -29.231 20.055 1.00 78.12 389 HIS A N 1
ATOM 3090 C CA . HIS A 1 389 ? -21.222 -29.023 19.873 1.00 78.12 389 HIS A CA 1
ATOM 3091 C C . HIS A 1 389 ? -20.634 -29.983 18.832 1.00 78.12 389 HIS A C 1
ATOM 3093 O O . HIS A 1 389 ? -20.013 -29.530 17.872 1.00 78.12 389 HIS A O 1
ATOM 3099 N N . ALA A 1 390 ? -20.931 -31.281 18.931 1.00 80.62 390 ALA A N 1
ATOM 3100 C CA . ALA A 1 390 ? -20.461 -32.276 17.965 1.00 80.62 390 ALA A CA 1
ATOM 3101 C C . ALA A 1 390 ? -20.979 -32.014 16.536 1.00 80.62 390 ALA A C 1
ATOM 3103 O O . ALA A 1 390 ? -20.311 -32.329 15.548 1.00 80.62 390 ALA A O 1
ATOM 3104 N N . LYS A 1 391 ? -22.180 -31.437 16.396 1.00 85.06 391 LYS A N 1
ATOM 3105 C CA . LYS A 1 391 ? -22.722 -31.032 15.093 1.00 85.06 391 LYS A CA 1
ATOM 3106 C C . LYS A 1 391 ? -21.974 -29.825 14.517 1.00 85.06 391 LYS A C 1
ATOM 3108 O O . LYS A 1 391 ? -21.623 -29.866 13.340 1.00 85.06 391 LYS A O 1
ATOM 3113 N N . ARG A 1 392 ? -21.673 -28.807 15.336 1.00 81.94 392 ARG A N 1
ATOM 3114 C CA . ARG A 1 392 ? -20.874 -27.642 14.912 1.00 81.94 392 ARG A CA 1
ATOM 3115 C C . ARG A 1 392 ? -19.476 -28.047 14.458 1.00 81.94 392 ARG A C 1
ATOM 3117 O O . ARG A 1 392 ? -19.086 -27.666 13.363 1.00 81.94 392 ARG A O 1
ATOM 3124 N N . GLU A 1 393 ? -18.787 -28.906 15.208 1.00 83.50 393 GLU A N 1
ATOM 3125 C CA . GLU A 1 393 ? -17.451 -29.395 14.828 1.00 83.50 393 GLU A CA 1
ATOM 3126 C C . GLU A 1 393 ? -17.459 -30.134 13.478 1.00 83.50 393 GLU A C 1
ATOM 3128 O O . GLU A 1 393 ? -16.572 -29.949 12.643 1.00 83.50 393 GLU A O 1
ATOM 3133 N N . ARG A 1 394 ? -18.495 -30.942 13.206 1.00 85.12 394 ARG A N 1
ATOM 3134 C CA . ARG A 1 394 ? -18.650 -31.617 11.903 1.00 85.12 394 ARG A CA 1
ATOM 3135 C C . ARG A 1 394 ? -18.915 -30.639 10.761 1.00 85.12 394 ARG A C 1
ATOM 3137 O O . ARG A 1 394 ? -18.432 -30.867 9.648 1.00 85.12 394 ARG A O 1
ATOM 3144 N N . ASP A 1 395 ? -19.698 -29.595 11.007 1.00 85.19 395 ASP A N 1
ATOM 3145 C CA . ASP A 1 395 ? -20.028 -28.591 9.996 1.00 85.19 395 ASP A CA 1
ATOM 3146 C C . ASP A 1 395 ? -18.834 -27.661 9.718 1.00 85.19 395 ASP A C 1
ATOM 3148 O O . ASP A 1 395 ? -18.547 -27.379 8.552 1.00 85.19 395 ASP A O 1
ATOM 3152 N N . GLU A 1 396 ? -18.062 -27.295 10.744 1.00 84.75 396 GLU A N 1
ATOM 3153 C CA . GLU A 1 396 ? -16.790 -26.571 10.622 1.00 84.75 396 GLU A CA 1
ATOM 3154 C C . GLU A 1 396 ? -15.753 -27.387 9.840 1.00 84.75 396 GLU A C 1
ATOM 3156 O O . GLU A 1 396 ? -15.180 -26.885 8.871 1.00 84.75 396 GLU A O 1
ATOM 3161 N N . ALA A 1 397 ? -15.585 -28.676 10.155 1.00 83.94 397 ALA A N 1
ATOM 3162 C CA . ALA A 1 397 ? -14.683 -29.560 9.414 1.00 83.94 397 ALA A CA 1
ATOM 3163 C C . ALA A 1 397 ? -15.087 -29.707 7.933 1.00 83.94 397 ALA A C 1
ATOM 3165 O O . ALA A 1 397 ? -14.234 -29.740 7.039 1.00 83.94 397 ALA A O 1
ATOM 3166 N N . LYS A 1 398 ? -16.395 -29.761 7.632 1.00 90.00 398 LYS A N 1
ATOM 3167 C CA . LYS A 1 398 ? -16.897 -29.749 6.245 1.00 90.00 398 LYS A CA 1
ATOM 3168 C C . LYS A 1 398 ? -16.608 -28.425 5.543 1.00 90.00 398 LYS A C 1
ATOM 3170 O O . LYS A 1 398 ? -16.240 -28.442 4.367 1.00 90.00 398 LYS A O 1
ATOM 3175 N N . TYR A 1 399 ? -16.785 -27.298 6.228 1.00 83.50 399 TYR A N 1
ATOM 3176 C CA . TYR A 1 399 ? -16.495 -25.977 5.673 1.00 83.50 399 TYR A CA 1
ATOM 3177 C C . TYR A 1 399 ? -15.004 -25.795 5.389 1.00 83.50 399 TYR A C 1
ATOM 3179 O O . TYR A 1 399 ? -14.650 -25.351 4.297 1.00 83.50 399 TYR A O 1
ATOM 3187 N N . GLN A 1 400 ? -14.134 -26.225 6.304 1.00 83.12 400 GLN A N 1
ATOM 3188 C CA . GLN A 1 400 ? -12.685 -26.191 6.110 1.00 83.12 400 GLN A CA 1
ATOM 3189 C C . GLN A 1 400 ? -12.244 -27.043 4.915 1.00 83.12 400 GLN A C 1
ATOM 3191 O O . GLN A 1 400 ? -11.469 -26.568 4.087 1.00 83.12 400 GLN A O 1
ATOM 3196 N N . ARG A 1 401 ? -12.798 -28.253 4.741 1.00 88.75 401 ARG A N 1
ATOM 3197 C CA . ARG A 1 401 ? -12.523 -29.077 3.547 1.00 88.75 401 ARG A CA 1
ATOM 3198 C C . ARG A 1 401 ? -12.969 -28.401 2.250 1.00 88.75 401 ARG A C 1
ATOM 3200 O O . ARG A 1 401 ? -12.226 -28.406 1.275 1.00 88.75 401 ARG A O 1
ATOM 3207 N N . LYS A 1 402 ? -14.152 -27.775 2.233 1.00 88.19 402 LYS A N 1
ATOM 3208 C CA . LYS A 1 402 ? -14.628 -27.022 1.056 1.00 88.19 402 LYS A CA 1
ATOM 3209 C C . LYS A 1 402 ? -13.734 -25.822 0.736 1.00 88.19 402 LYS A C 1
ATOM 3211 O O . LYS A 1 402 ? -13.511 -25.540 -0.440 1.00 88.19 402 LYS A O 1
ATOM 3216 N N . LEU A 1 403 ? -13.227 -25.136 1.760 1.00 84.50 403 LEU A N 1
ATOM 3217 C CA . LEU A 1 403 ? -12.265 -24.044 1.611 1.00 84.50 403 LEU A CA 1
ATOM 3218 C C . LEU A 1 403 ? -10.942 -24.544 1.024 1.00 84.50 403 LEU A C 1
ATOM 3220 O O . LEU A 1 403 ? -10.491 -23.980 0.033 1.00 84.50 403 LEU A O 1
ATOM 3224 N N . GLN A 1 404 ? -10.383 -25.635 1.554 1.00 85.69 404 GLN A N 1
ATOM 3225 C CA . GLN A 1 404 ? -9.156 -26.253 1.033 1.00 85.69 404 GLN A CA 1
ATOM 3226 C C . GLN A 1 404 ? -9.303 -26.719 -0.426 1.00 85.69 404 GLN A C 1
ATOM 3228 O O . GLN A 1 404 ? -8.417 -26.497 -1.249 1.00 85.69 404 GLN A O 1
ATOM 3233 N N . ASP A 1 405 ? -10.447 -27.302 -0.794 1.00 89.06 405 ASP A N 1
ATOM 3234 C CA . ASP A 1 405 ? -10.715 -27.685 -2.186 1.00 89.06 405 ASP A CA 1
ATOM 3235 C C . ASP A 1 405 ? -10.849 -26.467 -3.114 1.00 89.06 405 ASP A C 1
ATOM 3237 O O . ASP A 1 405 ? -10.440 -26.509 -4.281 1.00 89.06 405 ASP A O 1
ATOM 3241 N N . ALA A 1 406 ? -11.434 -25.369 -2.624 1.00 85.12 406 ALA A N 1
ATOM 3242 C CA . ALA A 1 406 ? -11.577 -24.133 -3.384 1.00 85.12 406 ALA A CA 1
ATOM 3243 C C . ALA A 1 406 ? -10.227 -23.428 -3.590 1.00 85.12 406 ALA A C 1
ATOM 3245 O O . ALA A 1 406 ? -9.940 -22.994 -4.712 1.00 85.12 406 ALA A O 1
ATOM 3246 N N . THR A 1 407 ? -9.382 -23.368 -2.556 1.00 83.69 407 THR A N 1
ATOM 3247 C CA . THR A 1 407 ? -8.028 -22.801 -2.646 1.00 83.69 407 THR A CA 1
ATOM 3248 C C . THR A 1 407 ? -7.145 -23.646 -3.560 1.00 83.69 407 THR A C 1
ATOM 3250 O O . THR A 1 407 ? -6.570 -23.102 -4.503 1.00 83.69 407 THR A O 1
ATOM 3253 N N . ALA A 1 408 ? -7.155 -24.976 -3.421 1.00 85.94 408 ALA A N 1
ATOM 3254 C CA . ALA A 1 408 ? -6.411 -25.878 -4.302 1.00 85.94 408 ALA A CA 1
ATOM 3255 C C . ALA A 1 408 ? -6.854 -25.761 -5.776 1.00 85.94 408 ALA A C 1
ATOM 3257 O O . ALA A 1 408 ? -6.031 -25.793 -6.696 1.00 85.94 408 ALA A O 1
ATOM 3258 N N . LYS A 1 409 ? -8.157 -25.580 -6.045 1.00 88.50 409 LYS A N 1
ATOM 3259 C CA . LYS A 1 409 ? -8.657 -25.310 -7.408 1.00 88.50 409 LYS A CA 1
ATOM 3260 C C . LYS A 1 409 ? -8.185 -23.958 -7.947 1.00 88.50 409 LYS A C 1
ATOM 3262 O O . LYS A 1 409 ? -7.901 -23.859 -9.144 1.00 88.50 409 LYS A O 1
ATOM 3267 N N . LEU A 1 410 ? -8.117 -22.926 -7.108 1.00 84.25 410 LEU A N 1
ATOM 3268 C CA . LEU A 1 410 ? -7.594 -21.610 -7.484 1.00 84.25 410 LEU A CA 1
ATOM 3269 C C . LEU A 1 410 ? -6.099 -21.676 -7.807 1.00 84.25 410 LEU A C 1
ATOM 3271 O O . LEU A 1 410 ? -5.689 -21.196 -8.864 1.00 84.25 410 LEU A O 1
ATOM 3275 N N . GLU A 1 411 ? -5.310 -22.353 -6.977 1.00 84.62 411 GLU A N 1
ATOM 3276 C CA . GLU A 1 411 ? -3.877 -22.566 -7.200 1.00 84.62 411 GLU A CA 1
ATOM 3277 C C . GLU A 1 411 ? -3.605 -23.349 -8.488 1.00 84.62 411 GLU A C 1
ATOM 3279 O O . GLU A 1 411 ? -2.775 -22.938 -9.302 1.00 84.62 411 GLU A O 1
ATOM 3284 N N . ARG A 1 412 ? -4.368 -24.418 -8.759 1.00 86.31 412 ARG A N 1
ATOM 3285 C CA . ARG A 1 412 ? -4.284 -25.163 -10.031 1.00 86.31 412 ARG A CA 1
ATOM 3286 C C . ARG A 1 412 ? -4.622 -24.292 -11.245 1.00 86.31 412 ARG A C 1
ATOM 3288 O O . ARG A 1 412 ? -3.994 -24.413 -12.293 1.00 86.31 412 ARG A O 1
ATOM 3295 N N . LYS A 1 413 ? -5.589 -23.377 -11.127 1.00 84.00 413 LYS A N 1
ATOM 3296 C CA . LYS A 1 413 ? -5.917 -22.430 -12.209 1.00 84.00 413 LYS A CA 1
ATOM 3297 C C . LYS A 1 413 ? -4.828 -21.376 -12.405 1.00 84.00 413 LYS A C 1
ATOM 3299 O O . LYS A 1 413 ? -4.534 -21.027 -13.548 1.00 84.00 413 LYS A O 1
ATOM 3304 N N . LEU A 1 414 ? -4.237 -20.865 -11.326 1.00 81.94 414 LEU A N 1
ATOM 3305 C CA . LEU A 1 414 ? -3.155 -19.879 -11.390 1.00 81.94 414 LEU A CA 1
ATOM 3306 C C . LEU A 1 414 ? -1.876 -20.489 -11.969 1.00 81.94 414 LEU A C 1
ATOM 3308 O O . LEU A 1 414 ? -1.269 -19.893 -12.855 1.00 81.94 414 LEU A O 1
ATOM 3312 N N . THR A 1 415 ? -1.513 -21.700 -11.549 1.00 83.00 415 THR A N 1
ATOM 3313 C CA . THR A 1 415 ? -0.373 -22.448 -12.107 1.00 83.00 415 THR A CA 1
ATOM 3314 C C . THR A 1 415 ? -0.587 -22.787 -13.582 1.00 83.00 415 THR A C 1
ATOM 3316 O O . THR A 1 415 ? 0.296 -22.521 -14.392 1.00 83.00 415 THR A O 1
ATOM 3319 N N . ALA A 1 416 ? -1.780 -23.245 -13.982 1.00 83.12 416 ALA A N 1
ATOM 3320 C CA . ALA A 1 416 ? -2.099 -23.480 -15.393 1.00 83.12 416 ALA A CA 1
ATOM 3321 C C . ALA A 1 416 ? -2.061 -22.194 -16.244 1.00 83.12 416 ALA A C 1
ATOM 3323 O O . ALA A 1 416 ? -1.625 -22.230 -17.395 1.00 83.12 416 ALA A O 1
ATOM 3324 N N . LYS A 1 417 ? -2.490 -21.045 -15.699 1.00 84.19 417 LYS A N 1
ATOM 3325 C CA . LYS A 1 417 ? -2.354 -19.742 -16.376 1.00 84.19 417 LYS A CA 1
ATOM 3326 C C . LYS A 1 417 ? -0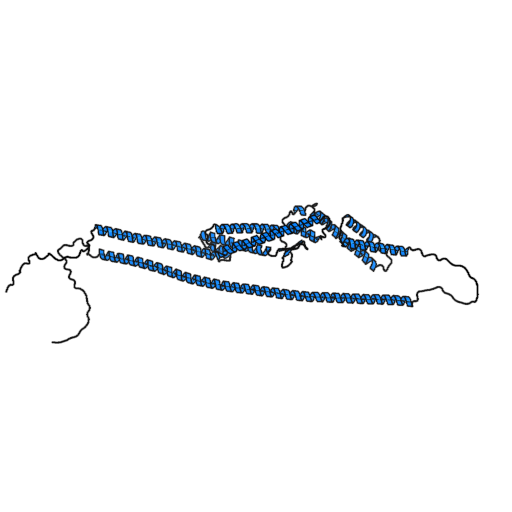.888 -19.334 -16.534 1.00 84.19 417 LYS A C 1
ATOM 3328 O O . LYS A 1 417 ? -0.514 -18.926 -17.628 1.00 84.19 417 LYS A O 1
ATOM 3333 N N . ARG A 1 418 ? -0.071 -19.501 -15.487 1.00 80.31 418 ARG A N 1
ATOM 3334 C CA . ARG A 1 418 ? 1.375 -19.222 -15.526 1.00 80.31 418 ARG A CA 1
ATOM 3335 C C . ARG A 1 418 ? 2.098 -20.109 -16.539 1.00 80.31 418 ARG A C 1
ATOM 3337 O O . ARG A 1 418 ? 2.885 -19.592 -17.317 1.00 80.31 418 ARG A O 1
ATOM 3344 N N . LEU A 1 419 ? 1.774 -21.403 -16.598 1.00 82.88 419 LEU A N 1
ATOM 3345 C CA . LEU A 1 419 ? 2.329 -22.321 -17.601 1.00 82.88 419 LEU A CA 1
ATOM 3346 C C . LEU A 1 419 ? 1.929 -21.924 -19.027 1.00 82.88 419 LEU A C 1
ATOM 3348 O O . LEU A 1 419 ? 2.778 -21.894 -19.910 1.00 82.88 419 LEU A O 1
ATOM 3352 N N . LYS A 1 420 ? 0.664 -21.544 -19.254 1.00 84.50 420 LYS A N 1
ATOM 3353 C CA . LYS A 1 420 ? 0.214 -21.050 -20.567 1.00 84.50 420 LYS A CA 1
ATOM 3354 C C . LYS A 1 420 ? 0.865 -19.725 -20.965 1.00 84.50 420 LYS A C 1
ATOM 3356 O O . LYS A 1 420 ? 1.082 -19.507 -22.152 1.00 84.50 420 LYS A O 1
ATOM 3361 N N . GLN A 1 421 ? 1.136 -18.835 -20.009 1.00 81.44 421 GLN A N 1
ATOM 3362 C CA . GLN A 1 421 ? 1.898 -17.610 -20.263 1.00 81.44 421 GLN A CA 1
ATOM 3363 C C . GLN A 1 421 ? 3.350 -17.940 -20.601 1.00 81.44 421 GLN A C 1
ATOM 3365 O O . GLN A 1 421 ? 3.799 -17.541 -21.662 1.00 81.44 421 GLN A O 1
ATOM 3370 N N . ALA A 1 422 ? 4.018 -18.783 -19.813 1.00 79.69 422 ALA A N 1
ATOM 3371 C CA . ALA A 1 422 ? 5.383 -19.219 -20.100 1.00 79.69 422 ALA A CA 1
ATOM 3372 C C . ALA A 1 422 ? 5.513 -19.914 -21.470 1.00 79.69 422 ALA A C 1
ATOM 3374 O O . ALA A 1 422 ? 6.480 -19.682 -22.188 1.00 79.69 422 ALA A O 1
ATOM 3375 N N . GLU A 1 423 ? 4.530 -20.725 -21.879 1.00 84.75 423 GLU A N 1
ATOM 3376 C CA . GLU A 1 423 ? 4.519 -21.357 -23.206 1.00 84.75 423 GLU A CA 1
ATOM 3377 C C . GLU A 1 423 ? 4.306 -20.336 -24.339 1.00 84.75 423 GLU A C 1
ATOM 3379 O O . GLU A 1 423 ? 4.899 -20.466 -25.412 1.00 84.75 423 GLU A O 1
ATOM 3384 N N . LYS A 1 424 ? 3.480 -19.303 -24.119 1.00 83.62 424 LYS A N 1
ATOM 3385 C CA . LYS A 1 424 ? 3.325 -18.193 -25.071 1.00 83.62 424 LYS A CA 1
ATOM 3386 C C . LYS A 1 424 ? 4.601 -17.366 -25.171 1.00 83.62 424 LYS A C 1
ATOM 3388 O O . LYS A 1 424 ? 5.063 -17.141 -26.283 1.00 83.62 424 LYS A O 1
ATOM 3393 N N . ASP A 1 425 ? 5.206 -17.020 -24.043 1.00 77.69 425 ASP A N 1
ATOM 3394 C CA . ASP A 1 425 ? 6.455 -16.262 -23.984 1.00 77.69 425 ASP A CA 1
ATOM 3395 C C . ASP A 1 425 ? 7.598 -17.051 -24.652 1.00 77.69 425 ASP A C 1
ATOM 3397 O O . ASP A 1 425 ? 8.392 -16.496 -25.413 1.00 77.69 425 ASP A O 1
ATOM 3401 N N . ALA A 1 426 ? 7.644 -18.376 -24.472 1.00 78.94 426 ALA A N 1
ATOM 3402 C CA . ALA A 1 426 ? 8.584 -19.259 -25.167 1.00 78.94 426 ALA A CA 1
ATOM 3403 C C . ALA A 1 426 ? 8.355 -19.282 -26.693 1.00 78.94 426 ALA A C 1
ATOM 3405 O O . ALA A 1 426 ? 9.308 -19.241 -27.471 1.00 78.94 426 ALA A O 1
ATOM 3406 N N . LYS A 1 427 ? 7.096 -19.305 -27.151 1.00 82.94 427 LYS A N 1
ATOM 3407 C CA . LYS A 1 427 ? 6.769 -19.238 -28.588 1.00 82.94 427 LYS A CA 1
ATOM 3408 C C . LYS A 1 427 ? 7.086 -17.868 -29.188 1.00 82.94 427 LYS A C 1
ATOM 3410 O O . LYS A 1 427 ? 7.598 -17.798 -30.303 1.00 82.94 427 LYS A O 1
ATOM 3415 N N . GLU A 1 428 ? 6.823 -16.789 -28.460 1.00 79.25 428 GLU A N 1
ATOM 3416 C CA . GLU A 1 428 ? 7.124 -15.422 -28.891 1.00 79.25 428 GLU A CA 1
ATOM 3417 C C . GLU A 1 428 ? 8.633 -15.162 -28.943 1.00 79.25 428 GLU A C 1
ATOM 3419 O O . GLU A 1 428 ? 9.11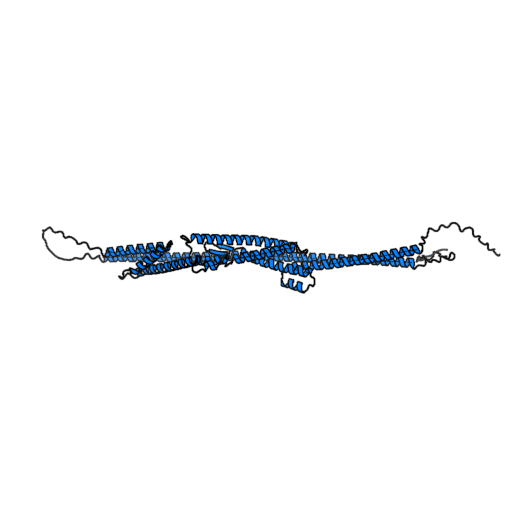9 -14.591 -29.920 1.00 79.25 428 GLU A O 1
ATOM 3424 N N . THR A 1 429 ? 9.397 -15.651 -27.963 1.00 75.25 429 THR A N 1
ATOM 3425 C CA . THR A 1 429 ? 10.868 -15.580 -27.979 1.00 75.25 429 THR A CA 1
ATOM 3426 C C . THR A 1 429 ? 11.470 -16.421 -29.105 1.00 75.25 429 THR A C 1
ATOM 3428 O O . THR A 1 429 ? 12.356 -15.936 -29.809 1.00 75.25 429 THR A O 1
ATOM 3431 N N . ALA A 1 430 ? 10.953 -17.627 -29.364 1.00 73.69 430 ALA A N 1
ATOM 3432 C CA . ALA A 1 430 ? 11.373 -18.441 -30.506 1.00 73.69 430 ALA A CA 1
ATOM 3433 C C . ALA A 1 430 ? 11.065 -17.759 -31.854 1.00 73.69 430 ALA A C 1
ATOM 3435 O O . ALA A 1 430 ? 11.926 -17.708 -32.734 1.00 73.69 430 ALA A O 1
ATOM 3436 N N . ALA A 1 431 ? 9.875 -17.166 -32.008 1.00 76.75 431 ALA A N 1
ATOM 3437 C CA . ALA A 1 431 ? 9.503 -16.419 -33.209 1.00 76.75 431 ALA A CA 1
ATOM 3438 C C . ALA A 1 431 ? 10.338 -15.138 -33.388 1.00 76.75 431 ALA A C 1
ATOM 3440 O O . ALA A 1 431 ? 10.715 -14.792 -34.510 1.00 76.75 431 ALA A O 1
ATOM 3441 N N . ALA A 1 432 ? 10.661 -14.439 -32.296 1.00 68.81 432 ALA A N 1
ATOM 3442 C CA . ALA A 1 432 ? 11.538 -13.274 -32.314 1.00 68.81 432 ALA A CA 1
ATOM 3443 C C . ALA A 1 432 ? 12.975 -13.652 -32.705 1.00 68.81 432 ALA A C 1
ATOM 3445 O O . ALA A 1 432 ? 13.575 -12.963 -33.528 1.00 68.81 432 ALA A O 1
ATOM 3446 N N . ASN A 1 433 ? 13.495 -14.769 -32.190 1.00 69.81 433 ASN A N 1
ATOM 3447 C CA . ASN A 1 433 ? 14.812 -15.290 -32.560 1.00 69.81 433 ASN A CA 1
ATOM 3448 C C . ASN A 1 433 ? 14.861 -15.729 -34.031 1.00 69.81 433 ASN A C 1
ATOM 3450 O O . ASN A 1 433 ? 15.820 -15.408 -34.728 1.00 69.81 433 ASN A O 1
ATOM 3454 N N . ALA A 1 434 ? 13.812 -16.383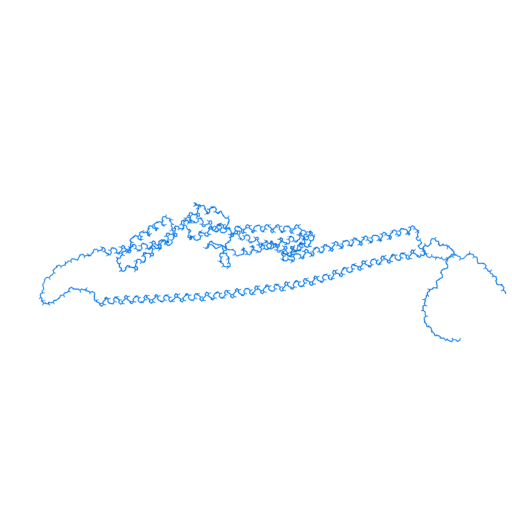 -34.539 1.00 70.62 434 ALA A N 1
ATOM 3455 C CA . ALA A 1 434 ? 13.712 -16.742 -35.955 1.00 70.62 434 ALA A CA 1
ATOM 3456 C C . ALA A 1 434 ? 13.681 -15.501 -36.867 1.00 70.62 434 ALA A C 1
ATOM 3458 O O . ALA A 1 434 ? 14.390 -15.453 -37.872 1.00 70.62 434 ALA A O 1
ATOM 3459 N N . LYS A 1 435 ? 12.925 -14.457 -36.490 1.00 72.00 435 LYS A N 1
ATOM 3460 C CA . LYS A 1 435 ? 12.933 -13.164 -37.199 1.00 72.00 435 LYS A CA 1
ATOM 3461 C C . LYS A 1 435 ? 14.298 -12.480 -37.135 1.00 72.00 435 LYS A C 1
ATOM 3463 O O . LYS A 1 435 ? 14.729 -11.913 -38.132 1.00 72.00 435 LYS A O 1
ATOM 3468 N N . PHE A 1 436 ? 14.979 -12.544 -35.994 1.00 65.69 436 PHE A N 1
ATOM 3469 C CA . PHE A 1 436 ? 16.315 -11.974 -35.824 1.00 65.69 436 PHE A CA 1
ATOM 3470 C C . PHE A 1 436 ? 17.350 -12.672 -36.714 1.00 65.69 436 PHE A C 1
ATOM 3472 O O . PHE A 1 436 ? 18.116 -12.002 -37.400 1.00 65.69 436 PHE A O 1
ATOM 3479 N N . LEU A 1 437 ? 17.326 -14.007 -36.778 1.00 65.88 437 LEU A N 1
ATOM 3480 C CA . LEU A 1 437 ? 18.186 -14.775 -37.681 1.00 65.88 437 LEU A CA 1
ATOM 3481 C C . LEU A 1 437 ? 17.890 -14.459 -39.154 1.00 65.88 437 LEU A C 1
ATOM 3483 O O . LEU A 1 437 ? 18.821 -14.241 -39.922 1.00 65.88 437 LEU A O 1
ATOM 3487 N N . ALA A 1 438 ? 16.616 -14.353 -39.544 1.00 64.06 438 ALA A N 1
ATOM 3488 C CA . ALA A 1 438 ? 16.236 -13.985 -40.910 1.00 64.06 438 ALA A CA 1
ATOM 3489 C C . ALA A 1 438 ? 16.692 -12.563 -41.296 1.00 64.06 438 ALA A C 1
ATOM 3491 O O . ALA A 1 438 ? 17.190 -12.354 -42.402 1.00 64.06 438 ALA A O 1
ATOM 3492 N N . LEU A 1 439 ? 16.568 -11.596 -40.379 1.00 63.53 439 LEU A N 1
ATOM 3493 C CA . LEU A 1 439 ? 17.069 -10.231 -40.575 1.00 63.53 439 LEU A CA 1
ATOM 3494 C C . LEU A 1 439 ? 18.595 -10.205 -40.696 1.00 63.53 439 LEU A C 1
ATOM 3496 O O . LEU A 1 439 ? 19.112 -9.546 -41.592 1.00 63.53 439 LEU A O 1
ATOM 3500 N N . ARG A 1 440 ? 19.306 -10.980 -39.869 1.00 59.75 440 ARG A N 1
ATOM 3501 C CA . ARG A 1 440 ? 20.768 -11.089 -39.924 1.00 59.75 440 ARG A CA 1
ATOM 3502 C C . ARG A 1 440 ? 21.255 -11.656 -41.258 1.00 59.75 440 ARG A C 1
ATOM 3504 O O . ARG A 1 440 ? 22.156 -11.082 -41.859 1.00 59.75 440 ARG A O 1
ATOM 3511 N N . VAL A 1 441 ? 20.616 -12.713 -41.770 1.00 59.00 441 VAL A N 1
ATOM 3512 C CA . VAL A 1 441 ? 20.931 -13.260 -43.104 1.00 59.00 441 VAL A CA 1
ATOM 3513 C C . VAL A 1 441 ? 20.680 -12.211 -44.194 1.00 59.00 441 VAL A C 1
ATOM 3515 O O . VAL A 1 441 ? 21.514 -12.026 -45.077 1.00 59.00 441 VAL A O 1
ATOM 3518 N N . HIS A 1 442 ? 19.572 -11.468 -44.127 1.00 57.03 442 HIS A N 1
ATOM 3519 C CA . HIS A 1 442 ? 19.280 -10.416 -45.104 1.00 57.03 442 HIS A CA 1
ATOM 3520 C C . HIS A 1 442 ? 20.286 -9.247 -45.038 1.00 57.03 442 HIS A C 1
ATOM 3522 O O . HIS A 1 442 ? 20.634 -8.668 -46.072 1.00 57.03 442 HIS A O 1
ATOM 3528 N N . GLU A 1 443 ? 20.772 -8.891 -43.849 1.00 53.94 443 GLU A N 1
ATOM 3529 C CA . GLU A 1 443 ? 21.803 -7.864 -43.667 1.00 53.94 443 GLU A CA 1
ATOM 3530 C C . GLU A 1 443 ? 23.177 -8.321 -44.167 1.00 53.94 443 GLU A C 1
ATOM 3532 O O . GLU A 1 443 ? 23.852 -7.553 -44.855 1.00 53.94 443 GLU A O 1
ATOM 3537 N N . GLU A 1 444 ? 23.563 -9.573 -43.909 1.00 53.75 444 GLU A N 1
ATOM 3538 C CA . GLU A 1 444 ? 24.796 -10.173 -44.435 1.00 53.75 444 GLU A CA 1
ATOM 3539 C C . GLU A 1 444 ? 24.785 -10.188 -45.976 1.00 53.75 444 GLU A C 1
ATOM 3541 O O . GLU A 1 444 ? 25.747 -9.745 -46.608 1.00 53.75 444 GLU A O 1
ATOM 3546 N N . TRP A 1 445 ? 23.658 -10.552 -46.600 1.00 51.69 445 TRP A N 1
ATOM 3547 C CA . TRP A 1 445 ? 23.489 -10.488 -48.059 1.00 51.69 445 TRP A CA 1
ATOM 3548 C C . TRP A 1 445 ? 23.492 -9.061 -48.623 1.00 51.69 445 TRP A C 1
ATOM 3550 O O . TRP A 1 445 ? 24.029 -8.823 -49.709 1.00 51.69 445 TRP A O 1
ATOM 3560 N N . ALA A 1 446 ? 22.938 -8.085 -47.899 1.00 52.56 446 ALA A N 1
ATOM 3561 C CA . ALA A 1 446 ? 23.003 -6.681 -48.303 1.00 52.56 446 ALA A CA 1
ATOM 3562 C C . ALA A 1 446 ? 24.449 -6.157 -48.290 1.00 52.56 446 ALA A C 1
ATOM 3564 O O . ALA A 1 446 ? 24.838 -5.389 -49.174 1.00 52.56 446 ALA A O 1
ATOM 3565 N N . LEU A 1 447 ? 25.252 -6.609 -47.325 1.00 51.53 447 LEU A N 1
ATOM 3566 C CA . LEU A 1 447 ? 26.667 -6.277 -47.183 1.00 51.53 447 LEU A CA 1
ATOM 3567 C C . LEU A 1 447 ? 27.499 -6.876 -48.324 1.00 51.53 447 LEU A C 1
ATOM 3569 O O . LEU A 1 447 ? 28.267 -6.153 -48.959 1.00 51.53 447 LEU A O 1
ATOM 3573 N N . VAL A 1 448 ? 27.265 -8.152 -48.651 1.00 53.91 448 VAL A N 1
ATOM 3574 C CA . VAL A 1 448 ? 27.869 -8.823 -49.814 1.00 53.91 448 VAL A CA 1
ATOM 3575 C C . VAL A 1 448 ? 27.520 -8.086 -51.105 1.00 53.91 448 VAL A C 1
ATOM 3577 O O . VAL A 1 448 ? 28.413 -7.791 -51.894 1.00 53.91 448 VAL A O 1
ATOM 3580 N N . ARG A 1 449 ? 26.252 -7.693 -51.298 1.00 55.91 449 ARG A N 1
ATOM 3581 C CA . ARG A 1 449 ? 25.813 -6.924 -52.474 1.00 55.91 449 ARG A CA 1
ATOM 3582 C C . ARG A 1 449 ? 26.514 -5.568 -52.587 1.00 55.91 449 ARG A C 1
ATOM 3584 O O . ARG A 1 449 ? 26.900 -5.186 -53.687 1.00 55.91 449 ARG A O 1
ATOM 3591 N N . HIS A 1 450 ? 26.708 -4.853 -51.477 1.00 58.22 450 HIS A N 1
ATOM 3592 C CA . HIS A 1 450 ? 27.424 -3.572 -51.480 1.00 58.22 450 HIS A CA 1
ATOM 3593 C C . HIS A 1 450 ? 28.903 -3.742 -51.834 1.00 58.22 450 HIS A C 1
ATOM 3595 O O . HIS A 1 450 ? 29.416 -2.970 -52.638 1.00 58.22 450 HIS A O 1
ATOM 3601 N N . VAL A 1 451 ? 29.573 -4.765 -51.294 1.00 61.00 451 VAL A N 1
ATOM 3602 C CA . VAL A 1 451 ? 30.970 -5.080 -51.643 1.00 61.00 451 VAL A CA 1
ATOM 3603 C C . VAL A 1 451 ? 31.089 -5.468 -53.119 1.00 61.00 451 VAL A C 1
ATOM 3605 O O . VAL A 1 451 ? 32.014 -5.027 -53.792 1.00 61.00 451 VAL A O 1
ATOM 3608 N N . LEU A 1 452 ? 30.122 -6.216 -53.656 1.00 57.28 452 LEU A N 1
ATOM 3609 C CA . LEU A 1 452 ? 30.079 -6.598 -55.071 1.00 57.28 452 LEU A CA 1
ATOM 3610 C C . LEU A 1 452 ? 29.919 -5.385 -55.998 1.00 57.28 452 LEU A C 1
ATOM 3612 O O . LEU A 1 452 ? 30.621 -5.287 -57.000 1.00 57.28 452 LEU A O 1
ATOM 3616 N N . VAL A 1 453 ? 29.045 -4.436 -55.648 1.00 63.44 453 VAL A N 1
ATOM 3617 C CA . VAL A 1 453 ? 28.880 -3.177 -56.397 1.00 63.44 453 VAL A CA 1
ATOM 3618 C C . VAL A 1 453 ? 30.161 -2.343 -56.349 1.00 63.44 453 VAL A C 1
ATOM 3620 O O . VAL A 1 453 ? 30.587 -1.820 -57.373 1.00 63.44 453 VAL A O 1
ATOM 3623 N N . LEU A 1 454 ? 30.808 -2.258 -55.186 1.00 63.62 454 LEU A N 1
ATOM 3624 C CA . LEU A 1 454 ? 32.054 -1.511 -55.014 1.00 63.62 454 LEU A CA 1
ATOM 3625 C C . LEU A 1 454 ? 33.198 -2.143 -55.825 1.00 63.62 454 LEU A C 1
ATOM 3627 O O . LEU A 1 454 ? 33.912 -1.437 -56.532 1.00 63.62 454 LEU A O 1
ATOM 3631 N N . ASN A 1 455 ? 33.299 -3.474 -55.822 1.00 62.41 455 ASN A N 1
ATOM 3632 C CA . ASN A 1 455 ? 34.241 -4.210 -56.664 1.00 62.41 455 ASN A CA 1
ATOM 3633 C C . ASN A 1 455 ? 33.959 -4.004 -58.158 1.00 62.41 455 ASN A C 1
ATOM 3635 O O . ASN A 1 455 ? 34.898 -3.792 -58.915 1.00 62.41 455 ASN A O 1
ATOM 3639 N N . MET A 1 456 ? 32.692 -3.995 -58.591 1.00 61.47 456 MET A N 1
ATOM 3640 C CA . MET A 1 456 ? 32.337 -3.697 -59.986 1.00 61.47 456 MET A CA 1
ATOM 3641 C C . MET A 1 456 ? 32.747 -2.278 -60.392 1.00 61.47 456 MET A C 1
ATOM 3643 O O . MET A 1 456 ? 33.286 -2.090 -61.478 1.00 61.47 456 MET A O 1
ATOM 3647 N N . VAL A 1 457 ? 32.562 -1.285 -59.517 1.00 67.62 457 VAL A N 1
ATOM 3648 C CA . VAL A 1 457 ? 33.008 0.097 -59.767 1.00 67.62 457 VAL A CA 1
ATOM 3649 C C . VAL A 1 457 ? 34.533 0.173 -59.883 1.00 67.62 457 VAL A C 1
ATOM 3651 O O . VAL A 1 457 ? 35.039 0.814 -60.802 1.00 67.62 457 VAL A O 1
ATOM 3654 N N . VAL A 1 458 ? 35.272 -0.521 -59.013 1.00 67.75 458 VAL A N 1
ATOM 3655 C CA . VAL A 1 458 ? 36.741 -0.601 -59.092 1.00 67.75 458 VAL A CA 1
ATOM 3656 C C . VAL A 1 458 ? 37.189 -1.290 -60.382 1.00 67.75 458 VAL A C 1
ATOM 3658 O O . VAL A 1 458 ? 38.088 -0.790 -61.048 1.00 67.75 458 VAL A O 1
ATOM 3661 N N . VAL A 1 459 ? 36.543 -2.387 -60.789 1.00 66.06 459 VAL A N 1
ATOM 3662 C CA . VAL A 1 459 ? 36.848 -3.074 -62.055 1.00 66.06 459 VAL A CA 1
ATOM 3663 C C . VAL A 1 459 ? 36.577 -2.167 -63.256 1.00 66.06 459 VAL A C 1
ATOM 3665 O O . VAL A 1 459 ? 37.407 -2.109 -64.156 1.00 66.06 459 VAL A O 1
ATOM 3668 N N . ILE A 1 460 ? 35.474 -1.412 -63.266 1.00 67.56 460 ILE A N 1
ATOM 3669 C CA . ILE A 1 460 ? 35.174 -0.445 -64.335 1.00 67.56 460 ILE A CA 1
ATOM 3670 C C . ILE A 1 460 ? 36.236 0.663 -64.386 1.00 67.56 460 ILE A C 1
ATOM 3672 O O . ILE A 1 460 ? 36.686 1.023 -65.471 1.00 67.56 460 ILE A O 1
ATOM 3676 N N . LEU A 1 461 ? 36.686 1.163 -63.231 1.00 66.69 461 LEU A N 1
ATOM 3677 C CA . LEU A 1 461 ? 37.757 2.161 -63.140 1.00 66.69 461 LEU A CA 1
ATOM 3678 C C . LEU A 1 461 ? 39.103 1.618 -63.635 1.00 66.69 461 LEU A C 1
ATOM 3680 O O . LEU A 1 461 ? 39.807 2.307 -64.369 1.00 66.69 461 LEU A O 1
ATOM 3684 N N . VAL A 1 462 ? 39.447 0.378 -63.280 1.00 69.06 462 VAL A N 1
ATOM 3685 C CA . VAL A 1 462 ? 40.663 -0.293 -63.764 1.00 69.06 462 VAL A CA 1
ATOM 3686 C C . VAL A 1 462 ? 40.575 -0.550 -65.269 1.00 69.06 462 VAL A C 1
ATOM 3688 O O . VAL A 1 462 ? 41.538 -0.287 -65.976 1.00 69.06 462 VAL A O 1
ATOM 3691 N N . MET A 1 463 ? 39.425 -0.989 -65.786 1.00 60.31 463 MET A N 1
ATOM 3692 C CA . MET A 1 463 ? 39.212 -1.171 -67.227 1.00 60.31 463 MET A CA 1
ATOM 3693 C C . MET A 1 463 ? 39.316 0.154 -67.987 1.00 60.31 463 MET A C 1
ATOM 3695 O O . MET A 1 463 ? 39.916 0.187 -69.056 1.00 60.31 463 MET A O 1
ATOM 3699 N N . ALA A 1 464 ? 38.795 1.250 -67.429 1.00 61.09 464 ALA A N 1
ATOM 3700 C CA . ALA A 1 464 ? 38.953 2.584 -68.000 1.00 61.09 464 ALA A CA 1
ATOM 3701 C C . ALA A 1 464 ? 40.422 3.044 -67.995 1.00 61.09 464 ALA A C 1
ATOM 3703 O O . ALA A 1 464 ? 40.876 3.616 -68.980 1.00 61.09 464 ALA A O 1
ATOM 3704 N N . LEU A 1 465 ? 41.177 2.743 -66.932 1.00 63.88 465 LEU A N 1
ATOM 3705 C CA . LEU A 1 465 ? 42.619 3.008 -66.841 1.00 63.88 465 LEU A CA 1
ATOM 3706 C C . LEU A 1 465 ? 43.430 2.187 -67.847 1.00 63.88 465 LEU A C 1
ATOM 3708 O O . LEU A 1 465 ? 44.284 2.745 -68.521 1.00 63.88 465 LEU A O 1
ATOM 3712 N N . VAL A 1 466 ? 43.150 0.890 -67.984 1.00 64.25 466 VAL A N 1
ATOM 3713 C CA . VAL A 1 466 ? 43.822 0.011 -68.956 1.00 64.25 466 VAL A CA 1
ATOM 3714 C C . VAL A 1 466 ? 43.471 0.417 -70.386 1.00 64.25 466 VAL A C 1
ATOM 3716 O O . VAL A 1 466 ? 44.338 0.417 -71.253 1.00 64.25 466 VAL A O 1
ATOM 3719 N N . PHE A 1 467 ? 42.216 0.793 -70.645 1.00 59.69 467 PHE A N 1
ATOM 3720 C CA . PHE A 1 467 ? 41.801 1.311 -71.946 1.00 59.69 467 PHE A CA 1
ATOM 3721 C C . PHE A 1 467 ? 42.502 2.635 -72.267 1.00 59.69 467 PHE A C 1
ATOM 3723 O O . PHE A 1 467 ? 42.999 2.807 -73.376 1.00 59.69 467 PHE A O 1
ATOM 3730 N N . TRP A 1 468 ? 42.599 3.541 -71.292 1.00 58.88 468 TRP A N 1
ATOM 3731 C CA . TRP A 1 468 ? 43.334 4.796 -71.427 1.00 58.88 468 TRP A CA 1
ATOM 3732 C C . TRP A 1 468 ? 44.824 4.558 -71.690 1.00 58.88 468 TRP A C 1
ATOM 3734 O O . TRP A 1 468 ? 45.362 5.102 -72.648 1.00 58.88 468 TRP A O 1
ATOM 3744 N N . ASP A 1 469 ? 45.457 3.675 -70.916 1.00 53.75 469 ASP A N 1
ATOM 3745 C CA . ASP A 1 469 ? 46.866 3.320 -71.081 1.00 53.75 469 ASP A CA 1
ATOM 3746 C C . ASP A 1 469 ? 47.125 2.649 -72.439 1.00 53.75 469 ASP A C 1
ATOM 3748 O O . ASP A 1 469 ? 48.107 2.948 -73.107 1.00 53.75 469 ASP A O 1
ATOM 3752 N N . ALA A 1 470 ? 46.207 1.812 -72.933 1.00 54.56 470 ALA A N 1
ATOM 3753 C CA . ALA A 1 470 ? 46.289 1.220 -74.271 1.00 54.56 470 ALA A CA 1
ATOM 3754 C C . ALA A 1 470 ? 46.145 2.253 -75.407 1.00 54.56 470 ALA A C 1
ATOM 3756 O O . ALA A 1 470 ? 46.748 2.083 -76.469 1.00 54.56 470 ALA A O 1
ATOM 3757 N N . VAL A 1 471 ? 45.362 3.317 -75.193 1.00 54.66 471 VAL A N 1
ATOM 3758 C CA . VAL A 1 471 ? 45.219 4.440 -76.136 1.00 54.66 471 VAL A CA 1
ATOM 3759 C C . VAL A 1 471 ? 46.464 5.332 -76.125 1.00 54.66 471 VAL A C 1
ATOM 3761 O O . VAL A 1 471 ? 46.858 5.824 -77.179 1.00 54.66 471 VAL A O 1
ATOM 3764 N N . THR A 1 472 ? 47.119 5.508 -74.973 1.00 52.31 472 THR A N 1
ATOM 3765 C CA . THR A 1 472 ? 48.321 6.350 -74.848 1.00 52.31 472 THR A CA 1
ATOM 3766 C C . THR A 1 472 ? 49.640 5.622 -75.126 1.00 52.31 472 THR A C 1
ATOM 3768 O O . THR A 1 472 ? 50.603 6.265 -75.529 1.00 52.31 472 THR A O 1
ATOM 3771 N N . SER A 1 473 ? 49.714 4.302 -74.916 1.00 46.59 473 SER A N 1
ATOM 3772 C CA . SER A 1 473 ? 50.937 3.490 -75.086 1.00 46.59 473 SER A CA 1
ATOM 3773 C C . SER A 1 473 ? 51.146 2.962 -76.505 1.00 46.59 473 SER A C 1
ATOM 3775 O O . SER A 1 473 ? 52.261 2.579 -76.860 1.00 46.59 473 SER A O 1
ATOM 3777 N N . ARG A 1 474 ? 50.103 2.941 -77.344 1.00 44.62 474 ARG A N 1
ATOM 3778 C CA . ARG A 1 474 ? 50.269 2.686 -78.777 1.00 44.62 474 ARG A CA 1
ATOM 3779 C C . ARG A 1 474 ? 50.683 3.984 -79.462 1.00 44.62 474 ARG A C 1
ATOM 3781 O O . ARG A 1 474 ? 50.044 5.011 -79.270 1.00 44.62 474 ARG A O 1
ATOM 3788 N N . GLU A 1 475 ? 51.702 3.910 -80.314 1.00 41.38 475 GLU A N 1
ATOM 3789 C CA . GLU A 1 475 ? 52.277 4.989 -81.143 1.00 41.38 475 GLU A CA 1
ATOM 3790 C C . GLU A 1 475 ? 51.298 5.610 -82.174 1.00 41.38 475 GLU A C 1
ATOM 3792 O O . GLU A 1 475 ? 51.695 6.037 -83.251 1.00 41.38 475 GLU A O 1
ATOM 3797 N N . TRP A 1 476 ? 50.000 5.681 -81.878 1.00 43.50 476 TRP A N 1
ATOM 3798 C CA . TRP A 1 476 ? 48.998 6.379 -82.688 1.00 43.50 476 TRP A CA 1
ATOM 3799 C C . TRP A 1 476 ? 48.984 7.891 -82.419 1.00 43.50 476 TRP A C 1
ATOM 3801 O O . TRP A 1 476 ? 48.381 8.643 -83.177 1.00 43.50 476 TRP A O 1
ATOM 3811 N N . LEU A 1 477 ? 49.675 8.342 -81.367 1.00 42.62 477 LEU A N 1
ATOM 3812 C CA . LEU A 1 477 ? 49.862 9.750 -80.999 1.00 42.62 477 LEU A CA 1
ATOM 3813 C C . LEU A 1 477 ? 51.346 10.156 -81.074 1.00 42.62 477 LEU A C 1
ATOM 3815 O O . LEU A 1 477 ? 51.842 10.917 -80.246 1.00 42.62 477 LEU A O 1
ATOM 3819 N N . SER A 1 478 ? 52.078 9.628 -82.059 1.00 35.47 478 SER A N 1
ATOM 3820 C CA . SER A 1 478 ? 53.409 10.140 -82.392 1.00 35.47 478 SER A CA 1
ATOM 3821 C C . SER A 1 478 ? 53.288 11.515 -83.060 1.00 35.47 478 SER A C 1
ATOM 3823 O O . SER A 1 478 ? 52.657 11.657 -84.108 1.00 35.47 478 SER A O 1
ATOM 3825 N N . SER A 1 479 ? 53.947 12.524 -82.481 1.00 39.53 479 SER A N 1
ATOM 3826 C CA . SER A 1 479 ? 54.134 13.858 -83.071 1.00 39.53 479 SER A CA 1
ATOM 3827 C C . SER A 1 479 ? 55.124 13.877 -84.247 1.00 39.53 479 SER A C 1
ATOM 3829 O O . SER A 1 479 ? 55.487 14.946 -84.735 1.00 39.53 479 SER A O 1
ATOM 3831 N N . THR A 1 480 ? 55.531 12.708 -84.744 1.00 40.34 480 THR A N 1
ATOM 3832 C CA . THR A 1 480 ? 56.294 12.540 -85.980 1.00 40.34 480 THR A CA 1
ATOM 3833 C C . THR A 1 480 ? 55.552 11.610 -86.938 1.00 40.34 480 THR A C 1
ATOM 3835 O O . THR A 1 480 ? 56.012 10.519 -87.263 1.00 40.34 480 THR A O 1
ATOM 3838 N N . CYS A 1 481 ? 54.407 12.061 -87.459 1.00 38.00 481 CYS A N 1
ATOM 3839 C CA . CYS A 1 481 ? 53.980 11.612 -88.784 1.00 38.00 481 CYS A CA 1
ATOM 3840 C C . CYS A 1 481 ? 54.854 12.315 -89.825 1.00 38.00 481 CYS A C 1
ATOM 3842 O O . CYS A 1 481 ? 54.504 13.348 -90.392 1.00 38.00 481 CYS A O 1
ATOM 3844 N N . ASP A 1 482 ? 56.037 11.744 -90.023 1.00 33.47 482 ASP A N 1
ATOM 3845 C CA . ASP A 1 482 ? 56.855 11.969 -91.199 1.00 33.47 482 ASP A CA 1
ATOM 3846 C C . ASP A 1 482 ? 56.030 11.530 -92.423 1.00 33.47 482 ASP A C 1
ATOM 3848 O O . ASP A 1 482 ? 55.629 10.369 -92.537 1.00 33.47 482 ASP A O 1
ATOM 3852 N N . VAL A 1 483 ? 55.722 12.458 -93.332 1.00 37.56 483 VAL A N 1
ATOM 3853 C CA . VAL A 1 483 ? 54.825 12.268 -94.497 1.00 37.56 483 VAL A CA 1
ATOM 3854 C C . VAL A 1 483 ? 55.464 11.366 -95.577 1.00 37.56 483 VAL A C 1
ATOM 3856 O O . VAL A 1 483 ? 55.194 11.488 -96.768 1.00 37.56 483 VAL A O 1
ATOM 3859 N N . ARG A 1 484 ? 56.353 10.434 -95.208 1.00 35.44 484 ARG A N 1
ATOM 3860 C CA . ARG A 1 484 ? 57.061 9.573 -96.169 1.00 35.44 484 ARG A CA 1
ATOM 3861 C C . ARG A 1 484 ? 57.131 8.086 -95.848 1.00 35.44 484 ARG A C 1
ATOM 3863 O O . ARG A 1 484 ? 57.613 7.354 -96.709 1.00 35.44 484 ARG A O 1
ATOM 3870 N N . GLN A 1 485 ? 56.619 7.592 -94.719 1.00 37.84 485 GLN A N 1
ATOM 3871 C CA . GLN A 1 485 ? 56.621 6.144 -94.455 1.00 37.84 485 GLN A CA 1
ATOM 3872 C C . GLN A 1 485 ? 55.387 5.664 -93.677 1.00 37.84 485 GLN A C 1
ATOM 3874 O O . GLN A 1 485 ? 55.418 5.508 -92.463 1.00 37.84 485 GLN A O 1
ATOM 3879 N N . SER A 1 486 ? 54.310 5.339 -94.392 1.00 31.05 486 SER A N 1
ATOM 3880 C CA . SER A 1 486 ? 53.230 4.489 -93.875 1.00 31.05 486 SER A CA 1
ATOM 3881 C C . SER A 1 486 ? 52.680 3.577 -94.976 1.00 31.05 486 SER A C 1
ATOM 3883 O O . SER A 1 486 ? 51.604 3.782 -95.528 1.00 31.05 486 SER A O 1
ATOM 3885 N N . TYR A 1 487 ? 53.424 2.512 -95.285 1.00 32.69 487 TYR A N 1
ATOM 3886 C CA . TYR A 1 487 ? 52.804 1.287 -95.789 1.00 32.69 487 TYR A CA 1
ATOM 3887 C C . TYR A 1 487 ? 52.308 0.496 -94.575 1.00 32.69 487 TYR A C 1
ATOM 3889 O O . TYR A 1 487 ? 53.093 -0.155 -93.893 1.00 32.69 487 TYR A O 1
ATOM 3897 N N . TRP A 1 488 ? 51.007 0.554 -94.303 1.00 29.97 488 TRP A N 1
ATOM 3898 C CA . TRP A 1 488 ? 50.318 -0.477 -93.528 1.00 29.97 488 TRP A CA 1
ATOM 3899 C C . TRP A 1 488 ? 49.275 -1.122 -94.440 1.00 29.97 488 TRP A C 1
ATOM 3901 O O . TRP A 1 488 ? 48.187 -0.600 -94.664 1.00 29.97 488 TRP A O 1
ATOM 3911 N N . THR A 1 489 ? 49.658 -2.254 -95.025 1.00 31.92 489 THR A N 1
ATOM 3912 C CA . THR A 1 489 ? 48.771 -3.182 -95.730 1.00 31.92 489 THR A CA 1
ATOM 3913 C C . THR A 1 489 ? 47.978 -4.020 -94.719 1.00 31.92 489 THR A C 1
ATOM 3915 O O . THR A 1 489 ? 48.579 -4.549 -93.781 1.00 31.92 489 THR A O 1
ATOM 3918 N N . PRO A 1 490 ? 46.660 -4.223 -94.900 1.00 34.72 490 PRO A N 1
ATOM 3919 C CA . PRO A 1 490 ? 45.857 -5.060 -94.021 1.00 34.72 490 PRO A CA 1
ATOM 3920 C C . PRO A 1 490 ? 45.853 -6.505 -94.535 1.00 34.72 490 PRO A C 1
ATOM 3922 O O . PRO A 1 490 ? 44.984 -6.885 -95.310 1.00 34.72 490 PRO A O 1
ATOM 3925 N N . THR A 1 491 ? 46.800 -7.341 -94.111 1.00 34.50 491 THR A N 1
ATOM 3926 C CA . THR A 1 491 ? 46.736 -8.789 -94.393 1.00 34.50 491 THR A CA 1
ATOM 3927 C C . THR A 1 491 ? 47.329 -9.615 -93.262 1.00 34.50 491 THR A C 1
ATOM 3929 O O . THR A 1 491 ? 48.356 -10.242 -93.452 1.00 34.50 491 THR A O 1
ATOM 3932 N N . HIS A 1 492 ? 46.679 -9.663 -92.100 1.00 31.69 492 HIS A N 1
ATOM 3933 C CA . HIS A 1 492 ? 46.781 -10.818 -91.195 1.00 31.69 492 HIS A CA 1
ATOM 3934 C C . HIS A 1 492 ? 45.459 -10.998 -90.441 1.00 31.69 492 HIS A C 1
ATOM 3936 O O . HIS A 1 492 ? 45.369 -10.872 -89.225 1.00 31.69 492 HIS A O 1
ATOM 3942 N N . LEU A 1 493 ? 44.408 -11.286 -91.211 1.00 31.67 493 LEU A N 1
ATOM 3943 C CA . LEU A 1 493 ? 43.195 -11.929 -90.721 1.00 31.67 493 LEU A CA 1
ATOM 3944 C C . LEU A 1 493 ? 43.438 -13.436 -90.874 1.00 31.67 493 LEU A C 1
ATOM 3946 O O . LEU A 1 493 ? 43.306 -13.999 -91.959 1.00 31.67 493 LEU A O 1
ATOM 3950 N N . SER A 1 494 ? 43.918 -14.070 -89.807 1.00 30.45 494 SER A N 1
ATOM 3951 C CA . SER A 1 494 ? 44.120 -15.515 -89.725 1.00 30.45 494 SER A CA 1
ATOM 3952 C C . SER A 1 494 ? 42.765 -16.218 -89.636 1.00 30.45 494 SER A C 1
ATOM 3954 O O . SER A 1 494 ? 42.250 -16.494 -88.555 1.00 30.45 494 SER A O 1
ATOM 3956 N N . VAL A 1 495 ? 42.179 -16.524 -90.792 1.00 32.53 495 VAL A N 1
ATOM 3957 C CA . VAL A 1 495 ? 41.108 -17.517 -90.881 1.00 32.53 495 VAL A CA 1
ATOM 3958 C C . VAL A 1 495 ? 41.769 -18.892 -90.936 1.00 32.53 495 VAL A C 1
ATOM 3960 O O . VAL A 1 495 ? 42.383 -19.266 -91.932 1.00 32.53 495 VAL A O 1
ATOM 3963 N N . TYR A 1 496 ? 41.654 -19.639 -89.840 1.00 30.48 496 TYR A N 1
ATOM 3964 C CA . TYR A 1 496 ? 41.806 -21.089 -89.850 1.00 30.48 496 TYR A CA 1
ATOM 3965 C C . TYR A 1 496 ? 40.721 -21.679 -90.762 1.00 30.48 496 TYR A C 1
ATOM 3967 O O . TYR A 1 496 ? 39.541 -21.617 -90.421 1.00 30.48 496 TYR A O 1
ATOM 3975 N N . VAL A 1 497 ? 41.109 -22.271 -91.893 1.00 29.83 497 VAL A N 1
ATOM 3976 C CA . VAL A 1 497 ? 40.279 -23.266 -92.583 1.00 29.83 497 VAL A CA 1
ATOM 3977 C C . VAL A 1 497 ? 41.079 -24.555 -92.671 1.00 29.83 497 VAL A C 1
ATOM 3979 O O . VAL A 1 497 ? 42.110 -24.638 -93.334 1.00 29.83 497 VAL A O 1
ATOM 3982 N N . VAL A 1 498 ? 40.592 -25.529 -91.914 1.00 29.38 498 VAL A N 1
ATOM 3983 C CA . VAL A 1 498 ? 40.936 -26.944 -91.978 1.00 29.38 498 VAL A CA 1
ATOM 3984 C C . VAL A 1 498 ? 40.037 -27.602 -93.036 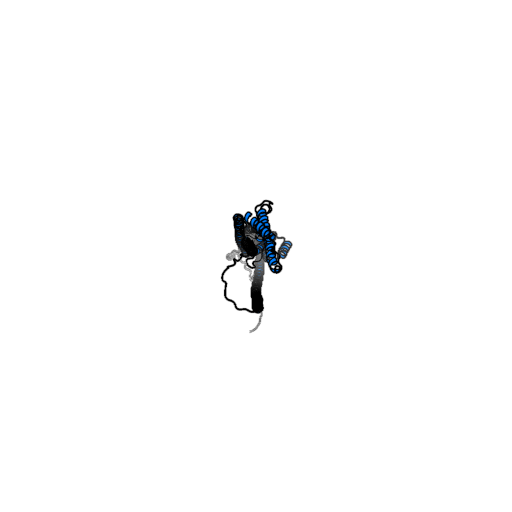1.00 29.38 498 VAL A C 1
ATOM 3986 O O . VAL A 1 498 ? 38.890 -27.197 -93.206 1.00 29.38 498 VAL A O 1
ATOM 3989 N N . ASP A 1 499 ? 40.601 -28.625 -93.678 1.00 28.89 499 ASP A N 1
ATOM 3990 C CA . ASP A 1 499 ? 40.041 -29.621 -94.605 1.00 28.89 499 ASP A CA 1
ATOM 3991 C C . ASP A 1 499 ? 39.849 -29.232 -96.084 1.00 28.89 499 ASP A C 1
ATOM 3993 O O . ASP A 1 499 ? 39.197 -28.251 -96.418 1.00 28.89 499 ASP A O 1
ATOM 3997 N N . LEU A 1 500 ? 40.559 -29.849 -97.042 1.00 30.02 500 LEU A N 1
ATOM 3998 C CA . LEU A 1 500 ? 40.610 -31.249 -97.534 1.00 30.02 500 LEU A CA 1
ATOM 3999 C C . LEU A 1 500 ? 39.647 -31.482 -98.721 1.00 30.02 500 LEU A C 1
ATOM 4001 O O . LEU A 1 500 ? 38.483 -31.113 -98.674 1.00 30.02 500 LEU A O 1
ATOM 4005 N N . VAL A 1 501 ? 40.153 -32.236 -99.713 1.00 28.66 501 VAL A N 1
ATOM 4006 C CA . VAL A 1 501 ? 39.450 -32.973 -100.797 1.00 28.66 501 VAL A CA 1
ATOM 4007 C C . VAL A 1 501 ? 39.360 -32.304 -102.193 1.00 28.66 501 VAL A C 1
ATOM 4009 O O . VAL A 1 501 ? 38.443 -31.560 -102.502 1.00 28.66 501 VAL A O 1
ATOM 4012 N N . ARG A 1 502 ? 40.321 -32.703 -103.056 1.00 27.38 502 ARG A N 1
ATOM 4013 C CA . ARG A 1 502 ? 40.163 -33.388 -104.375 1.00 27.38 502 ARG A CA 1
ATOM 4014 C C . ARG A 1 502 ? 39.101 -32.875 -105.374 1.00 27.38 502 ARG A C 1
ATOM 4016 O O . ARG A 1 502 ? 37.916 -32.993 -105.104 1.00 27.38 502 ARG A O 1
ATOM 4023 N N . CYS A 1 503 ? 39.500 -32.588 -106.625 1.00 26.16 503 CYS A N 1
ATOM 4024 C CA . CYS A 1 503 ? 39.612 -33.536 -107.765 1.00 26.16 503 CYS A CA 1
ATOM 4025 C C . CYS A 1 503 ? 39.523 -32.841 -109.150 1.00 26.16 503 CYS A C 1
ATOM 4027 O O . CYS A 1 503 ? 38.742 -31.912 -109.312 1.00 26.16 503 CYS A O 1
ATOM 4029 N N . SER A 1 504 ? 40.235 -33.437 -110.129 1.00 27.86 504 SER A N 1
ATOM 4030 C CA . SER A 1 504 ? 40.087 -33.402 -111.613 1.00 27.86 504 SER A CA 1
ATOM 4031 C C . SER A 1 504 ? 40.234 -32.056 -112.340 1.00 27.86 504 SER A C 1
ATOM 4033 O O . SER A 1 504 ? 39.601 -31.085 -111.957 1.00 27.86 504 SER A O 1
ATOM 4035 N N . THR A 1 505 ? 40.994 -31.922 -113.428 1.00 35.97 505 THR A N 1
ATOM 4036 C CA . THR A 1 505 ? 41.710 -32.860 -114.326 1.00 35.97 505 THR A CA 1
ATOM 4037 C C . THR A 1 505 ? 42.837 -32.096 -115.000 1.00 35.97 505 THR A C 1
ATOM 4039 O O . THR A 1 505 ? 42.642 -30.875 -115.201 1.00 35.97 505 THR A O 1
#

Sequence (505 aa):
MTVPFVPVVPSTLDIVAIPDAIVLSPDQIRDVSIAVQAILLAGVIVVAIIGRIVSIVRTRRAVEDSIRHVYRLVDVAAVRQAIAESTNAEFHAAASLHLRLMEFLRVANDLAAETYYKEFDHARWMIVNRVTKEEDPTNVAGLLEHMATVVTKGEALVATLAAQDVPVPKDRKRAIESHLETLRARKSHMAKLHVTIRSKIEAAIEASKHRNGMQLDDWKRLKDLWISLGLSEVEVNEPDGWYQRNLRNLELQQATLFELYKLKQRAESSIVVVSSSKSMEPSVLDQMSDLLKKAKREEWDQDEFYQLELFVQTRADHHIEQQAMVLAPLPASPLPRSLENDVEERTDPGYKRGMNLHDVLQMQMAQTRALQDNALAFHKLNTDRIMLHAKRERDEAKYQRKLQDATAKLERKLTAKRLKQAEKDAKETAAANAKFLALRVHEEWALVRHVLVLNMVVVILVMALVFWDAVTSREWLSSTCDVRQSYWTPTHLSVYVVDLVRCST

Foldseek 3Di:
DDDDDDDDDPDPPPDDDDPDPPQQDPVSVVVVVVVLVVVVVVVVVVVVVVVVVVVVVVVVVVLLVLLVVLLPDLDPVVLVVSLVVDPDPLSVVSSVLSNLLSVLLVVLVVLLVLLVQWDADLVQLAIARNVVRDGDLALLQVSLVVLVVSLVSLVVSLVVVVVDPRDDDPVSSVVSVVSSVSSVVSSVVSVVRLVVSVVSLVVLLVCPPADPPQALNSLVSSLSVCVSSVHDPCQCPPCPHSSNVVNVVNVLVVVLLVVLVVLVVVQVVVVVVPVDDDDDPPVSLVVNVVSLVVCVVVNPPDPSSVVSVVVSVVVVVVVVVVVCVVPDDDDDDDDDDDDDDDDDDDDDDDDDPDDDPVVVVVVVVVVVVVVVVVVVVVVVVVVVVVVVVVVVVVVVVVVVVVVVVVVVVVVVVVVVVVVVVVVVVVVVVVVVVVVVVVVVVVVVVVVVVVVVVVVVVVVVSVVVVVVVCVVVVPCPSDPDPPVPDDDDDDPDPDDDDDDDDDDDD

pLDDT: mean 70.52, std 19.43, range [26.16, 93.94]

Organism: NCBI:txid157072

Radius of gyration: 60.16 Å; chains: 1; bounding box: 139×63×210 Å

Secondary structure (DSSP, 8-state):
-PPPPPPPPS---------------HHHHHHHHHHHHHHHHHHHHHHHHHHHHHHHHHHHHHHHHHHHHHHH---HHHHHHHHHH---HHHHHHHHHHHHHHHHHHHHHHHHHHTTTEEEETTTTEEEETTT--B----HHHHHHHHHHHHHHHHHHHHHHHH------HHHHHHHHHHHHHHHHHHHHHHHHHHHHHHHHHHHHHHTTT-----HHHHHHHHHHHHHTT--HHHHH-TTSHHHHHHHHHHHHHHHHHHHHHHHHHHHHHHHHTTS-----HHHHHHHHHHHHHHHHTT---HHHHHHHHHHHHHHHHHHHHHHHHHPPPPPPPPPP----------------PPPHHHHHHHHHHHHHHHHHHHHHHHHHHHHHHHHHHHHHHHHHHHHHHHHHHHHHHHHHHHHHHHHHHHHHHHHHHHHHHHHHHHHHHHHHHHHHHHHHHHHHHHHHHHHHHHHHHHHHSGGG-S---TT---------------------